Protein AF-U1QFC3-F1 (afdb_monomer_lite)

Structure (mmCIF, N/CA/C/O backbone):
data_AF-U1QFC3-F1
#
_entry.id   AF-U1QFC3-F1
#
loop_
_atom_site.group_PDB
_atom_site.id
_atom_site.type_symbol
_atom_site.label_atom_id
_atom_site.label_alt_id
_atom_site.label_comp_id
_atom_site.label_asym_id
_atom_site.label_entity_id
_atom_site.label_seq_id
_atom_site.pdbx_PDB_ins_code
_atom_site.Cartn_x
_atom_site.Cartn_y
_atom_site.Cartn_z
_atom_site.occupancy
_atom_site.B_iso_or_equiv
_atom_site.auth_seq_id
_atom_site.auth_comp_id
_atom_site.auth_asym_id
_atom_site.auth_atom_id
_atom_site.pdbx_PDB_model_num
ATOM 1 N N . GLY A 1 1 ? 0.795 31.494 -28.539 1.00 47.66 1 GLY A N 1
ATOM 2 C CA . GLY A 1 1 ? 0.407 30.069 -28.517 1.00 47.66 1 GLY A CA 1
ATOM 3 C C . GLY A 1 1 ? -0.902 29.909 -27.770 1.00 47.66 1 GLY A C 1
ATOM 4 O O . GLY A 1 1 ? -1.169 30.708 -26.882 1.00 47.66 1 GLY A O 1
ATOM 5 N N . ALA A 1 2 ? -1.734 28.936 -28.142 1.00 42.06 2 ALA A N 1
ATOM 6 C CA . ALA A 1 2 ? -2.953 28.628 -27.394 1.00 42.06 2 ALA A CA 1
ATOM 7 C C . ALA A 1 2 ? -2.585 27.930 -26.073 1.00 42.06 2 ALA A C 1
ATOM 9 O O . ALA A 1 2 ? -1.863 26.935 -26.093 1.00 42.06 2 ALA A O 1
ATOM 10 N N . LEU A 1 3 ? -3.059 28.459 -24.942 1.00 50.75 3 LEU A N 1
ATOM 11 C CA . LEU A 1 3 ? -2.898 27.828 -23.631 1.00 50.75 3 LEU A CA 1
ATOM 12 C C . LEU A 1 3 ? -3.703 26.524 -23.611 1.00 50.75 3 LEU A C 1
ATOM 14 O O . LEU A 1 3 ? -4.922 26.551 -23.782 1.00 50.75 3 LEU A O 1
ATOM 18 N N . ARG A 1 4 ? -3.022 25.391 -23.423 1.00 63.47 4 ARG A N 1
ATOM 19 C CA . ARG A 1 4 ? -3.649 24.074 -23.263 1.00 63.47 4 ARG A CA 1
ATOM 20 C C . ARG A 1 4 ? -3.658 23.702 -21.784 1.00 63.47 4 ARG A C 1
ATOM 22 O O . ARG A 1 4 ? -2.693 23.968 -21.071 1.00 63.47 4 ARG A O 1
ATOM 29 N N . ALA A 1 5 ? -4.759 23.119 -21.321 1.00 64.62 5 ALA A N 1
ATOM 30 C CA . ALA A 1 5 ? -4.850 22.593 -19.963 1.00 64.62 5 ALA A CA 1
ATOM 31 C C . ALA A 1 5 ? -3.842 21.449 -19.789 1.00 64.62 5 ALA A C 1
ATOM 33 O O . ALA A 1 5 ? -3.761 20.611 -20.676 1.00 64.62 5 ALA A O 1
ATOM 34 N N . VAL A 1 6 ? -3.130 21.400 -18.655 1.00 54.72 6 VAL A N 1
ATOM 35 C CA . VAL A 1 6 ? -2.002 20.481 -18.356 1.00 54.72 6 VAL A CA 1
ATOM 36 C C . VAL A 1 6 ? -2.345 18.984 -18.477 1.00 54.72 6 VAL A C 1
ATOM 38 O O . VAL A 1 6 ? -1.450 18.168 -18.653 1.00 54.72 6 VAL A O 1
ATOM 41 N N . LEU A 1 7 ? -3.629 18.621 -18.450 1.00 61.16 7 LEU A N 1
ATOM 42 C CA . LEU A 1 7 ? -4.129 17.253 -18.657 1.00 61.16 7 LEU A CA 1
ATOM 43 C C . LEU A 1 7 ? -5.258 17.206 -19.704 1.00 61.16 7 LEU A C 1
ATOM 45 O O . LEU A 1 7 ? -6.122 16.336 -19.667 1.00 61.16 7 LEU A O 1
ATOM 49 N N . GLY A 1 8 ? -5.323 18.201 -20.594 1.00 54.38 8 GLY A N 1
ATOM 50 C CA . GLY A 1 8 ? -6.317 18.223 -21.664 1.00 54.38 8 GLY A CA 1
ATOM 51 C C . GLY A 1 8 ? -5.981 17.192 -22.748 1.00 54.38 8 GLY A C 1
ATOM 52 O O . GLY A 1 8 ? -4.802 17.017 -23.047 1.00 54.38 8 GLY A O 1
ATOM 53 N N . PRO A 1 9 ? -6.978 16.572 -23.405 1.00 53.16 9 PRO A N 1
ATOM 54 C CA . PRO A 1 9 ? -6.742 15.632 -24.510 1.00 53.16 9 PRO A CA 1
ATOM 55 C C . PRO A 1 9 ? -5.971 16.281 -25.673 1.00 53.16 9 PRO A C 1
ATOM 57 O O . PRO A 1 9 ? -5.269 15.613 -26.421 1.00 53.16 9 PRO A O 1
ATOM 60 N N . ASP A 1 10 ? -6.010 17.613 -25.778 1.00 53.50 10 ASP A N 1
ATOM 61 C CA . ASP A 1 10 ? -5.221 18.387 -26.739 1.00 53.50 10 ASP A CA 1
ATOM 62 C C . ASP A 1 10 ? -3.702 18.371 -26.454 1.00 53.50 10 ASP A C 1
ATOM 64 O O . ASP A 1 10 ? -2.927 18.865 -27.274 1.00 53.50 10 ASP A O 1
ATOM 68 N N . LEU A 1 11 ? -3.244 17.871 -25.299 1.00 57.59 11 LEU A N 1
ATOM 69 C CA . LEU A 1 11 ? -1.823 17.622 -25.009 1.00 57.59 11 LEU A CA 1
ATOM 70 C C . LEU A 1 11 ? -1.357 16.232 -25.444 1.00 57.59 11 LEU A C 1
ATOM 72 O O . LEU A 1 11 ? -0.147 16.004 -25.504 1.00 57.59 11 LEU A O 1
ATOM 76 N N . GLU A 1 12 ? -2.268 15.319 -25.784 1.00 57.88 12 GLU A N 1
ATOM 77 C CA . GLU A 1 12 ? -1.879 14.024 -26.323 1.00 57.88 12 GLU A CA 1
ATOM 78 C C . GLU A 1 12 ? -1.329 14.215 -27.736 1.00 57.88 12 GLU A C 1
ATOM 80 O O . GLU A 1 12 ? -2.031 14.486 -28.713 1.00 57.88 12 GLU A O 1
ATOM 85 N N . ALA A 1 13 ? -0.012 14.091 -27.852 1.00 67.00 13 ALA A N 1
ATOM 86 C CA . ALA A 1 13 ? 0.655 14.020 -29.132 1.00 67.00 13 ALA A CA 1
ATOM 87 C C . ALA A 1 13 ? 0.264 12.702 -29.819 1.00 67.00 13 ALA A C 1
ATOM 89 O O . ALA A 1 13 ? 0.963 11.703 -29.684 1.00 67.00 13 ALA A O 1
ATOM 90 N N . GLY A 1 14 ? -0.826 12.689 -30.594 1.00 70.88 14 GLY A N 1
ATOM 91 C CA . GLY A 1 14 ? -1.242 11.499 -31.354 1.00 70.88 14 GLY A CA 1
ATOM 92 C C . GLY A 1 14 ? -0.141 10.950 -32.279 1.00 70.88 14 GLY A C 1
ATOM 93 O O . GLY A 1 14 ? -0.067 9.751 -32.537 1.00 70.88 14 GLY A O 1
ATOM 94 N N . TRP A 1 15 ? 0.794 11.808 -32.710 1.00 81.50 15 TRP A N 1
ATOM 95 C CA . TRP A 1 15 ? 1.994 11.399 -33.447 1.00 81.50 15 TRP A CA 1
ATOM 96 C C . TRP A 1 15 ? 2.995 10.599 -32.598 1.00 81.50 15 TRP A C 1
ATOM 98 O O . TRP A 1 15 ? 3.742 9.797 -33.153 1.00 81.50 15 TRP A O 1
ATOM 108 N N . ALA A 1 16 ? 3.024 10.793 -31.276 1.00 85.38 16 ALA A N 1
ATOM 109 C CA . ALA A 1 16 ? 3.970 10.145 -30.373 1.00 85.38 16 ALA A CA 1
ATOM 110 C C . ALA A 1 16 ? 3.651 8.659 -30.191 1.00 85.38 16 ALA A C 1
ATOM 112 O O . ALA A 1 16 ? 4.563 7.842 -30.257 1.00 85.38 16 ALA A O 1
ATOM 113 N N . ALA A 1 17 ? 2.373 8.287 -30.047 1.00 85.31 17 ALA A N 1
ATOM 114 C CA . ALA A 1 17 ? 1.962 6.880 -29.995 1.00 85.31 17 ALA A CA 1
ATOM 115 C C . ALA A 1 17 ? 2.392 6.129 -31.266 1.00 85.31 17 ALA A C 1
ATOM 117 O O . ALA A 1 17 ? 3.051 5.092 -31.195 1.00 85.31 17 ALA A O 1
ATOM 118 N N . ARG A 1 18 ? 2.128 6.721 -32.438 1.00 87.06 18 ARG A N 1
ATOM 119 C CA . ARG A 1 18 ? 2.561 6.150 -33.718 1.00 87.06 18 ARG A CA 1
ATOM 120 C C . ARG A 1 18 ? 4.085 6.118 -33.864 1.00 87.06 18 ARG A C 1
ATOM 122 O O . ARG A 1 18 ? 4.617 5.167 -34.428 1.00 87.06 18 ARG A O 1
ATOM 129 N N . LEU A 1 19 ? 4.800 7.131 -33.368 1.00 90.81 19 LEU A N 1
ATOM 130 C CA . LEU A 1 19 ? 6.265 7.139 -33.371 1.00 90.81 19 LEU A CA 1
ATOM 131 C C . LEU A 1 19 ? 6.833 6.012 -32.500 1.00 90.81 19 LEU A C 1
ATOM 133 O O . LEU A 1 19 ? 7.739 5.329 -32.960 1.00 90.81 19 LEU A O 1
ATOM 137 N N . ARG A 1 20 ? 6.292 5.784 -31.295 1.00 92.44 20 ARG A N 1
ATOM 138 C CA . ARG A 1 20 ? 6.692 4.661 -30.427 1.00 92.44 20 ARG A CA 1
ATOM 139 C C . ARG A 1 20 ? 6.517 3.327 -31.136 1.00 92.44 20 ARG A C 1
ATOM 141 O O . ARG A 1 20 ? 7.466 2.556 -31.190 1.00 92.44 20 ARG A O 1
ATOM 148 N N . ALA A 1 21 ? 5.351 3.102 -31.746 1.00 91.44 21 ALA A N 1
ATOM 149 C CA . ALA A 1 21 ? 5.089 1.873 -32.486 1.00 91.44 21 ALA A CA 1
ATOM 150 C C . ALA A 1 21 ? 6.097 1.667 -33.629 1.00 91.44 21 ALA A C 1
ATOM 152 O O . ALA A 1 21 ? 6.666 0.589 -33.755 1.00 91.44 21 ALA A O 1
ATOM 153 N N . ARG A 1 22 ? 6.391 2.718 -34.410 1.00 92.81 22 ARG A N 1
ATOM 154 C CA . ARG A 1 22 ? 7.391 2.658 -35.492 1.00 92.81 22 ARG A CA 1
ATOM 155 C C . ARG A 1 22 ? 8.809 2.403 -34.991 1.00 92.81 22 ARG A C 1
ATOM 157 O O . ARG A 1 22 ? 9.539 1.648 -35.617 1.00 92.81 22 ARG A O 1
ATOM 164 N N . VAL A 1 23 ? 9.209 3.037 -33.887 1.00 94.06 23 VAL A N 1
ATOM 165 C CA . VAL A 1 23 ? 10.523 2.798 -33.277 1.00 94.06 23 VAL A CA 1
ATOM 166 C C . VAL A 1 23 ? 10.621 1.348 -32.806 1.00 94.06 23 VAL A C 1
ATOM 168 O O . VAL A 1 23 ? 11.607 0.694 -33.116 1.00 94.06 23 VAL A O 1
ATOM 171 N N . LEU A 1 24 ? 9.608 0.826 -32.108 1.00 94.19 24 LEU A N 1
ATOM 172 C CA . LEU A 1 24 ? 9.612 -0.559 -31.631 1.00 94.19 24 LEU A CA 1
ATOM 173 C C . LEU A 1 24 ? 9.607 -1.573 -32.778 1.00 94.19 24 LEU A C 1
ATOM 175 O O . LEU A 1 24 ? 10.371 -2.527 -32.712 1.00 94.19 24 LEU A O 1
ATOM 179 N N . ALA A 1 25 ? 8.815 -1.345 -33.830 1.00 93.19 25 ALA A N 1
ATOM 180 C CA . ALA A 1 25 ? 8.808 -2.194 -35.021 1.00 93.19 25 ALA A CA 1
ATOM 181 C C . ALA A 1 25 ? 10.193 -2.232 -35.692 1.00 93.19 25 ALA A C 1
ATOM 183 O O . ALA A 1 25 ? 10.750 -3.310 -35.866 1.00 93.19 25 ALA A O 1
ATOM 184 N N . LEU A 1 26 ? 10.809 -1.064 -35.929 1.00 94.06 26 LEU A N 1
ATOM 185 C CA . LEU A 1 26 ? 12.164 -0.976 -36.485 1.00 94.06 26 LEU A CA 1
ATOM 186 C C . LEU A 1 26 ? 13.195 -1.719 -35.623 1.00 94.06 26 LEU A C 1
ATOM 188 O O . LEU A 1 26 ? 14.085 -2.377 -36.150 1.00 94.06 26 LEU A O 1
ATOM 192 N N . LEU A 1 27 ? 13.114 -1.586 -34.296 1.00 93.81 27 LEU A N 1
ATOM 193 C CA . LEU A 1 27 ? 14.012 -2.305 -33.393 1.00 93.81 27 LEU A CA 1
ATOM 194 C C . LEU A 1 27 ? 13.757 -3.820 -33.417 1.00 93.81 27 LEU A C 1
ATOM 196 O O . LEU A 1 27 ? 14.699 -4.583 -33.224 1.00 93.81 27 LEU A O 1
ATOM 200 N N . GLY A 1 28 ? 12.510 -4.243 -33.642 1.00 93.19 28 GLY A N 1
ATOM 201 C CA . GLY A 1 28 ? 12.108 -5.645 -33.756 1.00 93.19 28 GLY A CA 1
ATOM 202 C C . GLY A 1 28 ? 12.660 -6.341 -34.999 1.00 93.19 28 GLY A C 1
ATOM 203 O O . GLY A 1 28 ? 12.935 -7.536 -34.936 1.00 93.19 28 GLY A O 1
ATOM 204 N N . ASP A 1 29 ? 12.887 -5.591 -36.080 1.00 92.50 29 ASP A N 1
ATOM 205 C CA . ASP A 1 29 ? 13.497 -6.093 -37.321 1.00 92.50 29 ASP A CA 1
ATOM 206 C C . ASP A 1 29 ? 15.020 -6.283 -37.212 1.00 92.50 29 ASP A C 1
ATOM 208 O O . ASP A 1 29 ? 15.645 -6.917 -38.067 1.00 92.50 29 ASP A O 1
ATOM 212 N N . LEU A 1 30 ? 15.651 -5.732 -36.169 1.00 92.81 30 LEU A N 1
ATOM 213 C CA . LEU A 1 30 ? 17.080 -5.910 -35.938 1.00 92.81 30 LEU A CA 1
ATOM 214 C C . LEU A 1 30 ? 17.376 -7.290 -35.316 1.00 92.81 30 LEU A C 1
ATOM 216 O O . LEU A 1 30 ? 16.576 -7.812 -34.537 1.00 92.81 30 LEU A O 1
ATOM 220 N N . PRO A 1 31 ? 18.560 -7.879 -35.584 1.00 91.94 31 PRO A N 1
ATOM 221 C CA . PRO A 1 31 ? 18.980 -9.120 -34.940 1.00 91.94 31 PRO A CA 1
ATOM 222 C C . PRO A 1 31 ? 18.977 -9.030 -33.407 1.00 91.94 31 PRO A C 1
ATOM 224 O O . PRO A 1 31 ? 19.238 -7.973 -32.827 1.00 91.94 31 PRO A O 1
ATOM 227 N N . GLN A 1 32 ? 18.760 -10.164 -32.735 1.00 87.62 32 GLN A N 1
ATOM 228 C CA . GLN A 1 32 ? 18.802 -10.242 -31.273 1.00 87.62 32 GLN A CA 1
ATOM 229 C C . GLN A 1 32 ? 20.122 -9.682 -30.715 1.00 87.62 32 GLN A C 1
ATOM 231 O O . GLN A 1 32 ? 21.208 -10.086 -31.126 1.00 87.62 32 GLN A O 1
ATOM 236 N N . GLY A 1 33 ? 20.017 -8.754 -29.759 1.00 87.81 33 GLY A N 1
ATOM 237 C CA . GLY A 1 33 ? 21.167 -8.098 -29.127 1.00 87.81 33 GLY A CA 1
ATOM 238 C C . GLY A 1 33 ? 21.757 -6.923 -29.917 1.00 87.81 33 GLY A C 1
ATOM 239 O O . GLY A 1 33 ? 22.704 -6.295 -29.444 1.00 87.81 33 GLY A O 1
ATOM 240 N N . ALA A 1 34 ? 21.211 -6.581 -31.089 1.00 92.06 34 ALA A N 1
ATOM 241 C CA . ALA A 1 34 ? 21.632 -5.398 -31.829 1.00 92.06 34 ALA A CA 1
ATOM 242 C C . ALA A 1 34 ? 21.262 -4.114 -31.071 1.00 92.06 34 ALA A C 1
ATOM 244 O O . ALA A 1 34 ? 20.129 -3.942 -30.619 1.00 92.06 34 ALA A O 1
ATOM 245 N N . SER A 1 35 ? 22.222 -3.193 -30.963 1.00 91.06 35 SER A N 1
ATOM 246 C CA . SER A 1 35 ? 21.995 -1.872 -30.377 1.00 91.06 35 SER A CA 1
ATOM 247 C C . SER A 1 35 ? 21.753 -0.827 -31.463 1.00 91.06 35 SER A C 1
ATOM 249 O O . SER A 1 35 ? 22.450 -0.795 -32.479 1.00 91.06 35 SER A O 1
ATOM 251 N N . ALA A 1 36 ? 20.777 0.054 -31.245 1.00 91.00 36 ALA A N 1
ATOM 252 C CA . ALA A 1 36 ? 20.444 1.118 -32.186 1.00 91.00 36 ALA A CA 1
ATOM 253 C C . ALA A 1 36 ? 20.737 2.498 -31.587 1.00 91.00 36 ALA A C 1
ATOM 255 O O . ALA A 1 36 ? 20.341 2.820 -30.466 1.00 91.00 36 ALA A O 1
ATOM 256 N N . THR A 1 37 ? 21.425 3.352 -32.348 1.00 93.56 37 THR A N 1
ATOM 257 C CA . THR A 1 37 ? 21.648 4.745 -31.938 1.00 93.56 37 THR A CA 1
ATOM 258 C C . THR A 1 37 ? 20.468 5.629 -32.355 1.00 93.56 37 THR A C 1
ATOM 260 O O . THR A 1 37 ? 19.833 5.361 -33.379 1.00 93.56 37 THR A O 1
ATOM 263 N N . PRO A 1 38 ? 20.197 6.747 -31.650 1.00 93.75 38 PRO A N 1
ATOM 264 C CA . PRO A 1 38 ? 19.165 7.696 -32.074 1.00 93.75 38 PRO A CA 1
ATOM 265 C C . PRO A 1 38 ? 19.370 8.223 -33.505 1.00 93.75 38 PRO A C 1
ATOM 267 O O . PRO A 1 38 ? 18.399 8.515 -34.203 1.00 93.75 38 PRO A O 1
ATOM 270 N N . ALA A 1 39 ? 20.627 8.334 -33.952 1.00 93.38 39 ALA A N 1
ATOM 271 C CA . ALA A 1 39 ? 20.974 8.740 -35.312 1.00 93.38 39 ALA A CA 1
ATOM 272 C C . ALA A 1 39 ? 20.588 7.673 -36.347 1.00 93.38 39 ALA A C 1
ATOM 274 O O . ALA A 1 39 ? 19.977 8.009 -37.360 1.00 93.38 39 ALA A O 1
ATOM 275 N N . PHE A 1 40 ? 20.875 6.398 -36.062 1.00 94.50 40 PHE A N 1
ATOM 276 C CA . PHE A 1 40 ? 20.471 5.273 -36.905 1.00 94.50 40 PHE A CA 1
ATOM 277 C C . PHE A 1 40 ? 18.946 5.183 -37.031 1.00 94.50 40 PHE A C 1
ATOM 279 O O . PHE A 1 40 ? 18.420 5.186 -38.141 1.00 94.50 40 PHE A O 1
ATOM 286 N N . VAL A 1 41 ? 18.230 5.211 -35.900 1.00 94.12 41 VAL A N 1
ATOM 287 C CA . VAL A 1 41 ? 16.757 5.158 -35.876 1.00 94.12 41 VAL A CA 1
ATOM 288 C C . VAL A 1 41 ? 16.158 6.323 -36.664 1.00 94.12 41 VAL A C 1
ATOM 290 O O . VAL A 1 41 ? 15.228 6.141 -37.446 1.00 94.12 41 VAL A O 1
ATOM 293 N N . ARG A 1 42 ? 16.718 7.533 -36.522 1.00 94.00 42 ARG A N 1
ATOM 294 C CA . ARG A 1 42 ? 16.281 8.696 -37.305 1.00 94.00 42 ARG A CA 1
ATOM 295 C C . ARG A 1 42 ? 16.479 8.485 -38.799 1.00 94.00 42 ARG A C 1
ATOM 297 O O . ARG A 1 42 ? 15.563 8.792 -39.559 1.00 94.00 42 ARG A O 1
ATOM 304 N N . ALA A 1 43 ? 17.649 8.004 -39.211 1.00 93.81 43 ALA A N 1
ATOM 305 C CA . ALA A 1 43 ? 17.954 7.767 -40.616 1.00 93.81 43 ALA A CA 1
ATOM 306 C C . ALA A 1 43 ? 16.992 6.736 -41.227 1.00 93.81 43 ALA A C 1
ATOM 308 O O . ALA A 1 43 ? 16.377 7.023 -42.253 1.00 93.81 43 ALA A O 1
ATOM 309 N N . ALA A 1 44 ? 16.780 5.605 -40.549 1.00 94.06 44 ALA A N 1
ATOM 310 C CA . ALA A 1 44 ? 15.874 4.546 -40.991 1.00 94.06 44 ALA A CA 1
ATOM 311 C C . ALA A 1 44 ? 14.412 5.024 -41.091 1.00 94.06 44 ALA A C 1
ATOM 313 O O . ALA A 1 44 ? 13.798 4.935 -42.153 1.00 94.06 44 ALA A O 1
ATOM 314 N N . LEU A 1 45 ? 13.872 5.650 -40.037 1.00 92.81 45 LEU A N 1
ATOM 315 C CA . LEU A 1 45 ? 12.480 6.119 -40.044 1.00 92.81 45 LEU A CA 1
ATOM 316 C C . LEU A 1 45 ? 12.222 7.251 -41.053 1.00 92.81 45 LEU A C 1
ATOM 318 O O . LEU A 1 45 ? 11.085 7.408 -41.514 1.00 92.81 45 LEU A O 1
ATOM 322 N N . THR A 1 46 ? 13.247 8.053 -41.366 1.00 92.62 46 THR A N 1
ATOM 323 C CA . THR A 1 46 ? 13.177 9.097 -42.402 1.00 92.62 46 THR A CA 1
ATOM 324 C C . THR A 1 46 ? 13.210 8.476 -43.795 1.00 92.62 46 THR A C 1
ATOM 326 O O . THR A 1 46 ? 12.463 8.917 -44.664 1.00 92.62 46 THR A O 1
ATOM 329 N N . TRP A 1 47 ? 14.020 7.433 -44.000 1.00 92.69 47 TRP A N 1
ATOM 330 C CA . TRP A 1 47 ? 14.077 6.681 -45.253 1.00 92.69 47 TRP A CA 1
ATOM 331 C C . TRP A 1 47 ? 12.736 6.011 -45.589 1.00 92.69 47 TRP A C 1
ATOM 333 O O . TRP A 1 47 ? 12.231 6.171 -46.695 1.00 92.69 47 TRP A O 1
ATOM 343 N N . GLU A 1 48 ? 12.104 5.352 -44.615 1.00 87.50 48 GLU A N 1
ATOM 344 C CA . GLU A 1 48 ? 10.786 4.714 -44.780 1.00 87.50 48 GLU A CA 1
ATOM 345 C C . GLU A 1 48 ? 9.640 5.700 -45.043 1.00 87.50 48 GLU A C 1
ATOM 347 O O . GLU A 1 48 ? 8.588 5.341 -45.569 1.00 87.50 48 GLU A O 1
ATOM 352 N N . SER A 1 49 ? 9.765 6.947 -44.586 1.00 86.12 49 SER A N 1
ATOM 353 C CA . SER A 1 49 ? 8.697 7.942 -44.705 1.00 86.12 49 SER A CA 1
ATOM 354 C C . SER A 1 49 ? 9.260 9.356 -44.868 1.00 86.12 49 SER A C 1
ATOM 356 O O . SER A 1 49 ? 9.084 10.184 -43.970 1.00 86.12 49 SER A O 1
ATOM 358 N N . PRO A 1 50 ? 9.846 9.697 -46.034 1.00 86.19 50 PRO A N 1
ATOM 359 C CA . PRO A 1 50 ? 10.533 10.979 -46.236 1.00 86.19 50 PRO A CA 1
ATOM 360 C C . PRO A 1 50 ? 9.626 12.202 -46.060 1.00 86.19 50 PRO A C 1
ATOM 362 O O . PRO A 1 50 ? 10.079 13.288 -45.713 1.00 86.19 50 PRO A O 1
ATOM 365 N N . ARG A 1 51 ? 8.316 12.029 -46.282 1.00 84.06 51 ARG A N 1
ATOM 366 C CA . ARG A 1 51 ? 7.305 13.089 -46.148 1.00 84.06 51 ARG A CA 1
ATOM 367 C C . ARG A 1 51 ? 6.865 13.341 -44.702 1.00 84.06 51 ARG A C 1
ATOM 369 O O . ARG A 1 51 ? 6.145 14.305 -44.456 1.00 84.06 51 ARG A O 1
ATOM 376 N N . ARG A 1 52 ? 7.240 12.479 -43.749 1.00 79.75 52 ARG A N 1
ATOM 377 C CA . ARG A 1 52 ? 6.869 12.605 -42.333 1.00 79.75 52 ARG A CA 1
ATOM 378 C C . ARG A 1 52 ? 8.042 13.171 -41.546 1.00 79.75 52 ARG A C 1
ATOM 380 O O . ARG A 1 52 ? 9.013 12.475 -41.270 1.00 79.75 52 ARG A O 1
ATOM 387 N N . THR A 1 53 ? 7.929 14.432 -41.149 1.00 82.69 53 THR A N 1
ATOM 388 C CA . THR A 1 53 ? 8.934 15.077 -40.307 1.00 82.69 53 THR A CA 1
ATOM 389 C C . THR A 1 53 ? 8.829 14.564 -38.872 1.00 82.69 53 THR A C 1
ATOM 391 O O . THR A 1 53 ? 7.755 14.533 -38.273 1.00 82.69 53 THR A O 1
ATOM 394 N N . ILE A 1 54 ? 9.960 14.137 -38.311 1.00 85.31 54 ILE A N 1
ATOM 395 C CA . ILE A 1 54 ? 10.047 13.686 -36.920 1.00 85.31 54 ILE A CA 1
ATOM 396 C C . ILE A 1 54 ? 10.576 14.854 -36.083 1.00 85.31 54 ILE A C 1
ATOM 398 O O . ILE A 1 54 ? 11.688 15.318 -36.366 1.00 85.31 54 ILE A O 1
ATOM 402 N N . PRO A 1 55 ? 9.842 15.318 -35.053 1.00 86.50 55 PRO A N 1
ATOM 403 C CA . PRO A 1 55 ? 10.297 16.417 -34.210 1.00 86.50 55 PRO A CA 1
ATOM 404 C C . PRO A 1 55 ? 11.708 16.194 -33.642 1.00 86.50 55 PRO A C 1
ATOM 406 O O . PRO A 1 55 ? 12.144 15.064 -33.377 1.00 86.50 55 PRO A O 1
ATOM 409 N N . GLY A 1 56 ? 12.445 17.291 -33.456 1.00 85.19 56 GLY A N 1
ATOM 410 C CA . GLY A 1 56 ? 13.756 17.269 -32.805 1.00 85.19 56 GLY A CA 1
ATOM 411 C C . GLY A 1 56 ? 13.661 16.648 -31.408 1.00 85.19 56 GLY A C 1
ATOM 412 O O . GLY A 1 56 ? 12.696 16.880 -30.690 1.00 85.19 56 GLY A O 1
ATOM 413 N N . GLY A 1 57 ? 14.623 15.797 -31.043 1.00 87.81 57 GLY A N 1
ATOM 414 C CA . GLY A 1 57 ? 14.662 15.133 -29.731 1.00 87.81 57 GLY A CA 1
ATOM 415 C C . GLY A 1 57 ? 13.643 14.006 -29.497 1.00 87.81 57 GLY A C 1
ATOM 416 O O . GLY A 1 57 ? 13.867 13.196 -28.604 1.00 87.81 57 GLY A O 1
ATOM 417 N N . ALA A 1 58 ? 12.590 13.873 -30.314 1.00 90.31 58 ALA A N 1
ATOM 418 C CA . ALA A 1 58 ? 11.520 12.894 -30.080 1.00 90.31 58 ALA A CA 1
ATOM 419 C C . ALA A 1 58 ? 12.006 11.435 -30.053 1.00 90.31 58 ALA A C 1
ATOM 421 O O . ALA A 1 58 ? 11.619 10.677 -29.174 1.00 90.31 58 ALA A O 1
ATOM 422 N N . ILE A 1 59 ? 12.893 11.049 -30.976 1.00 92.50 59 ILE A N 1
ATOM 423 C CA . ILE A 1 59 ? 13.469 9.692 -31.006 1.00 92.50 59 ILE A CA 1
ATOM 424 C C . ILE A 1 59 ? 14.295 9.423 -29.748 1.00 92.50 59 ILE A C 1
ATOM 426 O O . ILE A 1 59 ? 14.161 8.367 -29.146 1.00 92.50 59 ILE A O 1
ATOM 430 N N . SER A 1 60 ? 15.123 10.384 -29.331 1.00 93.38 60 SER A N 1
ATOM 431 C CA . SER A 1 60 ? 15.920 10.246 -28.111 1.00 93.38 60 SER A CA 1
ATOM 432 C C . SER A 1 60 ? 15.030 10.108 -26.878 1.00 93.38 60 SER A C 1
ATOM 434 O O . SER A 1 60 ? 15.332 9.298 -26.012 1.00 93.38 60 SER A O 1
ATOM 436 N N . ALA A 1 61 ? 13.921 10.852 -26.821 1.00 91.75 61 ALA A N 1
ATOM 437 C CA . ALA A 1 61 ? 12.946 10.747 -25.742 1.00 91.75 61 ALA A CA 1
ATOM 438 C C . ALA A 1 61 ? 12.247 9.378 -25.725 1.00 91.75 61 ALA A C 1
ATOM 440 O O . ALA A 1 61 ? 12.161 8.770 -24.668 1.00 91.75 61 ALA A O 1
ATOM 441 N N . VAL A 1 62 ? 11.815 8.866 -26.884 1.00 93.25 62 VAL A N 1
ATOM 442 C CA . VAL A 1 62 ? 11.190 7.534 -26.995 1.00 93.25 62 VAL A CA 1
ATOM 443 C C . VAL A 1 62 ? 12.165 6.420 -26.612 1.00 93.25 62 VAL A C 1
ATOM 445 O O . VAL A 1 62 ? 11.786 5.494 -25.906 1.00 93.25 62 VAL A O 1
ATOM 448 N N . LEU A 1 63 ? 13.427 6.502 -27.041 1.00 93.69 63 LEU A N 1
ATOM 449 C CA . LEU A 1 63 ? 14.441 5.513 -26.665 1.00 93.69 63 LEU A CA 1
ATOM 450 C C . LEU A 1 63 ? 14.770 5.577 -25.166 1.00 93.69 63 LEU A C 1
ATOM 452 O O . LEU A 1 63 ? 14.889 4.537 -24.533 1.00 93.69 63 LEU A O 1
ATOM 456 N N . ALA A 1 64 ? 14.861 6.777 -24.585 1.00 93.00 64 ALA A N 1
ATOM 457 C CA . ALA A 1 64 ? 15.062 6.942 -23.144 1.00 93.00 64 ALA A CA 1
ATOM 458 C C . ALA A 1 64 ? 13.858 6.438 -22.326 1.00 93.00 64 ALA A C 1
ATOM 460 O O . ALA A 1 64 ? 14.031 5.844 -21.264 1.00 93.00 64 ALA A O 1
ATOM 461 N N . GLU A 1 65 ? 12.637 6.644 -22.824 1.00 93.69 65 GLU A N 1
ATOM 462 C CA . GLU A 1 65 ? 11.409 6.090 -22.245 1.00 93.69 65 GLU A CA 1
ATOM 463 C C . GLU A 1 65 ? 11.429 4.555 -22.296 1.00 93.69 65 GLU A C 1
ATOM 465 O O . GLU A 1 65 ? 11.211 3.912 -21.273 1.00 93.69 65 GLU A O 1
ATOM 470 N N . ALA A 1 66 ? 11.772 3.965 -23.446 1.00 93.56 66 ALA A N 1
ATOM 471 C CA . ALA A 1 66 ? 11.902 2.516 -23.599 1.00 93.56 66 ALA A CA 1
ATOM 472 C C . ALA A 1 66 ? 12.968 1.919 -22.663 1.00 93.56 66 ALA A C 1
ATOM 474 O O . ALA A 1 66 ? 12.758 0.848 -22.095 1.00 93.56 66 ALA A O 1
ATOM 475 N N . GLU A 1 67 ? 14.084 2.619 -22.460 1.00 93.31 67 GLU A N 1
ATOM 476 C CA . GLU A 1 67 ? 15.134 2.220 -21.519 1.00 93.31 67 GLU A CA 1
ATOM 477 C C . GLU A 1 67 ? 14.665 2.315 -20.062 1.00 93.31 67 GLU A C 1
ATOM 479 O O . GLU A 1 67 ? 14.869 1.386 -19.286 1.00 93.31 67 GLU A O 1
ATOM 484 N N . THR A 1 68 ? 13.945 3.381 -19.704 1.00 92.50 68 THR A N 1
ATOM 485 C CA . THR A 1 68 ? 13.377 3.558 -18.354 1.00 92.50 68 THR A CA 1
ATOM 486 C C . THR A 1 68 ? 12.356 2.470 -18.014 1.00 92.50 68 THR A C 1
ATOM 488 O O . THR A 1 68 ? 12.283 2.023 -16.873 1.00 92.50 68 THR A O 1
ATOM 491 N N . LEU A 1 69 ? 11.574 2.034 -19.004 1.00 91.19 69 LEU A N 1
ATOM 492 C CA . LEU A 1 69 ? 10.573 0.978 -18.853 1.00 91.19 69 LEU A CA 1
ATOM 493 C C . LEU A 1 69 ? 11.158 -0.443 -18.946 1.00 91.19 69 LEU A C 1
ATOM 495 O O . LEU A 1 69 ? 10.409 -1.404 -18.802 1.00 91.19 69 LEU A O 1
ATOM 499 N N . GLY A 1 70 ? 12.457 -0.603 -19.223 1.00 91.38 70 GLY A N 1
ATOM 500 C CA . GLY A 1 70 ? 13.079 -1.920 -19.412 1.00 91.38 70 GLY A CA 1
ATOM 501 C C . GLY A 1 70 ? 12.681 -2.632 -20.715 1.00 91.38 70 GLY A C 1
ATOM 502 O O . GLY A 1 70 ? 12.962 -3.815 -20.892 1.00 91.38 70 GLY A O 1
ATOM 503 N N . ILE A 1 71 ? 12.054 -1.924 -21.660 1.00 93.81 71 ILE A N 1
ATOM 504 C CA . ILE A 1 71 ? 11.761 -2.422 -23.018 1.00 93.81 71 ILE A CA 1
ATOM 505 C C . ILE A 1 71 ? 13.071 -2.595 -23.800 1.00 93.81 71 ILE A C 1
ATOM 507 O O . ILE A 1 71 ? 13.221 -3.506 -24.616 1.00 93.81 71 ILE A O 1
ATOM 511 N N . THR A 1 72 ? 14.045 -1.726 -23.534 1.00 93.50 72 THR A N 1
ATOM 512 C CA . THR A 1 72 ? 15.413 -1.857 -24.039 1.00 93.50 72 THR A CA 1
ATOM 513 C C . THR A 1 72 ? 16.419 -1.853 -22.895 1.00 93.50 72 THR A C 1
ATOM 515 O O . THR A 1 72 ? 16.294 -1.040 -21.986 1.00 93.50 72 THR A O 1
ATOM 518 N N . GLY A 1 73 ? 17.452 -2.693 -22.975 1.00 89.06 73 GLY A N 1
ATOM 519 C CA . GLY A 1 73 ? 18.607 -2.693 -22.073 1.00 89.06 73 GLY A CA 1
ATOM 520 C C . GLY A 1 73 ? 19.893 -2.502 -22.874 1.00 89.06 73 GLY A C 1
ATOM 521 O O . GLY A 1 73 ? 20.109 -3.188 -23.872 1.00 89.06 73 GLY A O 1
ATOM 522 N N . GLY A 1 74 ? 20.728 -1.521 -22.511 1.00 85.06 74 GLY A N 1
ATOM 523 C CA . GLY A 1 74 ? 21.949 -1.220 -23.274 1.00 85.06 74 GLY A CA 1
ATOM 524 C C . GLY A 1 74 ? 21.685 -0.838 -24.741 1.00 85.06 74 GLY A C 1
ATOM 525 O O . GLY A 1 74 ? 22.531 -1.073 -25.601 1.00 85.06 74 GLY A O 1
ATOM 526 N N . ARG A 1 75 ? 20.511 -0.247 -25.026 1.00 86.69 75 ARG A N 1
ATOM 527 C CA . ARG A 1 75 ? 19.990 0.110 -26.367 1.00 86.69 75 ARG A CA 1
ATOM 528 C C . ARG A 1 75 ? 19.623 -1.060 -27.292 1.00 86.69 75 ARG A C 1
ATOM 530 O O . ARG A 1 75 ? 19.404 -0.822 -28.480 1.00 86.69 75 ARG A O 1
ATOM 537 N N . ALA A 1 76 ? 19.540 -2.282 -26.774 1.00 91.50 76 ALA A N 1
ATOM 538 C CA . ALA A 1 76 ? 18.990 -3.442 -27.477 1.00 91.50 76 ALA A CA 1
ATOM 539 C C . ALA A 1 76 ? 17.626 -3.827 -26.882 1.00 91.50 76 ALA A C 1
ATOM 541 O O . ALA A 1 76 ? 17.378 -3.557 -25.707 1.00 91.50 76 ALA A O 1
ATOM 542 N N . LEU A 1 77 ? 16.738 -4.447 -27.668 1.00 93.94 77 LEU A N 1
ATOM 543 C CA . LEU A 1 77 ? 15.449 -4.929 -27.153 1.00 93.94 77 LEU A CA 1
ATOM 544 C C . LEU A 1 77 ? 15.641 -6.060 -26.135 1.00 93.94 77 LEU A C 1
ATOM 546 O O . LEU A 1 77 ? 16.360 -7.027 -26.402 1.00 93.94 77 LEU A O 1
ATOM 550 N N . THR A 1 78 ? 14.936 -5.957 -25.007 1.00 93.19 78 THR A N 1
ATOM 551 C CA . THR A 1 78 ? 14.741 -7.073 -24.070 1.00 93.19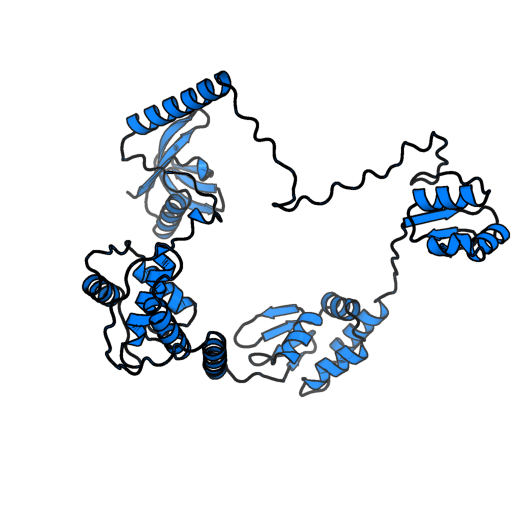 78 THR A CA 1
ATOM 552 C C . THR A 1 78 ? 13.754 -8.089 -24.653 1.00 93.19 78 THR A C 1
ATOM 554 O O . THR A 1 78 ? 13.153 -7.853 -25.707 1.00 93.19 78 THR A O 1
ATOM 557 N N . GLU A 1 79 ? 13.573 -9.237 -23.998 1.00 91.88 79 GLU A N 1
ATOM 558 C CA . GLU A 1 79 ? 12.577 -10.221 -24.444 1.00 91.88 79 GLU A CA 1
ATOM 559 C C . GLU A 1 79 ? 11.154 -9.640 -24.372 1.00 91.88 79 GLU A C 1
ATOM 561 O O . GLU A 1 79 ? 10.405 -9.691 -25.351 1.00 91.88 79 GLU A O 1
ATOM 566 N N . ALA A 1 80 ? 10.837 -8.943 -23.274 1.00 92.50 80 ALA A N 1
ATOM 567 C CA . ALA A 1 80 ? 9.623 -8.139 -23.138 1.00 92.50 80 ALA A CA 1
ATOM 568 C C . ALA A 1 80 ? 9.488 -7.098 -24.267 1.00 92.50 80 ALA A C 1
ATOM 570 O O . ALA A 1 80 ? 8.426 -6.957 -24.879 1.00 92.50 80 ALA A O 1
ATOM 571 N N . GLY A 1 81 ? 10.583 -6.410 -24.608 1.00 93.06 81 GLY A N 1
ATOM 572 C CA . GLY A 1 81 ? 10.601 -5.444 -25.702 1.00 93.06 81 GLY A CA 1
ATOM 573 C C . GLY A 1 81 ? 10.315 -6.047 -27.075 1.00 93.06 81 GLY A C 1
ATOM 574 O O . GLY A 1 81 ? 9.634 -5.413 -27.878 1.00 93.06 81 GLY A O 1
ATOM 575 N N . ARG A 1 82 ? 10.757 -7.280 -27.351 1.00 92.50 82 ARG A N 1
ATOM 576 C CA . ARG A 1 82 ? 10.439 -7.977 -28.611 1.00 92.50 82 ARG A CA 1
ATOM 577 C C . ARG A 1 82 ? 8.985 -8.417 -28.704 1.00 92.50 82 ARG A C 1
ATOM 579 O O . ARG A 1 82 ? 8.409 -8.379 -29.791 1.00 92.50 82 ARG A O 1
ATOM 586 N N . ILE A 1 83 ? 8.375 -8.816 -27.591 1.00 93.00 83 ILE A N 1
ATOM 587 C CA . ILE A 1 83 ? 6.936 -9.110 -27.544 1.00 93.00 83 ILE A CA 1
ATOM 588 C C . ILE A 1 83 ? 6.143 -7.846 -27.900 1.00 93.00 83 ILE A C 1
ATOM 590 O O . ILE A 1 83 ? 5.306 -7.874 -28.804 1.00 93.00 83 ILE A O 1
ATOM 594 N N . LEU A 1 84 ? 6.493 -6.710 -27.286 1.00 92.69 84 LEU A N 1
ATOM 595 C CA . LEU A 1 84 ? 5.881 -5.417 -27.597 1.00 92.69 84 LEU A CA 1
ATOM 596 C C . LEU A 1 84 ? 6.171 -4.949 -29.029 1.00 92.69 84 LEU A C 1
ATOM 598 O O . LEU A 1 84 ? 5.284 -4.388 -29.666 1.00 92.69 84 LEU A O 1
ATOM 602 N N . ALA A 1 85 ? 7.369 -5.200 -29.564 1.00 92.75 85 ALA A N 1
ATOM 603 C CA . ALA A 1 85 ? 7.721 -4.865 -30.944 1.00 92.75 85 ALA A CA 1
ATOM 604 C C . ALA A 1 85 ? 6.848 -5.610 -31.965 1.00 92.75 85 ALA A C 1
ATOM 606 O O . ALA A 1 85 ? 6.351 -4.986 -32.901 1.00 92.75 85 ALA A O 1
ATOM 607 N N . ARG A 1 86 ? 6.580 -6.907 -31.751 1.00 90.56 86 ARG A N 1
ATOM 608 C CA . ARG A 1 86 ? 5.668 -7.694 -32.602 1.00 90.56 86 ARG A CA 1
ATOM 609 C C . ARG A 1 86 ? 4.241 -7.145 -32.570 1.00 90.56 86 ARG A C 1
ATOM 611 O O . ARG A 1 86 ? 3.630 -6.954 -33.619 1.00 90.56 86 ARG A O 1
ATOM 618 N N . ARG A 1 87 ? 3.729 -6.818 -31.378 1.00 89.75 87 ARG A N 1
ATOM 619 C CA . ARG A 1 87 ? 2.401 -6.198 -31.225 1.00 89.75 87 ARG A CA 1
ATOM 620 C C . ARG A 1 87 ? 2.337 -4.802 -31.851 1.00 89.75 87 ARG A C 1
ATOM 622 O O . ARG A 1 87 ? 1.318 -4.444 -32.446 1.00 89.75 87 ARG A O 1
ATOM 629 N N . ALA A 1 88 ? 3.417 -4.028 -31.735 1.00 88.88 88 ALA A N 1
ATOM 630 C CA . ALA A 1 88 ? 3.545 -2.704 -32.328 1.00 88.88 88 ALA A CA 1
ATOM 631 C C . ALA A 1 88 ? 3.542 -2.774 -33.862 1.00 88.88 88 ALA A C 1
ATOM 633 O O . ALA A 1 88 ? 2.787 -2.031 -34.487 1.00 88.88 88 ALA A O 1
ATOM 634 N N . ALA A 1 89 ? 4.303 -3.695 -34.461 1.00 87.94 89 ALA A N 1
ATOM 635 C CA . ALA A 1 89 ? 4.292 -3.944 -35.904 1.00 87.94 89 ALA A CA 1
ATOM 636 C C . ALA A 1 89 ? 2.873 -4.277 -36.398 1.00 87.94 89 ALA A C 1
ATOM 638 O O . ALA A 1 89 ? 2.341 -3.578 -37.256 1.00 87.94 89 ALA A O 1
ATOM 639 N N . ALA A 1 90 ? 2.189 -5.212 -35.731 1.00 85.62 90 ALA A N 1
ATOM 640 C CA . ALA A 1 90 ? 0.810 -5.563 -36.063 1.00 85.62 90 ALA A CA 1
ATOM 641 C C . ALA A 1 90 ? -0.179 -4.381 -35.968 1.00 85.62 90 ALA A C 1
ATOM 643 O O . ALA A 1 90 ? -1.117 -4.285 -36.757 1.00 85.62 90 ALA A O 1
ATOM 644 N N . SER A 1 91 ? 0.020 -3.449 -35.026 1.00 82.44 91 SER A N 1
ATOM 645 C CA . SER A 1 91 ? -0.823 -2.243 -34.922 1.00 82.44 91 SER A CA 1
ATOM 646 C C . SER A 1 91 ? -0.540 -1.189 -35.999 1.00 82.44 91 SER A C 1
ATOM 648 O O . SER A 1 91 ? -1.380 -0.325 -36.237 1.00 82.44 91 SER A O 1
ATOM 650 N N . LEU A 1 92 ? 0.635 -1.230 -36.637 1.00 82.75 92 LEU A N 1
ATOM 651 C CA . LEU A 1 92 ? 0.955 -0.374 -37.781 1.00 82.75 92 LEU A CA 1
ATOM 652 C C . LEU A 1 92 ? 0.347 -0.907 -39.082 1.00 82.75 92 LEU A C 1
ATOM 654 O O . LEU A 1 92 ? 0.019 -0.089 -39.946 1.00 82.75 92 LEU A O 1
ATOM 658 N N . ASP A 1 93 ? 0.197 -2.231 -39.187 1.00 76.50 93 ASP A N 1
ATOM 659 C CA . ASP A 1 93 ? -0.369 -2.929 -40.347 1.00 76.50 93 ASP A CA 1
ATOM 660 C C . ASP A 1 93 ? -1.901 -2.913 -40.367 1.00 76.50 93 ASP A C 1
ATOM 662 O O . ASP A 1 93 ? -2.506 -2.975 -41.438 1.00 76.50 93 ASP A O 1
ATOM 666 N N . GLN A 1 94 ? -2.549 -2.774 -39.204 1.00 67.56 94 GLN A N 1
ATOM 667 C CA . GLN A 1 94 ? -3.990 -2.545 -39.138 1.00 67.56 94 GLN A CA 1
ATOM 668 C C . GLN A 1 94 ? -4.315 -1.167 -39.746 1.00 67.56 94 GLN A C 1
ATOM 670 O O . GLN A 1 94 ? -3.894 -0.140 -39.203 1.00 67.56 94 GLN A O 1
ATOM 675 N N . PRO A 1 95 ? -5.055 -1.095 -40.871 1.00 53.69 95 PRO A N 1
ATOM 676 C CA . PRO A 1 95 ? -5.504 0.187 -41.396 1.00 53.69 95 PRO A CA 1
ATOM 677 C C . PRO A 1 95 ? -6.385 0.870 -40.345 1.00 53.69 95 PRO A C 1
ATOM 679 O O . PRO A 1 95 ? -7.159 0.201 -39.663 1.00 53.69 95 PRO A O 1
ATOM 682 N N . ASP A 1 96 ? -6.275 2.199 -40.218 1.00 47.44 96 ASP A N 1
ATOM 683 C CA . ASP A 1 96 ? -7.128 3.036 -39.363 1.00 47.44 96 ASP A CA 1
ATOM 684 C C . ASP A 1 96 ? -8.615 2.834 -39.747 1.00 47.44 96 ASP A C 1
ATOM 686 O O . ASP A 1 96 ? -9.200 3.627 -40.486 1.00 47.44 96 ASP A O 1
ATOM 690 N N . ALA A 1 97 ? -9.260 1.777 -39.247 1.00 43.84 97 ALA A N 1
ATOM 691 C CA . ALA A 1 97 ? -10.632 1.379 -39.578 1.00 43.84 97 ALA A CA 1
ATOM 692 C C . ALA A 1 97 ? -11.700 2.297 -38.944 1.00 43.84 97 ALA A C 1
ATOM 694 O O . ALA A 1 97 ? -12.833 1.890 -38.705 1.00 43.84 97 ALA A O 1
ATOM 695 N N . GLY A 1 98 ? -11.349 3.552 -38.652 1.00 44.03 98 GLY A N 1
ATOM 696 C CA . GLY A 1 98 ? -12.165 4.458 -37.849 1.00 44.03 98 GLY A CA 1
ATOM 697 C C . GLY A 1 98 ? -12.370 5.865 -38.400 1.00 44.03 98 GLY A C 1
ATOM 698 O O . GLY A 1 98 ? -13.100 6.626 -37.766 1.00 44.03 98 GLY A O 1
ATOM 699 N N . ARG A 1 99 ? -11.772 6.272 -39.532 1.00 44.62 99 ARG A N 1
ATOM 700 C CA . ARG A 1 99 ? -11.980 7.636 -40.068 1.00 44.62 99 ARG A CA 1
ATOM 701 C C . ARG A 1 99 ? -11.973 7.705 -41.597 1.00 44.62 99 ARG A C 1
ATOM 703 O O . ARG A 1 99 ? -11.015 8.177 -42.195 1.00 44.62 99 ARG A O 1
ATOM 710 N N . GLY A 1 100 ? -13.113 7.359 -42.199 1.00 32.47 100 GLY A N 1
ATOM 711 C CA . GLY A 1 100 ? -13.549 7.959 -43.464 1.00 32.47 100 GLY A CA 1
ATOM 712 C C . GLY A 1 100 ? -13.916 6.989 -44.585 1.00 32.47 100 GLY A C 1
ATOM 713 O O . GLY A 1 100 ? -13.041 6.497 -45.276 1.00 32.47 100 GLY A O 1
ATOM 714 N N . GLY A 1 101 ? -15.226 6.849 -44.819 1.00 33.06 101 GLY A N 1
ATOM 715 C CA . GLY A 1 101 ? -15.817 6.780 -46.160 1.00 33.06 101 GLY A CA 1
ATOM 716 C C . GLY A 1 101 ? -15.684 5.472 -46.940 1.00 33.06 101 GLY A C 1
ATOM 717 O O . GLY A 1 101 ? -14.632 5.141 -47.469 1.00 33.06 101 GLY A O 1
ATOM 718 N N . SER A 1 102 ? -16.822 4.808 -47.130 1.00 38.75 102 SER A N 1
ATOM 719 C CA . SER A 1 102 ? -17.046 3.814 -48.178 1.00 38.75 102 SER A CA 1
ATOM 720 C C . SER A 1 102 ? -16.575 4.299 -49.558 1.00 38.75 102 SER A C 1
ATOM 722 O O . SER A 1 102 ? -17.104 5.297 -50.051 1.00 38.75 102 SER A O 1
ATOM 724 N N . ALA A 1 103 ? -15.683 3.553 -50.210 1.00 34.84 103 ALA A N 1
ATOM 725 C CA . ALA A 1 103 ? -15.700 3.336 -51.659 1.00 34.84 103 ALA A CA 1
ATOM 726 C C . ALA A 1 103 ? -14.658 2.285 -52.075 1.00 34.84 103 ALA A C 1
ATOM 728 O O . ALA A 1 103 ? -13.466 2.475 -51.860 1.00 34.84 103 ALA A O 1
ATOM 729 N N . GLY A 1 104 ? -15.128 1.250 -52.774 1.00 31.64 104 GLY A N 1
ATOM 730 C CA . GLY A 1 104 ? -14.363 0.590 -53.832 1.00 31.64 104 GLY A CA 1
ATOM 731 C C . GLY A 1 104 ? -13.530 -0.615 -53.421 1.00 31.64 104 GLY A C 1
ATOM 732 O O . GLY A 1 104 ? -12.343 -0.495 -53.144 1.00 31.64 104 GLY A O 1
ATOM 733 N N . SER A 1 105 ? -14.149 -1.791 -53.499 1.00 38.22 105 SER A N 1
ATOM 734 C CA . SER A 1 105 ? -13.465 -3.071 -53.648 1.00 38.22 105 SER A CA 1
ATOM 735 C C . SER A 1 105 ? -12.498 -3.041 -54.837 1.00 38.22 105 SER A C 1
ATOM 737 O O . SER A 1 105 ? -12.886 -2.660 -55.942 1.00 38.22 105 SER A O 1
ATOM 739 N N . ALA A 1 106 ? -11.277 -3.519 -54.628 1.00 34.31 106 ALA A N 1
ATOM 740 C CA . ALA A 1 106 ? -10.454 -4.096 -55.679 1.00 34.31 106 ALA A CA 1
ATOM 741 C C . ALA A 1 106 ? -9.737 -5.305 -55.076 1.00 34.31 106 ALA A C 1
ATOM 743 O O . ALA A 1 106 ? -8.900 -5.169 -54.185 1.00 34.31 106 ALA A O 1
ATOM 744 N N . GLU A 1 107 ? -10.153 -6.488 -55.521 1.00 35.34 107 GLU A N 1
ATOM 745 C CA . GLU A 1 107 ? -9.528 -7.764 -55.206 1.00 35.34 107 GLU A CA 1
ATOM 746 C C . GLU A 1 107 ? -8.089 -7.768 -55.733 1.00 35.34 107 GLU A C 1
ATOM 748 O O . GLU A 1 107 ? -7.840 -7.569 -56.921 1.00 35.34 107 GLU A O 1
ATOM 753 N N . GLY A 1 108 ? -7.148 -7.999 -54.825 1.00 32.59 108 GLY A N 1
ATOM 754 C CA . GLY A 1 108 ? -5.757 -8.305 -55.118 1.00 32.59 108 GLY A CA 1
ATOM 755 C C . GLY A 1 108 ? -5.337 -9.429 -54.188 1.00 32.59 108 GLY A C 1
ATOM 756 O O . GLY A 1 108 ? -5.038 -9.201 -53.020 1.00 32.59 108 GLY A O 1
ATOM 757 N N . THR A 1 109 ? -5.417 -10.651 -54.696 1.00 38.09 109 THR A N 1
ATOM 758 C CA . THR A 1 109 ? -4.967 -11.873 -54.039 1.00 38.09 109 THR A CA 1
ATOM 759 C C . THR A 1 109 ? -3.442 -11.886 -54.049 1.00 38.09 109 THR A C 1
ATOM 761 O O . THR A 1 109 ? -2.854 -11.954 -55.123 1.00 38.09 109 THR A O 1
ATOM 764 N N . ASP A 1 110 ? -2.804 -11.854 -52.879 1.00 33.78 110 ASP A N 1
ATOM 765 C CA . ASP A 1 110 ? -1.471 -12.435 -52.733 1.00 33.78 110 ASP A CA 1
ATOM 766 C C . ASP A 1 110 ? -1.306 -13.010 -51.323 1.00 33.78 110 ASP A C 1
ATOM 768 O O . ASP A 1 110 ? -1.398 -12.316 -50.308 1.00 33.78 110 ASP A O 1
ATOM 772 N N . GLY A 1 111 ? -1.165 -14.334 -51.278 1.00 37.34 111 GLY A N 1
ATOM 773 C CA . GLY A 1 111 ? -1.131 -15.153 -50.073 1.00 37.34 111 GLY A CA 1
ATOM 774 C C . GLY A 1 111 ? 0.227 -15.110 -49.386 1.00 37.34 111 GLY A C 1
ATOM 775 O O . GLY A 1 111 ? 0.971 -16.088 -49.418 1.00 37.34 111 GLY A O 1
ATOM 776 N N . GLY A 1 112 ? 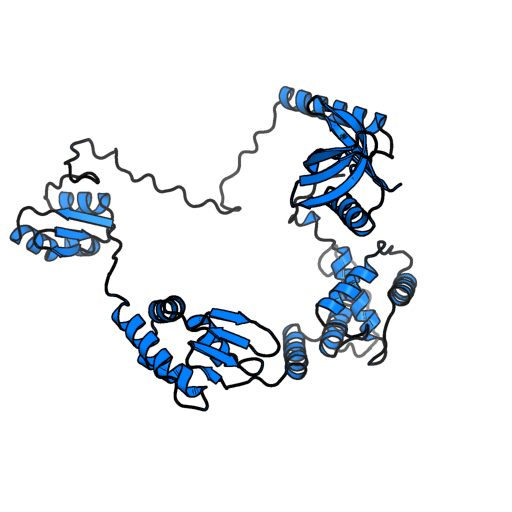0.535 -13.994 -48.731 1.00 33.81 112 GLY A N 1
ATOM 777 C CA . GLY A 1 112 ? 1.503 -13.989 -47.640 1.00 33.81 112 GLY A CA 1
ATOM 778 C C . GLY A 1 112 ? 0.845 -14.584 -46.400 1.00 33.81 112 GLY A C 1
ATOM 779 O O . GLY A 1 112 ? -0.269 -14.195 -46.058 1.00 33.81 112 GLY A O 1
ATOM 780 N N . VAL A 1 113 ? 1.505 -15.531 -45.732 1.00 36.97 113 VAL A N 1
ATOM 781 C CA . VAL A 1 113 ? 1.103 -16.016 -44.404 1.00 36.97 113 VAL A CA 1
ATOM 782 C C . VAL A 1 113 ? 1.176 -14.820 -43.454 1.00 36.97 113 VAL A C 1
ATOM 784 O O . VAL A 1 113 ? 2.226 -14.537 -42.883 1.00 36.97 113 VAL A O 1
ATOM 787 N N . VAL A 1 114 ? 0.087 -14.058 -43.352 1.00 43.09 114 VAL A N 1
ATOM 788 C CA . VAL A 1 114 ? -0.052 -13.011 -42.347 1.00 43.09 114 VAL A CA 1
ATOM 789 C C . VAL A 1 114 ? -0.144 -13.776 -41.041 1.00 43.09 114 VAL A C 1
ATOM 791 O O . VAL A 1 114 ? -1.171 -14.387 -40.756 1.00 43.09 114 VAL A O 1
ATOM 794 N N . ALA A 1 115 ? 0.970 -13.846 -40.312 1.00 51.22 115 ALA A N 1
ATOM 795 C CA . ALA A 1 115 ? 0.957 -14.303 -38.936 1.00 51.22 115 ALA A CA 1
ATOM 796 C C . ALA A 1 115 ? -0.121 -13.478 -38.234 1.00 51.22 115 ALA A C 1
ATOM 798 O O . ALA A 1 115 ? 0.002 -12.255 -38.139 1.00 51.22 115 ALA A O 1
ATOM 799 N N . GLU A 1 116 ? -1.223 -14.136 -37.884 1.00 58.03 116 GLU A N 1
ATOM 800 C CA . GLU A 1 116 ? -2.373 -13.497 -37.268 1.00 58.03 116 GLU A CA 1
ATOM 801 C C . GLU A 1 116 ? -1.852 -12.714 -36.061 1.00 58.03 116 GLU A C 1
ATOM 803 O O . GLU A 1 116 ? -1.067 -13.240 -35.264 1.00 58.03 116 GLU A O 1
ATOM 808 N N . ALA A 1 117 ? -2.154 -11.414 -36.017 1.00 63.66 117 ALA A N 1
ATOM 809 C CA . ALA A 1 117 ? -1.629 -10.543 -34.978 1.00 63.66 117 ALA A CA 1
ATOM 810 C C . ALA A 1 117 ? -1.981 -11.159 -33.618 1.00 63.66 117 ALA A C 1
ATOM 812 O O . ALA A 1 117 ? -3.164 -11.439 -33.407 1.00 63.66 117 ALA A O 1
ATOM 813 N N . PRO A 1 118 ? -1.002 -11.379 -32.717 1.00 69.19 118 PRO A N 1
ATOM 814 C CA . PRO A 1 118 ? -1.294 -11.985 -31.429 1.00 69.19 118 PRO A CA 1
ATOM 815 C C . PRO A 1 118 ? -2.360 -11.143 -30.739 1.00 69.19 118 PRO A C 1
ATOM 817 O O . PRO A 1 118 ? -2.273 -9.907 -30.724 1.00 69.19 118 PRO A O 1
ATOM 820 N N . SER A 1 119 ? -3.378 -11.813 -30.209 1.00 83.69 119 SER A N 1
ATOM 821 C CA . SER A 1 119 ? -4.422 -11.147 -29.441 1.00 83.69 119 SER A CA 1
ATOM 822 C C . SER A 1 119 ? -3.806 -10.386 -28.261 1.00 83.69 119 SER A C 1
ATOM 824 O O . SER A 1 119 ? -2.677 -10.658 -27.829 1.00 83.69 119 SER A O 1
ATOM 826 N N . ASP A 1 120 ? -4.530 -9.397 -27.737 1.00 84.25 120 ASP A N 1
ATOM 827 C CA . ASP A 1 120 ? -4.048 -8.636 -26.580 1.00 84.25 120 ASP A CA 1
ATOM 828 C C . ASP A 1 120 ? -3.815 -9.560 -25.371 1.00 84.25 120 ASP A C 1
ATOM 830 O O . ASP A 1 120 ? -2.813 -9.399 -24.676 1.00 84.25 120 ASP A O 1
ATOM 834 N N . ASP A 1 121 ? -4.652 -10.589 -25.200 1.00 87.44 121 ASP A N 1
ATOM 835 C CA . ASP A 1 121 ? -4.523 -11.595 -24.139 1.00 87.44 121 ASP A CA 1
ATOM 836 C C . ASP A 1 121 ? -3.274 -12.478 -24.315 1.00 87.44 121 ASP A C 1
ATOM 838 O O . ASP A 1 121 ? -2.526 -12.694 -23.361 1.00 87.44 121 ASP A O 1
ATOM 842 N N . GLU A 1 122 ? -2.984 -12.948 -25.533 1.00 89.19 122 GLU A N 1
ATOM 843 C CA . GLU A 1 122 ? -1.763 -13.724 -25.816 1.00 89.19 122 GLU A CA 1
ATOM 844 C C . GLU A 1 122 ? -0.496 -12.882 -25.640 1.00 89.19 122 GLU A C 1
ATOM 846 O O . GLU A 1 122 ? 0.516 -13.360 -25.121 1.00 89.19 122 GLU A O 1
ATOM 851 N N . THR A 1 123 ? -0.551 -11.615 -26.059 1.00 89.75 123 THR A N 1
ATOM 852 C CA . THR A 1 123 ? 0.552 -10.666 -25.884 1.00 89.75 123 THR A CA 1
ATOM 853 C C . THR A 1 123 ? 0.809 -10.416 -24.401 1.00 89.75 123 THR A C 1
ATOM 855 O O . THR A 1 123 ? 1.966 -10.413 -23.976 1.00 89.75 123 THR A O 1
ATOM 858 N N . LEU A 1 124 ? -0.255 -10.234 -23.612 1.00 91.81 124 LEU A N 1
ATOM 859 C CA . LEU A 1 124 ? -0.167 -10.035 -22.171 1.00 91.81 124 LEU A CA 1
ATOM 860 C C . LEU A 1 124 ? 0.431 -11.266 -21.480 1.00 91.81 124 LEU A C 1
ATOM 862 O O . LEU A 1 124 ? 1.402 -11.121 -20.744 1.00 91.81 124 LEU A O 1
ATOM 866 N N . ALA A 1 125 ? -0.057 -12.469 -21.787 1.00 92.00 125 ALA A N 1
ATOM 867 C CA . ALA A 1 125 ? 0.466 -13.711 -21.216 1.00 92.00 125 ALA A CA 1
ATOM 868 C C . ALA A 1 125 ? 1.953 -13.937 -21.556 1.00 92.00 125 ALA A C 1
ATOM 870 O O . ALA A 1 125 ? 2.747 -14.327 -20.696 1.00 92.00 125 ALA A O 1
ATOM 871 N N . ALA A 1 126 ? 2.364 -13.657 -22.798 1.00 91.81 126 ALA A N 1
ATOM 872 C CA . ALA A 1 126 ? 3.768 -13.745 -23.194 1.00 91.81 126 ALA A CA 1
ATOM 873 C C . ALA A 1 126 ? 4.637 -12.715 -22.455 1.00 91.81 126 ALA A C 1
ATOM 875 O O . ALA A 1 126 ? 5.751 -13.033 -22.030 1.00 91.81 126 ALA A O 1
ATOM 876 N N . LEU A 1 127 ? 4.137 -11.485 -22.297 1.00 92.50 127 LEU A N 1
ATOM 877 C CA . LEU A 1 127 ? 4.830 -10.419 -21.578 1.00 92.50 127 LEU A CA 1
ATOM 878 C C . LEU A 1 127 ? 4.992 -10.767 -20.095 1.00 92.50 127 LEU A C 1
ATOM 880 O O . LEU A 1 127 ? 6.081 -10.594 -19.552 1.00 92.50 127 LEU A O 1
ATOM 884 N N . GLU A 1 128 ? 3.945 -11.293 -19.458 1.00 91.31 128 GLU A N 1
ATOM 885 C CA . GLU A 1 128 ? 3.987 -11.781 -18.078 1.00 91.31 128 GLU A CA 1
ATOM 886 C C . GLU A 1 128 ? 5.051 -12.865 -17.901 1.00 91.31 128 GLU A C 1
ATOM 888 O O . GLU A 1 128 ? 5.870 -12.771 -16.988 1.00 91.31 128 GLU A O 1
ATOM 893 N N . ALA A 1 129 ? 5.099 -13.851 -18.802 1.00 90.38 129 ALA A N 1
ATOM 894 C CA . ALA A 1 129 ? 6.097 -14.916 -18.754 1.00 90.38 129 ALA A CA 1
ATOM 895 C C . ALA A 1 129 ? 7.534 -14.389 -18.927 1.00 90.38 129 ALA A C 1
ATOM 897 O O . ALA A 1 129 ? 8.429 -14.792 -18.183 1.00 90.38 129 ALA A O 1
ATOM 898 N N . ALA A 1 130 ? 7.757 -13.470 -19.874 1.00 90.50 130 ALA A N 1
ATOM 899 C CA . ALA A 1 130 ? 9.072 -12.872 -20.107 1.00 90.50 130 ALA A CA 1
ATOM 900 C C . ALA A 1 130 ? 9.541 -12.032 -18.910 1.00 90.50 130 ALA A C 1
ATOM 902 O O . ALA A 1 130 ? 10.664 -12.197 -18.442 1.00 90.50 130 ALA A O 1
ATOM 903 N N . LEU A 1 131 ? 8.666 -11.178 -18.370 1.00 89.25 131 LEU A N 1
ATOM 904 C CA . LEU A 1 131 ? 8.981 -10.369 -17.192 1.00 89.25 131 LEU A CA 1
ATOM 905 C C . LEU A 1 131 ? 9.204 -11.240 -15.952 1.00 89.25 131 LEU A C 1
ATOM 907 O O . LEU A 1 131 ? 10.101 -10.955 -15.166 1.00 89.25 131 LEU A O 1
ATOM 911 N N . ALA A 1 132 ? 8.429 -12.313 -15.774 1.00 85.44 132 ALA A N 1
ATOM 912 C CA . ALA A 1 132 ? 8.619 -13.246 -14.668 1.00 85.44 132 ALA A CA 1
ATOM 913 C C . ALA A 1 132 ? 9.978 -13.960 -14.729 1.00 85.44 132 ALA A C 1
ATOM 915 O O . ALA A 1 132 ? 10.578 -14.185 -13.680 1.00 85.44 132 ALA A O 1
ATOM 916 N N . ALA A 1 133 ? 10.477 -14.277 -15.928 1.00 86.56 133 ALA A N 1
ATOM 917 C CA . ALA A 1 133 ? 11.784 -14.909 -16.118 1.00 86.56 133 ALA A CA 1
ATOM 918 C C . ALA A 1 133 ? 12.967 -13.987 -15.763 1.00 86.56 133 ALA A C 1
ATOM 920 O O . ALA A 1 133 ? 14.012 -14.479 -15.339 1.00 86.56 133 ALA A O 1
ATOM 921 N N . ASP A 1 134 ? 12.796 -12.668 -15.902 1.00 83.38 134 ASP A N 1
ATOM 922 C CA . ASP A 1 134 ? 13.816 -11.667 -15.554 1.00 83.38 134 ASP A CA 1
ATOM 923 C C . ASP A 1 134 ? 13.840 -11.332 -14.049 1.00 83.38 134 ASP A C 1
ATOM 925 O O . ASP A 1 134 ? 14.807 -10.752 -13.543 1.00 83.38 134 ASP A O 1
ATOM 929 N N . LEU A 1 135 ? 12.783 -11.678 -13.310 1.00 79.75 135 LEU A N 1
ATOM 930 C CA . LEU A 1 135 ? 12.701 -11.435 -11.873 1.00 79.75 135 LEU A CA 1
ATOM 931 C C . LEU A 1 135 ? 13.473 -12.501 -11.090 1.00 79.75 135 LEU A C 1
ATOM 933 O O . LEU A 1 135 ? 13.430 -13.693 -11.389 1.00 79.75 135 LEU A O 1
ATOM 937 N N . THR A 1 136 ? 14.146 -12.076 -10.019 1.00 79.56 136 THR A N 1
ATOM 938 C CA . THR A 1 136 ? 14.722 -13.022 -9.060 1.00 79.56 136 THR A CA 1
ATOM 939 C C . THR A 1 136 ? 13.618 -13.835 -8.388 1.00 79.56 136 THR A C 1
ATOM 941 O O . THR A 1 136 ? 12.499 -13.347 -8.187 1.00 79.56 136 THR A O 1
ATOM 944 N N . ALA A 1 137 ? 13.942 -15.083 -8.034 1.00 82.50 137 ALA A N 1
ATOM 945 C CA . ALA A 1 137 ? 13.020 -15.958 -7.323 1.00 82.50 137 ALA A CA 1
ATOM 946 C C . ALA A 1 137 ? 12.472 -15.252 -6.075 1.00 82.50 137 ALA A C 1
ATOM 948 O O . ALA A 1 137 ? 13.222 -14.627 -5.316 1.00 82.50 137 ALA A O 1
ATOM 949 N N . ALA A 1 138 ? 11.155 -15.337 -5.897 1.00 87.62 138 ALA A N 1
ATOM 950 C CA . ALA A 1 138 ? 10.507 -14.803 -4.715 1.00 87.62 138 ALA A CA 1
ATOM 951 C C . ALA A 1 138 ? 11.002 -15.540 -3.466 1.00 87.62 138 ALA A C 1
ATOM 953 O O . ALA A 1 138 ? 11.310 -16.731 -3.504 1.00 87.62 138 ALA A O 1
ATOM 954 N N . VAL A 1 139 ? 11.090 -14.805 -2.365 1.00 91.44 139 VAL A N 1
ATOM 955 C CA . VAL A 1 139 ? 11.560 -15.309 -1.082 1.00 91.44 139 VAL A CA 1
ATOM 956 C C . VAL A 1 139 ? 10.375 -15.425 -0.132 1.00 91.44 139 VAL A C 1
ATOM 958 O O . VAL A 1 139 ? 9.716 -14.431 0.175 1.00 91.44 139 VAL A O 1
ATOM 961 N N . ASP A 1 140 ? 10.155 -16.639 0.364 1.00 92.88 140 ASP A N 1
ATOM 962 C CA . ASP A 1 140 ? 9.147 -16.993 1.371 1.00 92.88 140 ASP A CA 1
ATOM 963 C C . ASP A 1 140 ? 9.760 -17.052 2.775 1.00 92.88 140 ASP A C 1
ATOM 965 O O . ASP A 1 140 ? 9.524 -17.980 3.546 1.00 92.88 140 ASP A O 1
ATOM 969 N N . MET A 1 141 ? 10.625 -16.095 3.104 1.00 95.12 141 MET A N 1
ATOM 970 C CA . MET A 1 141 ? 11.332 -16.085 4.380 1.00 95.12 141 MET A CA 1
ATOM 971 C C . MET A 1 141 ? 11.531 -14.667 4.897 1.00 95.12 141 MET A C 1
ATOM 973 O O . MET A 1 141 ? 11.917 -13.767 4.149 1.00 95.12 141 MET A O 1
ATOM 977 N N . ILE A 1 142 ? 11.334 -14.494 6.200 1.00 96.38 142 ILE A N 1
ATOM 978 C CA . ILE A 1 142 ? 11.580 -13.248 6.918 1.00 96.38 142 ILE A CA 1
ATOM 979 C C . ILE A 1 142 ? 12.483 -13.493 8.128 1.00 96.38 142 ILE A C 1
ATOM 981 O O . ILE A 1 142 ? 12.298 -14.443 8.882 1.00 96.38 142 ILE A O 1
ATOM 985 N N . LEU A 1 143 ? 13.474 -12.626 8.322 1.00 95.88 143 LEU A N 1
ATOM 986 C CA . LEU A 1 143 ? 14.362 -12.642 9.482 1.00 95.88 143 LEU A CA 1
ATOM 987 C C . LEU A 1 143 ? 13.911 -11.559 10.457 1.00 95.88 143 LEU A C 1
ATOM 989 O O . LEU A 1 143 ? 14.149 -10.379 10.209 1.00 95.88 143 LEU A O 1
ATOM 993 N N . VAL A 1 144 ? 13.241 -11.953 11.540 1.00 96.50 144 VAL A N 1
ATOM 994 C CA . VAL A 1 144 ? 12.715 -11.029 12.555 1.00 96.50 144 VAL A CA 1
ATOM 995 C C . VAL A 1 144 ? 13.739 -10.830 13.671 1.00 96.50 144 VAL A C 1
ATOM 997 O O . VAL A 1 144 ? 14.242 -11.793 14.248 1.00 96.50 144 VAL A O 1
ATOM 1000 N N . GLN A 1 145 ? 14.036 -9.574 13.987 1.00 94.94 145 GLN A N 1
ATOM 1001 C CA . GLN A 1 145 ? 15.010 -9.173 14.997 1.00 94.94 145 GLN A CA 1
ATOM 1002 C C . GLN A 1 145 ? 14.319 -8.707 16.288 1.00 94.94 145 GLN A C 1
ATOM 1004 O O . GLN A 1 145 ? 13.132 -8.376 16.315 1.00 94.94 145 GLN A O 1
ATOM 1009 N N . SER A 1 146 ? 15.064 -8.683 17.397 1.00 93.62 146 SER A N 1
ATOM 1010 C CA . SER A 1 146 ? 14.531 -8.312 18.716 1.00 93.62 146 SER A CA 1
ATOM 1011 C C . SER A 1 146 ? 14.174 -6.827 18.848 1.00 93.62 146 SER A C 1
ATOM 1013 O O . SER A 1 146 ? 13.374 -6.474 19.714 1.00 93.62 146 SER A O 1
ATOM 1015 N N . ASP A 1 147 ? 14.710 -5.970 17.981 1.00 95.94 147 ASP A N 1
ATOM 1016 C CA . ASP A 1 147 ? 14.408 -4.538 17.888 1.00 95.94 147 ASP A CA 1
ATOM 1017 C C . ASP A 1 147 ? 13.145 -4.231 17.057 1.00 95.94 147 ASP A C 1
ATOM 1019 O O . ASP A 1 147 ? 12.886 -3.070 16.733 1.00 95.94 147 ASP A O 1
ATOM 1023 N N . LEU A 1 148 ? 12.343 -5.265 16.757 1.00 96.88 148 LEU A N 1
ATOM 1024 C CA . LEU A 1 148 ? 11.103 -5.207 15.973 1.00 96.88 148 LEU A CA 1
ATOM 1025 C C . LEU A 1 148 ? 11.323 -4.891 14.489 1.00 96.88 148 LEU A C 1
ATOM 1027 O O . LEU A 1 148 ? 10.359 -4.621 13.769 1.00 96.88 148 LEU A O 1
ATOM 1031 N N . THR A 1 149 ? 12.568 -4.924 14.017 1.00 96.25 149 THR A N 1
ATOM 1032 C CA . THR A 1 149 ? 12.865 -4.889 12.587 1.00 96.25 149 THR A CA 1
ATOM 1033 C C . THR A 1 149 ? 12.792 -6.292 12.001 1.00 96.25 149 THR A C 1
ATOM 1035 O O . THR A 1 149 ? 12.985 -7.298 12.689 1.00 96.25 149 THR A O 1
ATOM 1038 N N . ALA A 1 150 ? 12.473 -6.373 10.717 1.00 96.38 150 ALA A N 1
ATOM 1039 C CA . ALA A 1 150 ? 12.515 -7.620 9.992 1.00 96.38 150 ALA A CA 1
ATOM 1040 C C . ALA A 1 150 ? 13.021 -7.429 8.568 1.00 96.38 150 ALA A C 1
ATOM 1042 O O . ALA A 1 150 ? 12.740 -6.429 7.904 1.00 96.38 150 ALA A O 1
ATOM 1043 N N . ILE A 1 151 ? 13.797 -8.406 8.113 1.00 96.31 151 ILE A N 1
ATOM 1044 C CA . ILE A 1 151 ? 14.519 -8.351 6.846 1.00 96.31 151 ILE A CA 1
ATOM 1045 C C . ILE A 1 151 ? 14.057 -9.509 5.970 1.00 96.31 151 ILE A C 1
ATOM 1047 O O . ILE A 1 151 ? 14.156 -10.673 6.359 1.00 96.31 151 ILE A O 1
ATOM 1051 N N . VAL A 1 152 ? 13.601 -9.193 4.762 1.00 95.81 152 VAL A N 1
ATOM 1052 C CA . VAL A 1 152 ? 13.365 -10.175 3.702 1.00 95.81 152 VAL A CA 1
ATOM 1053 C C . VAL A 1 152 ? 14.566 -10.137 2.752 1.00 95.81 152 VAL A C 1
ATOM 1055 O O . VAL A 1 152 ? 14.811 -9.093 2.135 1.00 95.81 152 VAL A O 1
ATOM 1058 N N . PRO A 1 153 ? 15.336 -11.233 2.612 1.00 92.00 153 PRO A N 1
ATOM 1059 C CA . PRO A 1 153 ? 16.571 -11.267 1.826 1.00 92.00 153 PRO A CA 1
ATOM 1060 C C . PRO A 1 153 ? 16.295 -11.415 0.318 1.00 92.00 153 PRO A C 1
ATOM 1062 O O . PRO A 1 153 ? 16.798 -12.322 -0.338 1.00 92.00 153 PRO A O 1
ATOM 1065 N N . GLY A 1 154 ? 15.461 -10.535 -0.232 1.00 89.88 154 GLY A N 1
ATOM 1066 C CA . GLY A 1 154 ? 15.083 -10.519 -1.639 1.00 89.88 154 GLY A CA 1
ATOM 1067 C C . GLY A 1 154 ? 13.687 -9.944 -1.850 1.00 89.88 154 GLY A C 1
ATOM 1068 O O . GLY A 1 154 ? 13.151 -9.233 -0.998 1.00 89.88 154 GLY A O 1
ATOM 1069 N N . ARG A 1 155 ? 13.090 -10.267 -3.002 1.00 88.75 155 ARG A N 1
ATOM 1070 C CA . ARG A 1 155 ? 11.700 -9.917 -3.300 1.00 88.75 155 ARG A CA 1
ATOM 1071 C C . ARG A 1 155 ? 10.774 -10.849 -2.507 1.00 88.75 155 ARG A C 1
ATOM 1073 O O . ARG A 1 155 ? 10.801 -12.046 -2.787 1.00 88.75 155 ARG A O 1
ATOM 1080 N N . PRO A 1 156 ? 9.956 -10.354 -1.562 1.00 92.12 156 PRO A N 1
ATOM 1081 C CA . PRO A 1 156 ? 8.980 -11.200 -0.881 1.00 92.12 156 PRO A CA 1
ATOM 1082 C C . PRO A 1 156 ? 7.992 -11.800 -1.880 1.00 92.12 156 PRO A C 1
ATOM 1084 O O . PRO A 1 156 ? 7.617 -11.156 -2.866 1.00 92.12 156 PRO A O 1
ATOM 1087 N N . ALA A 1 157 ? 7.531 -13.017 -1.609 1.00 92.25 157 ALA A N 1
ATOM 1088 C CA . ALA A 1 157 ? 6.393 -13.564 -2.332 1.00 92.25 157 ALA A CA 1
ATOM 1089 C C . ALA A 1 157 ? 5.126 -12.715 -2.125 1.00 92.25 157 ALA A C 1
ATOM 1091 O O . ALA A 1 157 ? 5.044 -11.942 -1.162 1.00 92.25 157 ALA A O 1
ATOM 1092 N N . PRO A 1 158 ? 4.123 -12.827 -3.015 1.00 91.44 158 PRO A N 1
ATOM 1093 C CA . PRO A 1 158 ? 2.917 -12.001 -2.948 1.00 91.44 158 PRO A CA 1
ATOM 1094 C C . PRO A 1 158 ? 2.191 -12.088 -1.601 1.00 91.44 158 PRO A C 1
ATOM 1096 O O . PRO A 1 158 ? 1.773 -11.067 -1.059 1.00 91.44 158 PRO A O 1
ATOM 1099 N N . GLU A 1 159 ? 2.099 -13.287 -1.024 1.00 93.81 159 GLU A N 1
ATOM 1100 C CA . GLU A 1 159 ? 1.440 -13.503 0.267 1.00 93.81 159 GLU A CA 1
ATOM 1101 C C . GLU A 1 159 ? 2.204 -12.848 1.424 1.00 93.81 159 GLU A C 1
ATOM 1103 O O . GLU A 1 159 ? 1.609 -12.126 2.228 1.00 93.81 159 GLU A O 1
ATOM 1108 N N . LEU A 1 160 ? 3.531 -13.026 1.472 1.00 94.81 160 LEU A N 1
ATOM 1109 C CA . LEU A 1 160 ? 4.391 -12.364 2.454 1.00 94.81 160 LEU A CA 1
ATOM 1110 C C . LEU A 1 160 ? 4.343 -10.836 2.297 1.00 94.81 160 LEU A C 1
ATOM 1112 O O . LEU A 1 160 ? 4.280 -10.114 3.287 1.00 94.81 160 LEU A O 1
ATOM 1116 N N . THR A 1 161 ? 4.307 -10.333 1.062 1.00 94.62 161 THR A N 1
ATOM 1117 C CA . THR A 1 161 ? 4.177 -8.895 0.774 1.00 94.62 161 THR A CA 1
ATOM 1118 C C . THR A 1 161 ? 2.896 -8.335 1.380 1.00 94.62 161 THR A C 1
ATOM 1120 O O . THR A 1 161 ? 2.948 -7.371 2.140 1.00 94.62 161 THR A O 1
ATOM 1123 N N . ALA A 1 162 ? 1.755 -8.972 1.102 1.00 94.31 162 ALA A N 1
ATOM 1124 C CA . ALA A 1 162 ? 0.460 -8.535 1.612 1.00 94.31 162 ALA A CA 1
ATOM 1125 C C . ALA A 1 162 ? 0.394 -8.585 3.146 1.00 94.31 162 ALA A C 1
ATOM 1127 O O . ALA A 1 162 ? -0.202 -7.705 3.769 1.00 94.31 162 ALA A O 1
ATOM 1128 N N . LEU A 1 163 ? 1.019 -9.593 3.765 1.00 95.25 163 LEU A N 1
ATOM 1129 C CA . LEU A 1 163 ? 1.136 -9.679 5.218 1.00 95.25 163 LEU A CA 1
ATOM 1130 C C . LEU A 1 163 ? 1.947 -8.504 5.783 1.00 95.25 163 LEU A C 1
ATOM 1132 O O . LEU A 1 163 ? 1.491 -7.841 6.718 1.00 95.25 163 LEU A O 1
ATOM 1136 N N . LEU A 1 164 ? 3.120 -8.214 5.214 1.00 95.56 164 LEU A N 1
ATOM 1137 C CA . LEU A 1 164 ? 3.996 -7.141 5.693 1.00 95.56 164 LEU A CA 1
ATOM 1138 C C . LEU A 1 164 ? 3.390 -5.753 5.475 1.00 95.56 164 LEU A C 1
ATOM 1140 O O . LEU A 1 164 ? 3.504 -4.911 6.360 1.00 95.56 164 LEU A O 1
ATOM 1144 N N . GLU A 1 165 ? 2.695 -5.517 4.362 1.00 94.88 165 GLU A N 1
ATOM 1145 C CA . GLU A 1 165 ? 1.993 -4.249 4.107 1.00 94.88 165 GLU A CA 1
ATOM 1146 C C . GLU A 1 165 ? 0.905 -3.951 5.144 1.00 94.88 165 GLU A C 1
ATOM 1148 O O . GLU A 1 165 ? 0.637 -2.788 5.443 1.00 94.88 165 GLU A O 1
ATOM 1153 N N . ARG A 1 166 ? 0.281 -4.994 5.700 1.00 95.31 166 ARG A N 1
ATOM 1154 C CA . ARG A 1 166 ? -0.778 -4.860 6.710 1.00 95.31 166 ARG A CA 1
ATOM 1155 C C . ARG A 1 166 ? -0.232 -4.742 8.124 1.00 95.31 166 ARG A C 1
ATOM 1157 O O . ARG A 1 166 ? -0.852 -4.083 8.947 1.00 95.31 166 ARG A O 1
ATOM 1164 N N . THR A 1 167 ? 0.885 -5.404 8.415 1.00 96.12 167 THR A N 1
ATOM 1165 C CA . THR A 1 167 ? 1.373 -5.600 9.792 1.00 96.12 167 THR A CA 1
ATOM 1166 C C . THR A 1 167 ? 2.607 -4.774 10.142 1.00 96.12 167 THR A C 1
ATOM 1168 O O . THR A 1 167 ? 2.966 -4.711 11.313 1.00 96.12 167 THR A O 1
ATOM 1171 N N . SER A 1 168 ? 3.258 -4.136 9.166 1.00 96.81 168 SER A N 1
ATOM 1172 C CA . SER A 1 168 ? 4.548 -3.464 9.352 1.00 96.81 168 SER A CA 1
ATOM 1173 C C . SER A 1 168 ? 4.677 -2.193 8.505 1.00 96.81 168 SER A C 1
ATOM 1175 O O . SER A 1 168 ? 3.863 -1.918 7.624 1.00 96.81 168 SER A O 1
ATOM 1177 N N . VAL A 1 169 ? 5.719 -1.403 8.764 1.00 96.94 169 VAL A N 1
ATOM 1178 C CA . VAL A 1 169 ? 6.079 -0.217 7.975 1.00 96.94 169 VAL A CA 1
ATOM 1179 C C . VAL A 1 169 ? 7.376 -0.482 7.222 1.00 96.94 169 VAL A C 1
ATOM 1181 O O . VAL A 1 169 ? 8.344 -0.969 7.799 1.00 96.94 169 VAL A O 1
ATOM 1184 N N . VAL A 1 170 ? 7.421 -0.132 5.935 1.00 96.25 170 VAL A N 1
ATOM 1185 C CA . VAL A 1 170 ? 8.632 -0.289 5.118 1.00 96.25 170 VAL A CA 1
ATOM 1186 C C . VAL A 1 170 ? 9.641 0.811 5.442 1.00 96.25 170 VAL A C 1
ATOM 1188 O O . VAL A 1 170 ? 9.364 1.986 5.207 1.00 96.25 170 VAL A O 1
ATOM 1191 N N . GLU A 1 171 ? 10.828 0.426 5.913 1.00 93.38 171 GLU A N 1
ATOM 1192 C CA . GLU A 1 171 ? 11.945 1.349 6.148 1.00 93.38 171 GLU A CA 1
ATOM 1193 C C . GLU A 1 171 ? 12.841 1.478 4.909 1.00 93.38 171 GLU A C 1
ATOM 1195 O O . GLU A 1 171 ? 13.264 2.578 4.555 1.00 93.38 171 GLU A O 1
ATOM 1200 N N . SER A 1 172 ? 13.105 0.369 4.208 1.00 92.38 172 SER A N 1
ATOM 1201 C CA . SER A 1 172 ? 13.969 0.351 3.023 1.00 92.38 172 SER A CA 1
ATOM 1202 C C . SER A 1 172 ? 13.523 -0.692 2.003 1.00 92.38 172 SER A C 1
ATOM 1204 O O . SER A 1 172 ? 13.171 -1.811 2.364 1.00 92.38 172 SER A O 1
ATOM 1206 N N . ARG A 1 173 ? 13.576 -0.329 0.715 1.00 85.25 173 ARG A N 1
ATOM 1207 C CA . ARG A 1 173 ? 13.293 -1.200 -0.445 1.00 85.25 173 ARG A CA 1
ATOM 1208 C C . ARG A 1 173 ? 14.559 -1.492 -1.263 1.00 85.25 173 ARG A C 1
ATOM 1210 O O . ARG A 1 173 ? 14.513 -1.512 -2.489 1.00 85.25 173 ARG A O 1
ATOM 1217 N N . GLY A 1 174 ? 15.704 -1.601 -0.589 1.00 81.50 174 GLY A N 1
ATOM 1218 C CA . GLY A 1 174 ? 16.991 -1.894 -1.225 1.00 81.50 174 GLY A CA 1
ATOM 1219 C C . GLY A 1 174 ? 17.095 -3.341 -1.724 1.00 81.50 174 GLY A C 1
ATOM 1220 O O . GLY A 1 174 ? 16.097 -3.994 -2.005 1.00 81.50 174 GLY A O 1
ATOM 1221 N N . GLY A 1 175 ? 18.322 -3.871 -1.794 1.00 77.50 175 GLY A N 1
ATOM 1222 C CA . GLY A 1 175 ? 18.562 -5.276 -2.172 1.00 77.50 175 GLY A CA 1
ATOM 1223 C C . GLY A 1 175 ? 17.931 -6.305 -1.220 1.00 77.50 175 GLY A C 1
ATOM 1224 O O . GLY A 1 175 ? 17.746 -7.457 -1.597 1.00 77.50 175 GLY A O 1
ATOM 1225 N N . ALA A 1 176 ? 17.567 -5.872 -0.013 1.00 89.69 176 ALA A N 1
ATOM 1226 C CA . ALA A 1 176 ? 16.688 -6.576 0.907 1.00 89.69 176 ALA A CA 1
ATOM 1227 C C . ALA A 1 176 ? 15.581 -5.610 1.348 1.00 89.69 176 ALA A C 1
ATOM 1229 O O . ALA A 1 176 ? 15.837 -4.416 1.548 1.00 89.69 176 ALA A O 1
ATOM 1230 N N . LEU A 1 177 ? 14.360 -6.123 1.493 1.00 93.94 177 LEU A N 1
ATOM 1231 C CA . LEU A 1 177 ? 13.255 -5.352 2.049 1.00 93.94 177 LEU A CA 1
ATOM 1232 C C . LEU A 1 177 ? 13.404 -5.344 3.571 1.00 93.94 177 LEU A C 1
ATOM 1234 O O . LEU A 1 177 ? 13.369 -6.397 4.206 1.00 93.94 177 LEU A O 1
ATOM 1238 N N . THR A 1 178 ? 13.549 -4.154 4.145 1.00 96.00 178 THR A N 1
ATOM 1239 C CA . THR A 1 178 ? 13.563 -3.957 5.596 1.00 96.00 178 THR A CA 1
ATOM 1240 C C . THR A 1 178 ? 12.250 -3.326 6.014 1.00 96.00 178 THR A C 1
ATOM 1242 O O . THR A 1 178 ? 11.872 -2.258 5.518 1.00 96.00 178 THR A O 1
ATOM 1245 N N . VAL A 1 179 ? 11.564 -3.988 6.936 1.00 97.12 179 VAL A N 1
ATOM 1246 C CA . VAL A 1 179 ? 10.334 -3.500 7.546 1.00 97.12 179 VAL A CA 1
ATOM 1247 C C . VAL A 1 179 ? 10.492 -3.404 9.053 1.00 97.12 179 VAL A C 1
ATOM 1249 O O . VAL A 1 179 ? 11.361 -4.041 9.645 1.00 97.12 179 VAL A O 1
ATOM 1252 N N . ARG A 1 180 ? 9.621 -2.625 9.683 1.00 97.44 180 ARG A N 1
ATOM 1253 C CA . ARG A 1 180 ? 9.551 -2.494 11.130 1.00 97.44 180 ARG A CA 1
ATOM 1254 C C . ARG A 1 180 ? 8.129 -2.679 11.620 1.00 97.44 180 ARG A C 1
ATOM 1256 O O . ARG A 1 180 ? 7.200 -2.064 11.100 1.00 97.44 180 ARG A O 1
ATOM 1263 N N . PHE A 1 181 ? 7.978 -3.486 12.659 1.00 97.81 181 PHE A N 1
ATOM 1264 C CA . PHE A 1 181 ? 6.724 -3.638 13.377 1.00 97.81 181 PHE A CA 1
ATOM 1265 C C . PHE A 1 181 ? 6.590 -2.517 14.409 1.00 97.81 181 PHE A C 1
ATOM 1267 O O . PHE A 1 181 ? 7.457 -2.317 15.262 1.00 97.81 181 PHE A O 1
ATOM 1274 N N . THR A 1 182 ? 5.495 -1.769 14.326 1.00 96.75 182 THR A N 1
ATOM 1275 C CA . THR A 1 182 ? 5.131 -0.726 15.294 1.00 96.75 182 THR A CA 1
ATOM 1276 C C . THR A 1 182 ? 3.738 -0.984 15.869 1.00 96.75 182 THR A C 1
ATOM 1278 O O . THR A 1 182 ? 2.920 -1.636 15.207 1.00 96.75 182 THR A O 1
ATOM 1281 N N . PRO A 1 183 ? 3.412 -0.443 17.059 1.00 95.88 183 PRO A N 1
ATOM 1282 C CA . PRO A 1 183 ? 2.069 -0.560 17.624 1.00 95.88 183 PRO A CA 1
ATOM 1283 C C . PRO A 1 183 ? 0.970 -0.063 16.675 1.00 95.88 183 PRO A C 1
ATOM 1285 O O . PRO A 1 183 ? -0.110 -0.642 16.628 1.00 95.88 183 PRO A O 1
ATOM 1288 N N . GLU A 1 184 ? 1.236 0.985 15.893 1.00 95.50 184 GLU A N 1
ATOM 1289 C CA . GLU A 1 184 ? 0.299 1.546 14.913 1.00 95.50 184 GLU A CA 1
ATOM 1290 C C . GLU A 1 184 ? 0.076 0.603 13.732 1.00 95.50 184 GLU A C 1
ATOM 1292 O O . GLU A 1 184 ? -1.069 0.398 13.340 1.00 95.50 184 GLU A O 1
ATOM 1297 N N . SER A 1 185 ? 1.145 0.009 13.187 1.00 96.69 185 SER A N 1
ATOM 1298 C CA . SER A 1 185 ? 1.026 -0.949 12.080 1.00 96.69 185 SER A CA 1
ATOM 1299 C C . SER A 1 185 ? 0.253 -2.203 12.490 1.00 96.69 185 SER A C 1
ATOM 1301 O O . SER A 1 185 ? -0.653 -2.628 11.779 1.00 96.69 185 SER A O 1
ATOM 1303 N N . VAL A 1 186 ? 0.510 -2.730 13.692 1.00 96.81 186 VAL A N 1
ATOM 1304 C CA . VAL A 1 186 ? -0.241 -3.872 14.224 1.00 96.81 186 VAL A CA 1
ATOM 1305 C C . VAL A 1 186 ? -1.691 -3.489 14.505 1.00 96.81 186 VAL A C 1
ATOM 1307 O O . VAL A 1 186 ? -2.593 -4.241 14.152 1.00 96.81 186 VAL A O 1
ATOM 1310 N N . ARG A 1 187 ? -1.951 -2.302 15.069 1.00 94.50 187 ARG A N 1
ATOM 1311 C CA . ARG A 1 187 ? -3.322 -1.806 15.259 1.00 94.50 187 ARG A CA 1
ATOM 1312 C C . ARG A 1 187 ? -4.082 -1.720 13.934 1.00 94.50 187 ARG A C 1
ATOM 1314 O O . ARG A 1 187 ? -5.225 -2.152 13.884 1.00 94.50 187 ARG A O 1
ATOM 1321 N N . GLY A 1 188 ? -3.436 -1.239 12.871 1.00 93.75 188 GLY A N 1
ATOM 1322 C CA . GLY A 1 188 ? -4.021 -1.212 11.529 1.00 93.75 188 GLY A CA 1
ATOM 1323 C C . GLY A 1 188 ? -4.396 -2.605 11.012 1.00 93.75 188 GLY A C 1
ATOM 1324 O O . GLY A 1 188 ? -5.457 -2.762 10.411 1.00 93.75 188 GLY A O 1
ATOM 1325 N N . ALA A 1 189 ? -3.585 -3.629 11.299 1.00 94.94 189 ALA A N 1
ATOM 1326 C CA . ALA A 1 189 ? -3.934 -5.019 10.995 1.00 94.94 189 ALA A CA 1
ATOM 1327 C C . ALA A 1 189 ? -5.158 -5.506 11.797 1.00 94.94 189 ALA A C 1
ATOM 1329 O O . ALA A 1 189 ? -6.045 -6.153 11.242 1.00 94.94 189 ALA A O 1
ATOM 1330 N N . LEU A 1 190 ? -5.242 -5.165 13.084 1.00 95.12 190 LEU A N 1
ATOM 1331 C CA . LEU A 1 190 ? -6.397 -5.504 13.925 1.00 95.12 190 LEU A CA 1
ATOM 1332 C C . LEU A 1 190 ? -7.680 -4.789 13.454 1.00 95.12 190 LEU A C 1
ATOM 1334 O O . LEU A 1 190 ? -8.758 -5.378 13.467 1.00 95.12 190 LEU A O 1
ATOM 1338 N N . ASP A 1 191 ? -7.574 -3.544 12.976 1.00 93.75 191 ASP A N 1
ATOM 1339 C CA . ASP A 1 191 ? -8.707 -2.760 12.457 1.00 93.75 191 ASP A CA 1
ATOM 1340 C C . ASP A 1 191 ? -9.364 -3.396 11.220 1.00 93.75 191 ASP A C 1
ATOM 1342 O O . ASP A 1 191 ? -10.569 -3.243 11.014 1.00 93.75 191 ASP A O 1
ATOM 1346 N N . ILE A 1 192 ? -8.598 -4.136 10.410 1.00 92.69 192 ILE A N 1
ATOM 1347 C CA . ILE A 1 192 ? -9.110 -4.873 9.241 1.00 92.69 192 ILE A CA 1
ATOM 1348 C C . ILE A 1 192 ? -9.532 -6.317 9.570 1.00 92.69 192 ILE A C 1
ATOM 1350 O O . ILE A 1 192 ? -9.885 -7.065 8.658 1.00 92.69 192 ILE A O 1
ATOM 1354 N N . GLY A 1 193 ? -9.533 -6.696 10.854 1.00 91.94 193 GLY A N 1
ATOM 1355 C CA . GLY A 1 193 ? -10.132 -7.935 11.352 1.00 91.94 193 GLY A CA 1
ATOM 1356 C C . GLY A 1 193 ? -9.170 -9.076 11.687 1.00 91.94 193 GLY A C 1
ATOM 1357 O O . GLY A 1 193 ? -9.655 -10.168 11.961 1.00 91.94 193 GLY A O 1
ATOM 1358 N N . TYR A 1 194 ? -7.851 -8.859 11.686 1.00 94.56 194 TYR A N 1
ATOM 1359 C CA . TYR A 1 194 ? -6.911 -9.881 12.165 1.00 94.56 194 TYR A CA 1
ATOM 1360 C C . TYR A 1 194 ? -6.982 -10.045 13.688 1.00 94.56 194 TYR A C 1
ATOM 1362 O O . TYR A 1 194 ? -7.153 -9.065 14.415 1.00 94.56 194 TYR A O 1
ATOM 1370 N N . SER A 1 195 ? -6.769 -11.266 14.179 1.00 95.50 195 SER A N 1
ATOM 1371 C CA . SER A 1 195 ? -6.477 -11.527 15.595 1.00 95.50 195 SER A CA 1
ATOM 1372 C C . SER A 1 195 ? -4.973 -11.483 15.896 1.00 95.50 195 SER A C 1
ATOM 1374 O O . SER A 1 195 ? -4.130 -11.584 15.001 1.00 95.50 195 SER A O 1
ATOM 1376 N N . ALA A 1 196 ? -4.614 -11.337 17.175 1.00 96.12 196 ALA A N 1
ATOM 1377 C CA . ALA A 1 196 ? -3.216 -11.372 17.608 1.00 96.12 196 ALA A CA 1
ATOM 1378 C C . ALA A 1 196 ? -2.560 -12.717 17.265 1.00 96.12 196 ALA A C 1
ATOM 1380 O O . ALA A 1 196 ? -1.432 -12.756 16.774 1.00 96.12 196 ALA A O 1
ATOM 1381 N N . GLU A 1 197 ? -3.288 -13.806 17.499 1.00 96.56 197 GLU A N 1
ATOM 1382 C CA . GLU A 1 197 ? -2.864 -15.175 17.235 1.00 96.56 197 GLU A CA 1
ATOM 1383 C C . GLU A 1 197 ? -2.635 -15.403 15.739 1.00 96.56 197 GLU A C 1
ATOM 1385 O O . GLU A 1 197 ? -1.600 -15.946 15.362 1.00 96.56 197 GLU A O 1
ATOM 1390 N N . GLU A 1 198 ? -3.539 -14.915 14.883 1.00 96.50 198 GLU A N 1
ATOM 1391 C CA . GLU A 1 198 ? -3.391 -14.998 13.425 1.00 96.50 198 GLU A CA 1
ATOM 1392 C C . GLU A 1 198 ? -2.165 -14.233 12.924 1.00 96.50 198 GLU A C 1
ATOM 1394 O O . GLU A 1 198 ? -1.460 -14.725 12.046 1.00 96.50 198 GLU A O 1
ATOM 1399 N N . ILE A 1 199 ? -1.886 -13.044 13.472 1.00 96.31 199 ILE A N 1
ATOM 1400 C CA . ILE A 1 199 ? -0.698 -12.262 13.095 1.00 96.31 199 ILE A CA 1
ATOM 1401 C C . ILE A 1 199 ? 0.574 -13.018 13.493 1.00 96.31 199 ILE A C 1
ATOM 1403 O O . ILE A 1 199 ? 1.488 -13.156 12.678 1.00 96.31 199 ILE A O 1
ATOM 1407 N N . ILE A 1 200 ? 0.630 -13.535 14.724 1.00 96.88 200 ILE A N 1
ATOM 1408 C CA . ILE A 1 200 ? 1.772 -14.308 15.231 1.00 96.88 200 ILE A CA 1
ATOM 1409 C C . ILE A 1 200 ? 1.984 -15.569 14.385 1.00 96.88 200 ILE A C 1
ATOM 1411 O O . ILE A 1 200 ? 3.107 -15.837 13.958 1.00 96.88 200 ILE A O 1
ATOM 1415 N N . GLU A 1 201 ? 0.924 -16.324 14.095 1.00 96.62 201 GLU A N 1
ATOM 1416 C CA . GLU A 1 201 ? 1.002 -17.536 13.278 1.00 96.62 201 GLU A CA 1
ATOM 1417 C C . GLU A 1 201 ? 1.429 -17.219 11.837 1.00 96.62 201 GLU A C 1
ATOM 1419 O O . GLU A 1 201 ? 2.314 -17.877 11.285 1.00 96.62 201 GLU A O 1
ATOM 1424 N N . ALA A 1 202 ? 0.840 -16.186 11.229 1.00 95.50 202 ALA A N 1
ATOM 1425 C CA . ALA A 1 202 ? 1.131 -15.802 9.856 1.00 95.50 202 ALA A CA 1
ATOM 1426 C C . ALA A 1 202 ? 2.584 -15.349 9.682 1.00 95.50 202 ALA A C 1
ATOM 1428 O O . ALA A 1 202 ? 3.231 -15.780 8.731 1.00 95.50 202 ALA A O 1
ATOM 1429 N N . ILE A 1 203 ? 3.119 -14.528 10.594 1.00 96.00 203 ILE A N 1
ATOM 1430 C CA . ILE A 1 203 ? 4.532 -14.116 10.554 1.00 96.00 203 ILE A CA 1
ATOM 1431 C C . ILE A 1 203 ? 5.434 -15.316 10.873 1.00 96.00 203 ILE A C 1
ATOM 1433 O O . ILE A 1 203 ? 6.445 -15.527 10.201 1.00 96.00 203 ILE A O 1
ATOM 1437 N N . GLY A 1 204 ? 5.048 -16.138 11.854 1.00 96.31 204 GLY A N 1
ATOM 1438 C CA . GLY A 1 204 ? 5.782 -17.334 12.262 1.00 96.31 204 GLY A CA 1
ATOM 1439 C C . GLY A 1 204 ? 5.972 -18.344 11.130 1.00 96.31 204 GLY A C 1
ATOM 1440 O O . GLY A 1 204 ? 7.040 -18.937 11.029 1.00 96.31 204 GLY A O 1
ATOM 1441 N N . ARG A 1 205 ? 4.994 -18.477 10.225 1.00 96.25 205 ARG A N 1
ATOM 1442 C CA . ARG A 1 205 ? 5.069 -19.356 9.044 1.00 96.25 205 ARG A CA 1
ATOM 1443 C C . ARG A 1 205 ? 6.249 -19.044 8.119 1.00 96.25 205 ARG A C 1
ATOM 1445 O O . ARG A 1 205 ? 6.805 -19.961 7.525 1.00 96.25 205 ARG A O 1
ATOM 1452 N N . TYR A 1 206 ? 6.614 -17.769 7.999 1.00 95.75 206 TYR A N 1
ATOM 1453 C CA . TYR A 1 206 ? 7.708 -17.307 7.140 1.00 95.75 206 TYR A CA 1
ATOM 1454 C C . TYR A 1 206 ? 9.027 -17.127 7.904 1.00 95.75 206 TYR A C 1
ATOM 1456 O O . TYR A 1 206 ? 10.061 -16.845 7.298 1.00 95.75 206 TYR A O 1
ATOM 1464 N N . SER A 1 207 ? 9.018 -17.246 9.233 1.00 95.62 207 SER A N 1
ATOM 1465 C CA . SER A 1 207 ? 10.218 -17.076 10.047 1.00 95.62 207 SER A CA 1
ATOM 1466 C C . SER A 1 207 ? 10.947 -18.414 10.206 1.00 95.62 207 SER A C 1
ATOM 1468 O O . SER A 1 207 ? 10.348 -19.385 10.666 1.00 95.62 207 SER A O 1
ATOM 1470 N N . PRO A 1 208 ? 12.254 -18.502 9.895 1.00 94.00 208 PRO A N 1
ATOM 1471 C CA . PRO A 1 208 ? 13.020 -19.736 10.074 1.00 94.00 208 PRO A CA 1
ATOM 1472 C C . PRO A 1 208 ? 13.309 -20.042 11.554 1.00 94.00 208 PRO A C 1
ATOM 1474 O O . PRO A 1 208 ? 13.684 -21.163 11.893 1.00 94.00 208 PRO A O 1
ATOM 1477 N N . ALA A 1 209 ? 13.161 -19.049 12.434 1.00 93.19 209 ALA A N 1
ATOM 1478 C CA . ALA A 1 209 ? 13.331 -19.163 13.878 1.00 93.19 209 ALA A CA 1
ATOM 1479 C C . ALA A 1 209 ? 12.035 -18.761 14.608 1.00 93.19 209 ALA A C 1
ATOM 1481 O O . ALA A 1 209 ? 11.224 -18.023 14.038 1.00 93.19 209 ALA A O 1
ATOM 1482 N N . PRO A 1 210 ? 11.834 -19.188 15.869 1.00 93.38 210 PRO A N 1
ATOM 1483 C CA . PRO A 1 210 ? 10.743 -18.676 16.693 1.00 93.38 210 PRO A CA 1
ATOM 1484 C C . PRO A 1 210 ? 10.756 -17.144 16.740 1.00 93.38 210 PRO A C 1
ATOM 1486 O O . PRO A 1 210 ? 11.826 -16.531 16.774 1.00 93.38 210 PRO A O 1
ATOM 1489 N N . LEU A 1 211 ? 9.572 -16.528 16.733 1.00 96.00 211 LEU A N 1
ATOM 1490 C CA . LEU A 1 211 ? 9.462 -15.071 16.774 1.00 96.00 211 LEU A CA 1
ATOM 1491 C C . LEU A 1 211 ? 10.032 -14.525 18.093 1.00 96.00 211 LEU A C 1
ATOM 1493 O O . LEU A 1 211 ? 9.772 -15.114 19.145 1.00 96.00 211 LEU A O 1
ATOM 1497 N N . PRO A 1 212 ? 10.772 -13.399 18.069 1.00 96.88 212 PRO A N 1
ATOM 1498 C CA . PRO A 1 212 ? 11.261 -12.767 19.286 1.00 96.88 212 PRO A CA 1
ATOM 1499 C C . PRO A 1 212 ? 10.119 -12.410 20.242 1.00 96.88 212 PRO A C 1
ATOM 1501 O O . PRO A 1 212 ? 9.096 -11.866 19.819 1.00 96.88 212 PRO A O 1
ATOM 1504 N N . ASP A 1 213 ? 10.334 -12.620 21.543 1.00 96.75 213 ASP A N 1
ATOM 1505 C CA . ASP A 1 213 ? 9.350 -12.285 22.581 1.00 96.75 213 ASP A CA 1
ATOM 1506 C C . ASP A 1 213 ? 8.913 -10.815 22.517 1.00 96.75 213 ASP A C 1
ATOM 1508 O O . ASP A 1 213 ? 7.752 -10.504 22.766 1.00 96.75 213 ASP A O 1
ATOM 1512 N N . SER A 1 214 ? 9.814 -9.907 22.121 1.00 97.31 214 SER A N 1
ATOM 1513 C CA . SER A 1 214 ? 9.502 -8.483 21.957 1.00 97.31 214 SER A CA 1
ATOM 1514 C C . SER A 1 214 ? 8.390 -8.232 20.936 1.00 97.31 214 SER A C 1
ATOM 1516 O O . SER A 1 214 ? 7.521 -7.396 21.183 1.00 97.31 214 SER A O 1
ATOM 1518 N N . LEU A 1 215 ? 8.376 -8.969 19.820 1.00 97.12 215 LEU A N 1
ATOM 1519 C CA . LEU A 1 215 ? 7.328 -8.852 18.808 1.00 97.12 215 LEU A CA 1
ATOM 1520 C C . LEU A 1 215 ? 6.013 -9.449 19.313 1.00 97.12 215 LEU A C 1
ATOM 1522 O O . LEU A 1 215 ? 4.965 -8.816 19.191 1.00 97.12 215 LEU A O 1
ATOM 1526 N N . THR A 1 216 ? 6.071 -10.632 19.925 1.00 96.94 216 THR A N 1
ATOM 1527 C CA . THR A 1 216 ? 4.895 -11.300 20.501 1.00 96.94 216 THR A CA 1
ATOM 1528 C C . THR A 1 216 ? 4.215 -10.420 21.551 1.00 96.94 216 THR A C 1
ATOM 1530 O O . THR A 1 216 ? 3.000 -10.228 21.505 1.00 96.94 216 THR A O 1
ATOM 1533 N N . VAL A 1 217 ? 4.995 -9.819 22.455 1.00 97.31 217 VAL A N 1
ATOM 1534 C CA . VAL A 1 217 ? 4.490 -8.897 23.480 1.00 97.31 217 VAL A CA 1
ATOM 1535 C C . VAL A 1 217 ? 3.885 -7.648 22.846 1.00 97.31 217 VAL A C 1
ATOM 1537 O O . VAL A 1 217 ? 2.778 -7.276 23.226 1.00 97.31 217 VAL A O 1
ATOM 1540 N N . LEU A 1 218 ? 4.537 -7.040 21.846 1.00 97.38 218 LEU A N 1
ATOM 1541 C CA . LEU A 1 218 ? 3.987 -5.874 21.144 1.00 97.38 218 LEU A CA 1
ATOM 1542 C C . LEU A 1 218 ? 2.627 -6.181 20.513 1.00 97.38 218 LEU A C 1
ATOM 1544 O O . LEU A 1 218 ? 1.703 -5.375 20.632 1.00 97.38 218 LEU A O 1
ATOM 1548 N N . ILE A 1 219 ? 2.488 -7.337 19.857 1.00 97.19 219 ILE A N 1
ATOM 1549 C CA . ILE A 1 219 ? 1.233 -7.735 19.210 1.00 97.19 219 ILE A CA 1
ATOM 1550 C C . ILE A 1 219 ? 0.137 -7.953 20.258 1.00 97.19 219 ILE A C 1
ATOM 1552 O O . ILE A 1 219 ? -0.970 -7.430 20.118 1.00 97.19 219 ILE A O 1
ATOM 1556 N N . GLN A 1 220 ? 0.450 -8.662 21.343 1.00 96.69 220 GLN A N 1
ATOM 1557 C CA . GLN A 1 220 ? -0.492 -8.905 22.436 1.00 96.69 220 GLN A CA 1
ATOM 1558 C C . GLN A 1 220 ? -0.884 -7.619 23.175 1.00 96.69 220 GLN A C 1
ATOM 1560 O O . GLN A 1 220 ? -2.034 -7.467 23.588 1.00 96.69 220 GLN A O 1
ATOM 1565 N N . ASP A 1 221 ? 0.049 -6.686 23.366 1.00 95.94 221 ASP A N 1
ATOM 1566 C CA . ASP A 1 221 ? -0.229 -5.375 23.950 1.00 95.94 221 ASP A CA 1
ATOM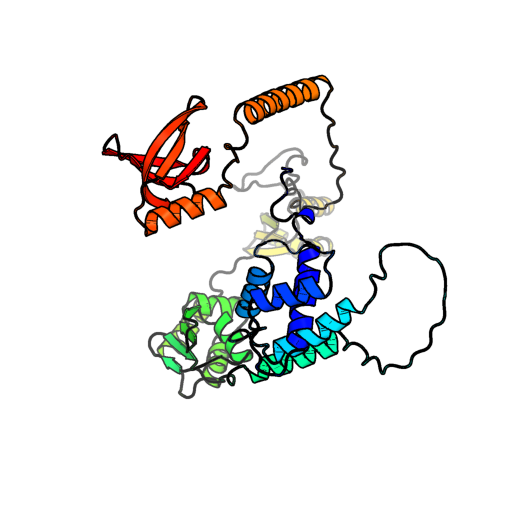 1567 C C . ASP A 1 221 ? -1.132 -4.552 23.028 1.00 95.94 221 ASP A C 1
ATOM 1569 O O . ASP A 1 221 ? -2.124 -3.988 23.493 1.00 95.94 221 ASP A O 1
ATOM 1573 N N . ALA A 1 222 ? -0.846 -4.514 21.724 1.00 95.31 222 ALA A N 1
ATOM 1574 C CA . ALA A 1 222 ? -1.685 -3.818 20.754 1.00 95.31 222 ALA A CA 1
ATOM 1575 C C . ALA A 1 222 ? -3.115 -4.379 20.745 1.00 95.31 222 ALA A C 1
ATOM 1577 O O . ALA A 1 222 ? -4.069 -3.602 20.799 1.00 95.31 222 ALA A O 1
ATOM 1578 N N . ALA A 1 223 ? -3.265 -5.706 20.773 1.00 94.62 223 ALA A N 1
ATOM 1579 C CA . ALA A 1 223 ? -4.563 -6.373 20.826 1.00 94.62 223 ALA A CA 1
ATOM 1580 C C . ALA A 1 223 ? -5.330 -6.100 22.126 1.00 94.62 223 ALA A C 1
ATOM 1582 O O . ALA A 1 223 ? -6.527 -5.833 22.080 1.00 94.62 223 ALA A O 1
ATOM 1583 N N . ARG A 1 224 ? -4.653 -6.072 23.282 1.00 92.81 224 ARG A N 1
ATOM 1584 C CA . ARG A 1 224 ? -5.285 -5.726 24.569 1.00 92.81 224 ARG A CA 1
ATOM 1585 C C . ARG A 1 224 ? -5.852 -4.307 24.601 1.00 92.81 224 ARG A C 1
ATOM 1587 O O . ARG A 1 224 ? -6.870 -4.073 25.247 1.00 92.81 224 ARG A O 1
ATOM 1594 N N . HIS A 1 225 ? -5.194 -3.361 23.932 1.00 89.31 225 HIS A N 1
ATOM 1595 C CA . HIS A 1 225 ? -5.650 -1.970 23.866 1.00 89.31 225 HIS A CA 1
ATOM 1596 C C . HIS A 1 225 ? -6.638 -1.717 22.715 1.00 89.31 225 HIS A C 1
ATOM 1598 O O . HIS A 1 225 ? -7.349 -0.705 22.728 1.00 89.31 225 HIS A O 1
ATOM 1604 N N . HIS A 1 226 ? -6.699 -2.617 21.730 1.00 91.38 226 HIS A N 1
ATOM 1605 C CA . HIS A 1 226 ? -7.614 -2.536 20.595 1.00 91.38 226 HIS A CA 1
ATOM 1606 C C . HIS A 1 226 ? -9.068 -2.726 21.043 1.00 91.38 226 HIS A C 1
ATOM 1608 O O . HIS A 1 226 ? -9.383 -3.568 21.878 1.00 91.38 226 HIS A O 1
ATOM 1614 N N . GLY A 1 227 ? -9.970 -1.881 20.538 1.00 84.62 227 GLY A N 1
ATOM 1615 C CA . GLY A 1 227 ? -11.399 -1.971 20.856 1.00 84.62 227 GLY A CA 1
ATOM 1616 C C . GLY A 1 227 ? -11.797 -1.609 22.296 1.00 84.62 227 GLY A C 1
ATOM 1617 O O . GLY A 1 227 ? -12.959 -1.813 22.658 1.00 84.62 227 GLY A O 1
ATOM 1618 N N . THR A 1 228 ? -10.879 -1.056 23.103 1.00 88.00 228 THR A N 1
ATOM 1619 C CA . THR A 1 228 ? -11.161 -0.546 24.463 1.00 88.00 228 THR A CA 1
ATOM 1620 C C . THR A 1 228 ? -12.158 0.612 24.454 1.00 88.00 228 THR A C 1
ATOM 1622 O O . THR A 1 228 ? -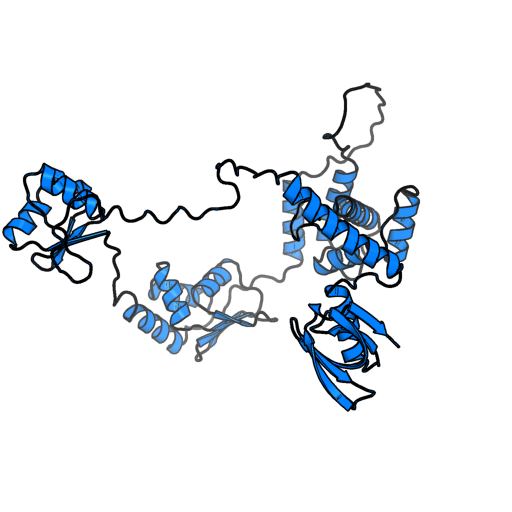13.060 0.668 25.286 1.00 88.00 228 THR A O 1
ATOM 1625 N N . VAL A 1 229 ? -12.036 1.513 23.477 1.00 85.31 229 VAL A N 1
ATOM 1626 C CA . VAL A 1 229 ? -13.000 2.585 23.212 1.00 85.31 229 VAL A CA 1
ATOM 1627 C C . VAL A 1 229 ? -13.783 2.228 21.957 1.00 85.31 229 VAL A C 1
ATOM 1629 O O . VAL A 1 229 ? -13.210 2.083 20.879 1.00 85.31 229 VAL A O 1
ATOM 1632 N N . ARG A 1 230 ? -15.106 2.099 22.089 1.00 84.62 230 ARG A N 1
ATOM 1633 C CA . ARG A 1 230 ? -16.006 1.794 20.972 1.00 84.62 230 ARG A CA 1
ATOM 1634 C C . ARG A 1 230 ? -16.805 3.033 20.617 1.00 84.62 230 ARG A C 1
ATOM 1636 O O . ARG A 1 230 ? -17.511 3.584 21.456 1.00 84.62 230 ARG A O 1
ATOM 1643 N N . VAL A 1 231 ? -16.695 3.459 19.367 1.00 86.69 231 VAL A N 1
ATOM 1644 C CA . VAL A 1 231 ? -17.447 4.599 18.844 1.00 86.69 231 VAL A CA 1
ATOM 1645 C C . VAL A 1 231 ? -18.545 4.069 17.940 1.00 86.69 231 VAL A C 1
ATOM 1647 O O . VAL A 1 231 ? -18.285 3.305 17.014 1.00 86.69 231 VAL A O 1
ATOM 1650 N N . ARG A 1 232 ? -19.781 4.491 18.200 1.00 84.69 232 ARG A N 1
ATOM 1651 C CA . ARG A 1 232 ? -20.935 4.203 17.352 1.00 84.69 232 ARG A CA 1
ATOM 1652 C C . ARG A 1 232 ? -21.495 5.517 16.829 1.00 84.69 232 ARG A C 1
ATOM 1654 O O . ARG A 1 232 ? -21.820 6.400 17.617 1.00 84.69 232 ARG A O 1
ATOM 1661 N N . ALA A 1 233 ? -21.614 5.641 15.509 1.00 85.25 233 ALA A N 1
ATOM 1662 C CA . ALA A 1 233 ? -22.323 6.762 14.909 1.00 85.25 233 ALA A CA 1
ATOM 1663 C C . ALA A 1 233 ? -23.824 6.616 15.195 1.00 85.25 233 ALA A C 1
ATOM 1665 O O . ALA A 1 233 ? -24.417 5.580 14.894 1.00 85.25 233 ALA A O 1
ATOM 1666 N N . VAL A 1 234 ? -24.426 7.646 15.785 1.00 89.19 234 VAL A N 1
ATOM 1667 C CA . VAL A 1 234 ? -25.859 7.702 16.097 1.00 89.19 234 VAL A CA 1
ATOM 1668 C C . VAL A 1 234 ? -26.478 8.894 15.378 1.00 89.19 234 VAL A C 1
ATOM 1670 O O . VAL A 1 234 ? -25.863 9.957 15.297 1.00 89.19 234 VAL A O 1
ATOM 1673 N N . ALA A 1 235 ? -27.672 8.713 14.814 1.00 90.44 235 ALA A N 1
ATOM 1674 C CA . ALA A 1 235 ? -28.343 9.751 14.031 1.00 90.44 235 ALA A CA 1
ATOM 1675 C C . ALA A 1 235 ? -29.312 10.591 14.876 1.00 90.44 235 ALA A C 1
ATOM 1677 O O . ALA A 1 235 ? -29.577 11.750 14.542 1.00 90.44 235 ALA A O 1
ATOM 1678 N N . ALA A 1 236 ? -29.823 10.025 15.971 1.00 90.06 236 ALA A N 1
ATOM 1679 C CA . ALA A 1 236 ? -30.599 10.736 16.977 1.00 90.06 236 ALA A CA 1
ATOM 1680 C C . ALA A 1 236 ? -30.395 10.123 18.370 1.00 90.06 236 ALA A C 1
ATOM 1682 O O . ALA A 1 236 ? -30.196 8.915 18.505 1.00 90.06 236 ALA A O 1
ATOM 1683 N N . LEU A 1 237 ? -30.475 10.976 19.391 1.00 91.56 237 LEU A N 1
ATOM 1684 C CA . LEU A 1 237 ? -30.481 10.625 20.809 1.00 91.56 237 LEU A CA 1
ATOM 1685 C C . LEU A 1 237 ? -31.858 10.989 21.370 1.00 91.56 237 LEU A C 1
ATOM 1687 O O . LEU A 1 237 ? -32.338 12.097 21.136 1.00 91.56 237 LEU A O 1
ATOM 1691 N N . LEU A 1 238 ? -32.495 10.068 22.085 1.00 91.19 238 LEU A N 1
ATOM 1692 C CA . LEU A 1 238 ? -33.776 10.284 22.740 1.00 91.19 238 LEU A CA 1
ATOM 1693 C C . LEU A 1 238 ? -33.568 10.188 24.246 1.00 91.19 238 LEU A C 1
ATOM 1695 O O . LEU A 1 238 ? -33.127 9.157 24.757 1.00 91.19 238 LEU A O 1
ATOM 1699 N N . ARG A 1 239 ? -33.935 11.252 24.954 1.00 91.31 239 ARG A N 1
ATOM 1700 C CA . ARG A 1 239 ? -34.006 11.258 26.409 1.00 91.31 239 ARG A CA 1
ATOM 1701 C C . ARG A 1 239 ? -35.451 11.044 26.833 1.00 91.31 239 ARG A C 1
ATOM 1703 O O . ARG A 1 239 ? -36.316 11.875 26.563 1.00 91.31 239 ARG A O 1
ATOM 1710 N N . VAL A 1 240 ? -35.711 9.916 27.475 1.00 90.62 240 VAL A N 1
ATOM 1711 C CA . VAL A 1 240 ? -37.032 9.529 27.962 1.00 90.62 240 VAL A CA 1
ATOM 1712 C C . VAL A 1 240 ? -37.066 9.754 29.469 1.00 90.62 240 VAL A C 1
ATOM 1714 O O . VAL A 1 240 ? -36.128 9.405 30.178 1.00 90.62 240 VAL A O 1
ATOM 1717 N N . GLY A 1 241 ? -38.130 10.388 29.962 1.00 83.75 241 GLY A N 1
ATOM 1718 C CA . GLY A 1 241 ? -38.234 10.755 31.377 1.00 83.75 241 GLY A CA 1
ATOM 1719 C C . GLY A 1 241 ? -38.436 9.574 32.331 1.00 83.75 241 GLY A C 1
ATOM 1720 O O . GLY A 1 241 ? -38.204 9.735 33.524 1.00 83.75 241 GLY A O 1
ATOM 1721 N N . ASP A 1 242 ? -38.867 8.420 31.819 1.00 87.44 242 ASP A N 1
ATOM 1722 C CA . ASP A 1 242 ? -39.187 7.229 32.605 1.00 87.44 242 ASP A CA 1
ATOM 1723 C C . ASP A 1 242 ? -38.804 5.939 31.858 1.00 87.44 242 ASP A C 1
ATOM 1725 O O . ASP A 1 242 ? -38.958 5.838 30.636 1.00 87.44 242 ASP A O 1
ATOM 1729 N N . GLU A 1 243 ? -38.338 4.942 32.607 1.00 85.88 243 GLU A N 1
ATOM 1730 C CA . GLU A 1 243 ? -37.846 3.658 32.095 1.00 85.88 243 GLU A CA 1
ATOM 1731 C C . GLU A 1 243 ? -38.983 2.818 31.496 1.00 85.88 243 GLU A C 1
ATOM 1733 O O . GLU A 1 243 ? -38.811 2.200 30.445 1.00 85.88 243 GLU A O 1
ATOM 1738 N N . ALA A 1 244 ? -40.191 2.880 32.070 1.00 86.94 244 ALA A N 1
ATOM 1739 C CA . ALA A 1 244 ? -41.350 2.176 31.515 1.00 86.94 244 ALA A CA 1
ATOM 1740 C C . ALA A 1 244 ? -41.737 2.708 30.125 1.00 86.94 244 ALA A C 1
ATOM 1742 O O . ALA A 1 244 ? -42.134 1.947 29.240 1.00 86.94 244 ALA A O 1
ATOM 1743 N N . THR A 1 245 ? -41.572 4.015 29.906 1.00 87.31 245 THR A N 1
ATOM 1744 C CA . THR A 1 245 ? -41.810 4.630 28.595 1.00 87.31 245 THR A CA 1
ATOM 1745 C C . THR A 1 245 ? -40.711 4.244 27.603 1.00 87.31 245 THR A C 1
ATOM 1747 O O . THR A 1 245 ? -41.015 3.958 26.447 1.00 87.31 245 THR A O 1
ATOM 1750 N N . ALA A 1 246 ? -39.447 4.179 28.040 1.00 89.00 246 ALA A N 1
ATOM 1751 C CA . ALA A 1 246 ? -38.335 3.738 27.197 1.00 89.00 246 ALA A CA 1
ATOM 1752 C C . ALA A 1 246 ? -38.515 2.279 26.739 1.00 89.00 246 ALA A C 1
ATOM 1754 O O . ALA A 1 246 ? -38.430 1.994 25.543 1.00 89.00 246 ALA A O 1
ATOM 1755 N N . ALA A 1 247 ? -38.884 1.384 27.660 1.00 88.00 247 ALA A N 1
ATOM 1756 C CA . ALA A 1 247 ? -39.199 -0.010 27.354 1.00 88.00 247 ALA A CA 1
ATOM 1757 C C . ALA A 1 247 ? -40.398 -0.139 26.396 1.00 88.00 247 ALA A C 1
ATOM 1759 O O . ALA A 1 247 ? -40.361 -0.936 25.458 1.00 88.00 247 ALA A O 1
ATOM 1760 N N . GLY A 1 248 ? -41.441 0.680 26.581 1.00 88.75 248 GLY A N 1
ATOM 1761 C CA . GLY A 1 248 ? -42.593 0.729 25.677 1.00 88.75 248 GLY A CA 1
ATOM 1762 C C . GLY A 1 248 ? -42.221 1.145 24.250 1.00 88.75 248 GLY A C 1
ATOM 1763 O O . GLY A 1 248 ? -42.700 0.546 23.291 1.00 88.75 248 GLY A O 1
ATOM 1764 N N . LEU A 1 249 ? -41.317 2.118 24.098 1.00 89.25 249 LEU A N 1
ATOM 1765 C CA . LEU A 1 249 ? -40.819 2.564 22.792 1.00 89.25 249 LEU A CA 1
ATOM 1766 C C . LEU A 1 249 ? -39.987 1.497 22.072 1.00 89.25 249 LEU A C 1
ATOM 1768 O O . LEU A 1 249 ? -40.089 1.376 20.854 1.00 89.25 249 LEU A O 1
ATOM 1772 N N . LEU A 1 250 ? -39.185 0.724 22.810 1.00 89.94 250 LEU A N 1
ATOM 1773 C CA . LEU A 1 250 ? -38.404 -0.390 22.257 1.00 89.94 250 LEU A CA 1
ATOM 1774 C C . LEU A 1 250 ? -39.286 -1.578 21.848 1.00 89.94 250 LEU A C 1
ATOM 1776 O O . LEU A 1 250 ? -38.973 -2.276 20.885 1.00 89.94 250 LEU A O 1
ATOM 1780 N N . ALA A 1 251 ? -40.384 -1.811 22.572 1.00 90.69 251 ALA A N 1
ATOM 1781 C CA . ALA A 1 251 ? -41.310 -2.910 22.309 1.00 90.69 251 ALA A CA 1
ATOM 1782 C C . ALA A 1 251 ? -42.317 -2.617 21.180 1.00 90.69 251 ALA A C 1
ATOM 1784 O O . ALA A 1 251 ? -42.919 -3.552 20.651 1.00 90.69 251 ALA A O 1
ATOM 1785 N N . GLU A 1 252 ? -42.513 -1.348 20.806 1.00 91.00 252 GLU A N 1
ATOM 1786 C CA . GLU A 1 252 ? -43.507 -0.925 19.815 1.00 91.00 252 GLU A CA 1
ATOM 1787 C C . GLU A 1 252 ? -43.120 -1.363 18.384 1.00 91.00 252 GLU A C 1
ATOM 1789 O O . GLU A 1 252 ? -42.171 -0.825 17.799 1.00 91.00 252 GLU A O 1
ATOM 1794 N N . PRO A 1 253 ? -43.875 -2.283 17.744 1.00 86.94 253 PRO A N 1
ATOM 1795 C CA . PRO A 1 253 ? -43.526 -2.806 16.422 1.00 86.94 253 PRO A CA 1
ATOM 1796 C C . PRO A 1 253 ? -43.477 -1.734 15.331 1.00 86.94 253 PRO A C 1
ATOM 1798 O O . PRO A 1 253 ? -42.709 -1.862 14.378 1.00 86.94 253 PRO A O 1
ATOM 1801 N N . ARG A 1 254 ? -44.277 -0.667 15.466 1.00 85.62 254 ARG A N 1
ATOM 1802 C CA . ARG A 1 254 ? -44.326 0.448 14.506 1.00 85.62 254 ARG A CA 1
ATOM 1803 C C . ARG A 1 254 ? -43.069 1.318 14.517 1.00 85.62 254 ARG A C 1
ATOM 1805 O O . ARG A 1 254 ? -42.832 2.037 13.553 1.00 85.62 254 ARG A O 1
ATOM 1812 N N . LEU A 1 255 ? -42.274 1.266 15.587 1.00 85.88 255 LEU A N 1
ATOM 1813 C CA . LEU A 1 255 ? -41.040 2.043 15.739 1.00 85.88 255 LEU A CA 1
ATOM 1814 C C . LEU A 1 255 ? -39.780 1.234 15.397 1.00 85.88 255 LEU A C 1
ATOM 1816 O O . LEU A 1 255 ? -38.676 1.777 15.433 1.00 85.88 255 LEU A O 1
ATOM 1820 N N . LYS A 1 256 ? -39.929 -0.038 15.005 1.00 86.69 256 LYS A N 1
ATOM 1821 C CA . LYS A 1 256 ? -38.815 -0.941 14.683 1.00 86.69 256 LYS A CA 1
ATOM 1822 C C . LYS A 1 256 ? -37.904 -0.399 13.575 1.00 86.69 256 LYS A C 1
ATOM 1824 O O . LYS A 1 256 ? -36.686 -0.547 13.655 1.00 86.69 256 LYS A O 1
ATOM 1829 N N . ASP A 1 257 ? -38.479 0.297 12.595 1.00 89.06 257 ASP A N 1
ATOM 1830 C CA . ASP A 1 257 ? -37.748 0.887 11.465 1.00 89.06 257 ASP A CA 1
ATOM 1831 C C . ASP A 1 257 ? -36.849 2.072 11.867 1.00 89.06 257 ASP A C 1
ATOM 1833 O O . ASP A 1 257 ? -36.008 2.510 11.081 1.00 89.06 257 ASP A O 1
ATOM 1837 N N . LEU A 1 258 ? -36.993 2.603 13.089 1.00 88.06 258 LEU A N 1
ATOM 1838 C CA . LEU A 1 258 ? -36.129 3.669 13.606 1.00 88.06 258 LEU A CA 1
ATOM 1839 C C . LEU A 1 258 ? -34.769 3.155 14.104 1.00 88.06 258 LEU A C 1
ATOM 1841 O O . LEU A 1 258 ? -33.849 3.963 14.272 1.00 88.06 258 LEU A O 1
ATOM 1845 N N . GLY A 1 259 ? -34.644 1.841 14.332 1.00 90.56 259 GLY A N 1
ATOM 1846 C CA . GLY A 1 259 ? -33.437 1.219 14.877 1.00 90.56 259 GLY A CA 1
ATOM 1847 C C . GLY A 1 259 ? -33.100 1.736 16.275 1.00 90.56 259 GLY A C 1
ATOM 1848 O O . GLY A 1 259 ? -31.988 2.215 16.492 1.00 90.56 259 GLY A O 1
ATOM 1849 N N . LEU A 1 260 ? -34.085 1.713 17.181 1.00 91.69 260 LEU A N 1
ATOM 1850 C CA . LEU A 1 260 ? -33.920 2.135 18.572 1.00 91.69 260 LEU A CA 1
ATOM 1851 C C . LEU A 1 260 ? -33.091 1.112 19.360 1.00 91.69 260 LEU A C 1
ATOM 1853 O O . LEU A 1 260 ? -33.347 -0.087 19.280 1.00 91.69 260 LEU A O 1
ATOM 1857 N N . ASP A 1 261 ? -32.131 1.605 20.135 1.00 91.88 261 ASP A N 1
ATOM 1858 C CA . ASP A 1 261 ? -31.297 0.822 21.049 1.00 91.88 261 ASP A CA 1
ATOM 1859 C C . ASP A 1 261 ? -31.067 1.604 22.349 1.00 91.88 261 ASP A C 1
ATOM 1861 O O . ASP A 1 261 ? -30.919 2.829 22.316 1.00 91.88 261 ASP A O 1
ATOM 1865 N N . GLU A 1 262 ? -31.032 0.924 23.492 1.00 92.12 262 GLU A N 1
ATOM 1866 C CA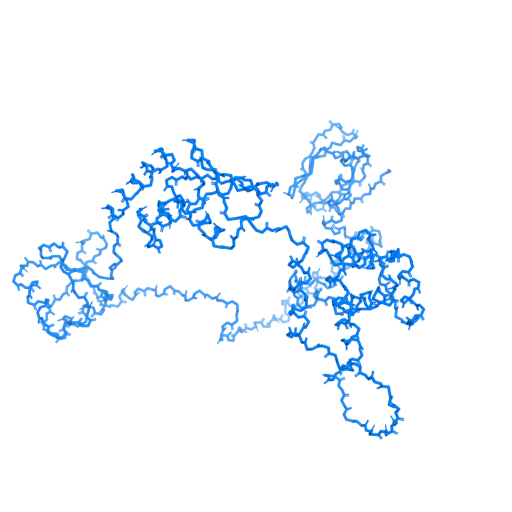 . GLU A 1 262 ? -30.832 1.563 24.798 1.00 92.12 262 GLU A CA 1
ATOM 1867 C C . GLU A 1 262 ? -29.352 1.591 25.175 1.00 92.12 262 GLU A C 1
ATOM 1869 O O . GLU A 1 262 ? -28.675 0.566 25.201 1.00 92.12 262 GLU A O 1
ATOM 1874 N N . VAL A 1 263 ? -28.833 2.787 25.467 1.00 90.31 263 VAL A N 1
ATOM 1875 C CA . VAL A 1 263 ? -27.414 2.985 25.826 1.00 90.31 263 VAL A CA 1
ATOM 1876 C C . VAL A 1 263 ? -27.230 3.133 27.331 1.00 90.31 263 VAL A C 1
ATOM 1878 O O . VAL A 1 263 ? -26.190 2.763 27.872 1.00 90.31 263 VAL A O 1
ATOM 1881 N N . ALA A 1 264 ? -28.233 3.686 28.004 1.00 88.38 264 ALA A N 1
ATOM 1882 C CA . ALA A 1 264 ? -28.310 3.834 29.449 1.00 88.38 264 ALA A CA 1
ATOM 1883 C C . ALA A 1 264 ? -29.792 3.970 29.845 1.00 88.38 264 ALA A C 1
ATOM 1885 O O . ALA A 1 264 ? -30.591 4.319 28.975 1.00 88.38 264 ALA A O 1
ATOM 1886 N N . PRO A 1 265 ? -30.159 3.774 31.125 1.00 88.12 265 PRO A N 1
ATOM 1887 C CA . PRO A 1 265 ? -31.544 3.899 31.576 1.00 88.12 265 PRO A CA 1
ATOM 1888 C C . PRO A 1 265 ? -32.183 5.224 31.136 1.00 88.12 265 PRO A C 1
ATOM 1890 O O . PRO A 1 265 ? -31.719 6.305 31.512 1.00 88.12 265 PRO A O 1
ATOM 1893 N N . GLY A 1 266 ? -33.221 5.143 30.297 1.00 88.12 266 GLY A N 1
ATOM 1894 C CA . GLY A 1 266 ? -33.936 6.313 29.762 1.00 88.12 266 GLY A CA 1
ATOM 1895 C C . GLY A 1 266 ? -33.204 7.080 28.648 1.00 88.12 266 GLY A C 1
ATOM 1896 O O . GLY A 1 266 ? -33.663 8.147 28.235 1.00 88.12 266 GLY A O 1
ATOM 1897 N N . ILE A 1 267 ? -32.084 6.562 28.136 1.00 93.06 267 ILE A N 1
ATOM 1898 C CA . ILE A 1 267 ? -31.335 7.127 27.006 1.00 93.06 267 ILE A CA 1
ATOM 1899 C C . ILE A 1 267 ? -31.322 6.120 25.857 1.00 93.06 267 ILE A C 1
ATOM 1901 O O . ILE A 1 267 ? -30.582 5.132 25.871 1.00 93.06 267 ILE A O 1
ATOM 1905 N N . LEU A 1 268 ? -32.101 6.423 24.822 1.00 92.88 268 LEU A N 1
ATOM 1906 C CA . LEU A 1 268 ? -32.162 5.630 23.599 1.00 92.88 268 LEU A CA 1
ATOM 1907 C C . LEU A 1 268 ? -31.384 6.321 22.479 1.00 92.88 268 LEU A C 1
ATOM 1909 O O . LEU A 1 268 ? -31.350 7.548 22.382 1.00 92.88 268 LEU A O 1
ATOM 1913 N N . VAL A 1 269 ? -30.795 5.537 21.588 1.00 94.50 269 VAL A N 1
ATOM 1914 C CA . VAL A 1 269 ? -30.221 6.017 20.330 1.00 94.50 269 VAL A CA 1
ATOM 1915 C C . VAL A 1 269 ? -30.987 5.430 19.159 1.00 94.50 269 VAL A C 1
ATOM 1917 O O . VAL A 1 269 ? -31.502 4.321 19.246 1.00 94.50 269 VAL A O 1
ATOM 1920 N N . ALA A 1 270 ? -31.052 6.173 18.060 1.00 93.00 270 ALA A N 1
ATOM 1921 C CA . ALA A 1 270 ? -31.647 5.719 16.811 1.00 93.00 270 ALA A CA 1
ATOM 1922 C C . ALA A 1 270 ? -30.646 5.830 15.658 1.00 93.00 270 ALA A C 1
ATOM 1924 O O . ALA A 1 270 ? -29.862 6.785 15.565 1.00 93.00 270 ALA A O 1
ATOM 1925 N N . THR A 1 271 ? -30.715 4.869 14.736 1.00 91.88 271 THR A N 1
ATOM 1926 C CA . THR A 1 271 ? -30.042 4.953 13.431 1.00 91.88 271 THR A CA 1
ATOM 1927 C C . THR A 1 271 ? -30.783 5.881 12.469 1.00 91.88 271 THR A C 1
ATOM 1929 O O . THR A 1 271 ? -30.184 6.404 11.530 1.00 91.88 271 THR A O 1
ATOM 1932 N N . ALA A 1 272 ? -32.080 6.112 12.699 1.00 90.31 272 ALA A N 1
ATOM 1933 C CA . ALA A 1 272 ? -32.881 7.075 11.952 1.00 90.31 272 ALA A CA 1
ATOM 1934 C C . ALA A 1 272 ? -32.589 8.532 12.357 1.00 90.31 272 ALA A C 1
ATOM 1936 O O . ALA A 1 272 ? -32.288 8.840 13.509 1.00 90.31 272 ALA A O 1
ATOM 1937 N N . SER A 1 273 ? -32.725 9.455 11.398 1.00 91.12 273 SER A N 1
ATOM 1938 C CA . SER A 1 273 ? -32.519 10.891 11.643 1.00 91.12 273 SER A CA 1
ATOM 1939 C C . SER A 1 273 ? -33.512 11.462 12.663 1.00 91.12 273 SER A C 1
ATOM 1941 O O . SER A 1 273 ? -34.670 11.040 12.710 1.00 91.12 273 SER A O 1
ATOM 1943 N N . ALA A 1 274 ? -33.105 12.496 13.406 1.00 88.44 274 ALA A N 1
ATOM 1944 C CA . ALA A 1 274 ? -33.959 13.151 14.404 1.00 88.44 274 ALA A CA 1
ATOM 1945 C C . ALA A 1 274 ? -35.328 13.588 13.843 1.00 88.44 274 ALA A C 1
ATOM 1947 O O . ALA A 1 274 ? -36.355 13.404 14.489 1.00 88.44 274 ALA A O 1
ATOM 1948 N N . GLY A 1 275 ? -35.375 14.099 12.606 1.00 87.50 275 GLY A N 1
ATOM 1949 C CA . GLY A 1 275 ? -36.633 14.494 11.961 1.00 87.50 275 GLY A CA 1
ATOM 1950 C C . GLY A 1 275 ? -37.584 13.321 11.698 1.00 87.50 275 GLY A C 1
ATOM 1951 O O . GLY A 1 275 ? -38.796 13.464 11.861 1.00 87.50 275 GLY A O 1
ATOM 1952 N N . GLN A 1 276 ? -37.045 12.156 11.327 1.00 89.00 276 GLN A N 1
ATOM 1953 C CA . GLN A 1 276 ? -37.833 10.938 11.138 1.00 89.00 276 GLN A CA 1
ATOM 1954 C C . GLN A 1 276 ? -38.353 10.414 12.478 1.00 89.00 276 GLN A C 1
ATOM 1956 O O . GLN A 1 276 ? -39.547 10.163 12.597 1.00 89.00 276 GLN A O 1
ATOM 1961 N N . VAL A 1 277 ? -37.493 10.348 13.497 1.00 89.69 277 VAL A N 1
ATOM 1962 C CA . VAL A 1 277 ? -37.874 9.942 14.859 1.00 89.69 277 VAL A CA 1
ATOM 1963 C C . VAL A 1 277 ? -39.007 10.823 15.398 1.00 89.69 277 VAL A C 1
ATOM 1965 O O . VAL A 1 277 ? -40.040 10.312 15.819 1.00 89.69 277 VAL A O 1
ATOM 1968 N N . LEU A 1 278 ? -38.877 12.152 15.306 1.00 90.25 278 LEU A N 1
ATOM 1969 C CA . LEU A 1 278 ? -39.913 13.093 15.751 1.00 90.25 278 LEU A CA 1
ATOM 1970 C C . LEU A 1 278 ? -41.249 12.897 15.025 1.00 90.25 278 LEU A C 1
ATOM 1972 O O . LEU A 1 278 ? -42.308 13.062 15.630 1.00 90.25 278 LEU A O 1
ATOM 1976 N N . ARG A 1 279 ? -41.213 12.587 13.726 1.00 88.88 279 ARG A N 1
ATOM 1977 C CA . ARG A 1 279 ? -42.422 12.352 12.933 1.00 88.88 279 ARG A CA 1
ATOM 1978 C C . ARG A 1 279 ? -43.108 11.056 13.351 1.00 88.88 279 ARG A C 1
ATOM 1980 O O . ARG A 1 279 ? -44.297 11.093 13.644 1.00 88.88 279 ARG A O 1
ATOM 1987 N N . GLU A 1 280 ? -42.375 9.948 13.411 1.00 89.25 280 GLU A N 1
ATOM 1988 C CA . GLU A 1 280 ? -42.959 8.642 13.740 1.00 89.25 280 GLU A CA 1
ATOM 1989 C C . GLU A 1 280 ? -43.486 8.592 15.181 1.00 89.25 280 GLU A C 1
ATOM 1991 O O . GLU A 1 280 ? -44.566 8.057 15.424 1.00 89.25 280 GLU A O 1
ATOM 1996 N N . LEU A 1 281 ? -42.802 9.227 16.137 1.00 90.19 281 LEU A N 1
ATOM 1997 C CA . LEU A 1 281 ? -43.306 9.345 17.509 1.00 90.19 281 LEU A CA 1
ATOM 1998 C C . LEU A 1 281 ? -44.624 10.140 17.571 1.00 90.19 281 LEU A C 1
ATOM 2000 O O . LEU A 1 281 ? -45.554 9.722 18.258 1.00 90.19 281 LEU A O 1
ATOM 2004 N N . ARG A 1 282 ? -44.755 11.234 16.803 1.00 89.94 282 ARG A N 1
ATOM 2005 C CA . ARG A 1 282 ? -46.015 12.004 16.715 1.00 89.94 282 ARG A CA 1
ATOM 2006 C C . ARG A 1 282 ? -47.148 11.206 16.086 1.00 89.94 282 ARG A C 1
ATOM 2008 O O . ARG A 1 282 ? -48.273 11.266 16.573 1.00 89.94 282 ARG A O 1
ATOM 2015 N N . THR A 1 283 ? -46.860 10.440 15.035 1.00 87.62 283 THR A N 1
ATOM 2016 C CA . THR A 1 283 ? -47.842 9.550 14.396 1.00 87.62 283 THR A CA 1
ATOM 2017 C C . THR A 1 283 ? -48.371 8.495 15.373 1.00 87.62 283 THR A C 1
ATOM 2019 O O . THR A 1 283 ? -49.540 8.126 15.302 1.00 87.62 283 THR A O 1
ATOM 2022 N N . ASN A 1 284 ? -47.544 8.056 16.325 1.00 84.12 284 ASN A N 1
ATOM 2023 C CA . ASN A 1 284 ? -47.924 7.119 17.386 1.00 84.12 284 ASN A CA 1
ATOM 2024 C C . ASN A 1 284 ? -48.524 7.802 18.633 1.00 84.12 284 ASN A C 1
ATOM 2026 O O . ASN A 1 284 ? -48.666 7.171 19.675 1.00 84.12 284 ASN A O 1
ATOM 2030 N N . GLY A 1 285 ? -48.910 9.079 18.532 1.00 83.25 285 GLY A N 1
ATOM 2031 C CA . GLY A 1 285 ? -49.628 9.798 19.587 1.00 83.25 285 GLY A CA 1
ATOM 2032 C C . GLY A 1 285 ? -48.747 10.356 20.706 1.00 83.25 285 GLY A C 1
ATOM 2033 O O . GLY A 1 285 ? -49.276 10.850 21.700 1.00 83.25 285 GLY A O 1
ATOM 2034 N N . LEU A 1 286 ? -47.420 10.315 20.558 1.00 85.06 286 LEU A N 1
ATOM 2035 C CA . LEU A 1 286 ? -46.486 10.917 21.508 1.00 85.06 286 LEU A CA 1
ATOM 2036 C C . LEU A 1 286 ? -46.210 12.382 21.151 1.00 85.06 286 LEU A C 1
ATOM 2038 O O . LEU A 1 286 ? -46.304 12.796 19.995 1.00 85.06 286 LEU A O 1
ATOM 2042 N N . ALA A 1 287 ? -45.810 13.174 22.144 1.00 84.75 287 ALA A N 1
ATOM 2043 C CA . ALA A 1 287 ? -45.485 14.591 21.977 1.00 84.75 287 ALA A CA 1
ATOM 2044 C C . ALA A 1 287 ? -43.981 14.853 22.194 1.00 84.75 287 ALA A C 1
ATOM 2046 O O . ALA A 1 287 ? -43.603 15.429 23.214 1.00 84.75 287 ALA A O 1
ATOM 2047 N N . PRO A 1 288 ? -43.095 14.427 21.272 1.00 85.69 288 PRO A N 1
ATOM 2048 C CA . PRO A 1 288 ? -41.662 14.616 21.436 1.00 85.69 288 PRO A CA 1
ATOM 2049 C C . PRO A 1 288 ? -41.251 16.072 21.168 1.00 85.69 288 PRO A C 1
ATOM 2051 O O . PRO A 1 288 ? -41.754 16.732 20.244 1.00 85.69 288 PRO A O 1
ATOM 2054 N N . VAL A 1 289 ? -40.288 16.542 21.958 1.00 85.88 289 VAL A N 1
ATOM 2055 C CA . VAL A 1 289 ? -39.683 17.874 21.858 1.00 85.88 289 VAL A CA 1
ATOM 2056 C C . VAL A 1 289 ? -38.254 17.735 21.339 1.00 85.88 289 VAL A C 1
ATOM 2058 O O . VAL A 1 289 ? -37.588 16.736 21.596 1.00 85.88 289 VAL A O 1
ATOM 2061 N N . THR A 1 290 ? -37.795 18.720 20.569 1.00 86.81 290 THR A N 1
ATOM 2062 C CA . THR A 1 290 ? -36.429 18.745 20.043 1.00 86.81 290 THR A CA 1
ATOM 2063 C C . THR A 1 290 ? -35.489 19.391 21.058 1.00 86.81 290 THR A C 1
ATOM 2065 O O . THR A 1 290 ? -35.799 20.462 21.575 1.00 86.81 290 THR A O 1
ATOM 2068 N N . GLU A 1 291 ? -34.330 18.786 21.300 1.00 86.19 291 GLU A N 1
ATOM 2069 C CA . GLU A 1 291 ? -33.224 19.390 22.054 1.00 86.19 291 GLU A CA 1
ATOM 2070 C C . GLU A 1 291 ? -32.133 19.887 21.090 1.00 86.19 291 GLU A C 1
ATOM 2072 O O . GLU A 1 291 ? -31.953 19.339 19.998 1.00 86.19 291 GLU A O 1
ATOM 2077 N N . ASP A 1 292 ? -31.421 20.953 21.457 1.00 82.62 292 ASP A N 1
ATOM 2078 C CA . ASP A 1 292 ? -30.211 21.376 20.751 1.00 82.62 292 ASP A CA 1
ATOM 2079 C C . ASP A 1 292 ? -28.973 20.568 21.186 1.00 82.62 292 ASP A C 1
ATOM 2081 O O . ASP A 1 292 ? -29.027 19.722 22.076 1.00 82.62 292 ASP A O 1
ATOM 2085 N N . ALA A 1 293 ? -27.819 20.841 20.567 1.00 79.75 293 ALA A N 1
ATOM 2086 C CA . ALA A 1 293 ? -26.560 20.157 20.878 1.00 79.75 293 ALA A CA 1
ATOM 2087 C C . ALA A 1 293 ? -26.064 20.373 22.324 1.00 79.75 293 ALA A C 1
ATOM 2089 O O . ALA A 1 293 ? -25.154 19.675 22.764 1.00 79.75 293 ALA A O 1
ATOM 2090 N N . SER A 1 294 ? -26.637 21.337 23.050 1.00 82.12 294 SER A N 1
ATOM 2091 C CA . SER A 1 294 ? -26.344 21.613 24.458 1.00 82.12 294 SER A CA 1
ATOM 2092 C C . SER A 1 294 ? -27.383 21.030 25.425 1.00 82.12 294 SER A C 1
ATOM 2094 O O . SER A 1 294 ? -27.247 21.217 26.632 1.00 82.12 294 SER A O 1
ATOM 2096 N N . GLY A 1 295 ? -28.392 20.310 24.918 1.00 79.50 295 GLY A N 1
ATOM 2097 C CA . GLY A 1 295 ? -29.462 19.710 25.718 1.00 79.50 295 GLY A CA 1
ATOM 2098 C C . GLY A 1 295 ? -30.570 20.688 26.118 1.00 79.50 295 GLY A C 1
ATOM 2099 O O . GLY A 1 295 ? -31.363 20.378 27.005 1.00 79.50 295 GLY A O 1
ATOM 2100 N N . HIS A 1 296 ? -30.641 21.873 25.501 1.00 81.88 296 HIS A N 1
ATOM 2101 C CA . HIS A 1 296 ? -31.738 22.809 25.740 1.00 81.88 296 HIS A CA 1
ATOM 2102 C C . HIS A 1 296 ? -32.915 22.507 24.815 1.00 81.88 296 HIS A C 1
ATOM 2104 O O . HIS A 1 296 ? -32.745 22.255 23.621 1.00 81.88 296 HIS A O 1
ATOM 2110 N N . LEU A 1 297 ? -34.128 22.576 25.364 1.00 82.38 297 LEU A N 1
ATOM 2111 C CA . LEU A 1 297 ? -35.357 22.370 24.603 1.00 82.38 297 LEU A CA 1
ATOM 2112 C C . LEU A 1 297 ? -35.553 23.507 23.593 1.00 82.38 297 LEU A C 1
ATOM 2114 O O . LEU A 1 297 ? -35.709 24.673 23.959 1.00 82.38 297 LEU A O 1
ATOM 2118 N N . VAL A 1 298 ? -35.601 23.155 22.312 1.00 78.25 298 VAL A N 1
ATOM 2119 C CA . VAL A 1 298 ? -35.881 24.078 21.213 1.00 78.25 298 VAL A CA 1
ATOM 2120 C C . VAL A 1 298 ? -37.371 24.025 20.903 1.00 78.25 298 VAL A C 1
ATOM 2122 O O . VAL A 1 298 ? -37.862 23.116 20.234 1.00 78.25 298 VAL A O 1
ATOM 2125 N N . VAL A 1 299 ? -38.103 25.036 21.371 1.00 62.22 299 VAL A N 1
ATOM 2126 C CA . VAL A 1 299 ? -39.522 25.223 21.048 1.00 62.22 299 VAL A CA 1
ATOM 2127 C C . VAL A 1 299 ? -39.632 26.231 19.905 1.00 62.22 299 VAL A C 1
ATOM 2129 O O . VAL A 1 299 ? -39.480 27.434 20.098 1.00 62.22 299 VAL A O 1
ATOM 2132 N N . GLY A 1 300 ? -39.875 25.743 18.689 1.00 57.34 300 GLY A N 1
ATOM 2133 C CA . GLY A 1 300 ? -40.064 26.577 17.501 1.00 57.34 300 GLY A CA 1
ATOM 2134 C C . GLY A 1 300 ? -40.720 25.805 16.351 1.00 57.34 300 GLY A C 1
ATOM 2135 O O . GLY A 1 300 ? -40.682 24.572 16.350 1.00 57.34 300 GLY A O 1
ATOM 2136 N N . PRO A 1 301 ? -41.354 26.492 15.378 1.00 48.47 301 PRO A N 1
ATOM 2137 C CA . PRO A 1 301 ? -42.016 25.835 14.255 1.00 48.47 301 PRO A CA 1
ATOM 2138 C C . PRO A 1 301 ? -41.032 24.922 13.513 1.00 48.47 301 PRO A C 1
ATOM 2140 O O . PRO A 1 301 ? -39.896 25.304 13.228 1.00 48.47 301 PRO A O 1
ATOM 2143 N N . ALA A 1 302 ? -41.492 23.702 13.219 1.00 47.31 302 ALA A N 1
ATOM 2144 C CA . ALA A 1 302 ? -40.727 22.531 12.774 1.00 47.31 302 ALA A CA 1
ATOM 2145 C C . ALA A 1 302 ? -39.997 22.659 11.412 1.00 47.31 302 ALA A C 1
ATOM 2147 O O . ALA A 1 302 ? -39.628 21.658 10.804 1.00 47.31 302 ALA A O 1
ATOM 2148 N N . THR A 1 303 ? -39.772 23.873 10.914 1.00 44.81 303 THR A N 1
ATOM 2149 C CA . THR A 1 303 ? -39.167 24.166 9.609 1.00 44.81 303 THR A CA 1
ATOM 2150 C C . THR A 1 303 ? -37.708 24.623 9.683 1.00 44.81 303 THR A C 1
ATOM 2152 O O . THR A 1 303 ? -37.074 24.763 8.642 1.00 44.81 303 THR A O 1
ATOM 2155 N N . ALA A 1 304 ? -37.136 24.840 10.873 1.00 45.81 304 ALA A N 1
ATOM 2156 C CA . ALA A 1 304 ? -35.786 25.410 11.002 1.00 45.81 304 ALA A CA 1
ATOM 2157 C C . ALA A 1 304 ? -34.630 24.386 11.014 1.00 45.81 304 ALA A C 1
ATOM 2159 O O . ALA A 1 304 ? -33.469 24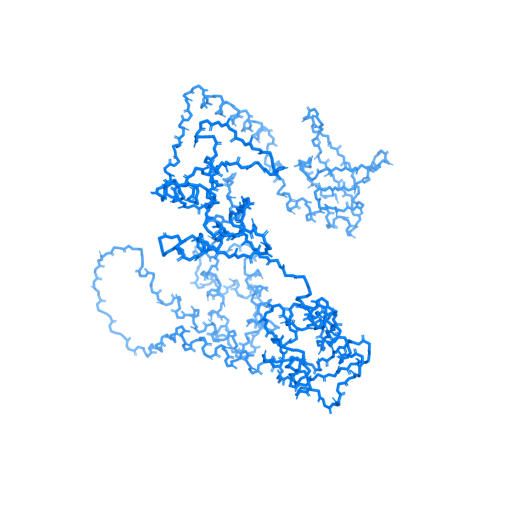.778 10.941 1.00 45.81 304 ALA A O 1
ATOM 2160 N N . GLN A 1 305 ? -34.922 23.084 11.071 1.00 46.56 305 GLN A N 1
ATOM 2161 C CA . GLN A 1 305 ? -33.909 22.021 11.110 1.00 46.56 305 GLN A CA 1
ATOM 2162 C C . GLN A 1 305 ? -34.145 20.966 10.023 1.00 46.56 305 GLN A C 1
ATOM 2164 O O . GLN A 1 305 ? -34.006 19.766 10.243 1.00 46.56 305 GLN A O 1
ATOM 2169 N N . GLN A 1 306 ? -34.444 21.395 8.795 1.00 45.75 306 GLN A N 1
ATOM 2170 C CA . GLN A 1 306 ? -33.870 20.648 7.681 1.00 45.75 306 GLN A CA 1
ATOM 2171 C C . GLN A 1 306 ? -32.365 20.824 7.832 1.00 45.75 306 GLN A C 1
ATOM 2173 O O . GLN A 1 306 ? -31.835 21.895 7.531 1.00 45.75 306 GLN A O 1
ATOM 2178 N N . ALA A 1 307 ? -31.695 19.799 8.373 1.00 44.69 307 ALA A N 1
ATOM 2179 C CA . ALA A 1 307 ? -30.265 19.633 8.205 1.00 44.69 307 ALA A CA 1
ATOM 2180 C C . ALA A 1 307 ? -29.984 20.021 6.759 1.00 44.69 307 ALA A C 1
ATOM 2182 O O . ALA A 1 307 ? -30.538 19.406 5.843 1.00 44.69 307 ALA A O 1
ATOM 2183 N N . ARG A 1 308 ? -29.257 21.127 6.558 1.00 45.72 308 ARG A N 1
ATOM 2184 C CA . ARG A 1 308 ? -28.808 21.525 5.232 1.00 45.72 308 ARG A CA 1
ATOM 2185 C C . ARG A 1 308 ? -28.039 20.317 4.743 1.00 45.72 308 ARG A C 1
ATOM 2187 O O . ARG A 1 308 ? -26.927 20.082 5.207 1.00 45.72 308 ARG A O 1
ATOM 2194 N N . ARG A 1 309 ? -28.691 19.497 3.916 1.00 40.38 309 ARG A N 1
ATOM 2195 C CA . ARG A 1 309 ? -28.088 18.356 3.249 1.00 40.38 309 ARG A CA 1
ATOM 2196 C C . ARG A 1 309 ? -26.823 18.944 2.654 1.00 40.38 309 ARG A C 1
ATOM 2198 O O . ARG A 1 309 ? -26.933 19.892 1.871 1.00 40.38 309 ARG A O 1
ATOM 2205 N N . ALA A 1 310 ? -25.657 18.519 3.143 1.00 41.91 310 ALA A N 1
ATOM 2206 C CA . ALA A 1 310 ? -24.406 18.992 2.581 1.00 41.91 310 ALA A CA 1
ATOM 2207 C C . ALA A 1 310 ? -24.552 18.805 1.065 1.00 41.91 310 ALA A C 1
ATOM 2209 O O . ALA A 1 310 ? -24.963 17.710 0.658 1.00 41.91 310 ALA A O 1
ATOM 2210 N N . PRO A 1 311 ? -24.390 19.867 0.252 1.00 47.72 311 PRO A N 1
ATOM 2211 C CA . PRO A 1 311 ? -24.527 19.726 -1.184 1.00 47.72 311 PRO A CA 1
ATOM 2212 C C . PRO A 1 311 ? -23.628 18.571 -1.606 1.00 47.72 311 PRO A C 1
ATOM 2214 O O . PRO A 1 311 ? -22.486 18.471 -1.150 1.00 47.72 311 PRO A O 1
ATOM 2217 N N . GLU A 1 312 ? -24.202 17.656 -2.380 1.00 45.97 312 GLU A N 1
ATOM 2218 C CA . GLU A 1 312 ? -23.520 16.452 -2.830 1.00 45.97 312 GLU A CA 1
ATOM 2219 C C . GLU A 1 312 ? -22.170 16.867 -3.434 1.00 45.97 312 GLU A C 1
ATOM 2221 O O . GLU A 1 312 ? -22.142 17.837 -4.203 1.00 45.97 312 GLU A O 1
ATOM 2226 N N . PRO A 1 313 ? -21.045 16.233 -3.052 1.00 41.97 313 PRO A N 1
ATOM 2227 C CA . PRO A 1 313 ? -19.736 16.636 -3.538 1.00 41.97 313 PRO A CA 1
ATOM 2228 C C . PRO A 1 313 ? -19.753 16.602 -5.064 1.00 41.97 313 PRO A C 1
ATOM 2230 O O . PRO A 1 313 ? -19.843 15.546 -5.690 1.00 41.97 313 PRO A O 1
ATOM 2233 N N . SER A 1 314 ? -19.708 17.789 -5.659 1.00 48.28 314 SER A N 1
ATOM 2234 C CA . SER A 1 314 ? -19.757 17.981 -7.098 1.00 48.28 314 SER A CA 1
ATOM 2235 C C . SER A 1 314 ? -18.511 17.361 -7.720 1.00 48.28 314 SER A C 1
ATOM 2237 O O . SER A 1 314 ? -17.432 17.954 -7.691 1.00 48.28 314 SER A O 1
ATOM 2239 N N . ARG A 1 315 ? -18.653 16.154 -8.273 1.00 46.28 315 ARG A N 1
ATOM 2240 C CA . ARG A 1 315 ? -17.664 15.572 -9.182 1.00 46.28 315 ARG A CA 1
ATOM 2241 C C . ARG A 1 315 ? -17.760 16.287 -10.536 1.00 46.28 315 ARG A C 1
ATOM 2243 O O . ARG A 1 315 ? -18.875 16.559 -10.989 1.00 46.28 315 ARG A O 1
ATOM 2250 N N . PRO A 1 316 ? -16.636 16.589 -11.208 1.00 41.16 316 PRO A N 1
ATOM 2251 C CA . PRO A 1 316 ? -16.671 17.096 -12.575 1.00 41.16 316 PRO A CA 1
ATOM 2252 C C . PRO A 1 316 ? -17.407 16.094 -13.478 1.00 41.16 316 PRO A C 1
ATOM 2254 O O . PRO A 1 316 ? -16.931 14.977 -13.659 1.00 41.16 316 PRO A O 1
ATOM 2257 N N . GLY A 1 317 ? -18.578 16.478 -14.001 1.00 55.25 317 GLY A N 1
ATOM 2258 C CA . GLY A 1 317 ? -19.364 15.661 -14.936 1.00 55.25 317 GLY A CA 1
ATOM 2259 C C . GLY A 1 317 ? -20.839 15.425 -14.587 1.00 55.25 317 GLY A C 1
ATOM 2260 O O . GLY A 1 317 ? -21.525 14.815 -15.399 1.00 55.25 317 GLY A O 1
ATOM 2261 N N . SER A 1 318 ? -21.363 15.893 -13.445 1.00 41.12 318 SER A N 1
ATOM 2262 C CA . SER A 1 318 ? -22.791 15.707 -13.131 1.00 41.12 318 SER A CA 1
ATOM 2263 C C . SER A 1 318 ? -23.719 16.701 -13.850 1.00 41.12 318 SER A C 1
ATOM 2265 O O . SER A 1 318 ? -23.379 17.859 -14.105 1.00 41.12 318 SER A O 1
ATOM 2267 N N . GLU A 1 319 ? -24.905 16.194 -14.186 1.00 47.72 319 GLU A N 1
ATOM 2268 C CA . GLU A 1 319 ? -25.908 16.654 -15.158 1.00 47.72 319 GLU A CA 1
ATOM 2269 C C . GLU A 1 319 ? -26.631 17.971 -14.815 1.00 47.72 319 GLU A C 1
ATOM 2271 O O . GLU A 1 319 ? -27.855 18.066 -14.859 1.00 47.72 319 GLU A O 1
ATOM 2276 N N . HIS A 1 320 ? -25.896 19.036 -14.511 1.00 41.66 320 HIS A N 1
ATOM 2277 C CA . HIS A 1 320 ? -26.469 20.379 -14.491 1.00 41.66 320 HIS A CA 1
ATOM 2278 C C . HIS A 1 320 ? -25.936 21.166 -15.678 1.00 41.66 320 HIS A C 1
ATOM 2280 O O . HIS A 1 320 ? -24.732 21.379 -15.825 1.00 41.66 320 HIS A O 1
ATOM 2286 N N . SER A 1 321 ? -26.850 21.635 -16.533 1.00 45.06 321 SER A N 1
ATOM 2287 C CA . SER A 1 321 ? -26.515 22.541 -17.624 1.00 45.06 321 SER A CA 1
ATOM 2288 C C . SER A 1 321 ? -25.885 23.805 -17.037 1.00 45.06 321 SER A C 1
ATOM 2290 O O . SER A 1 321 ? -26.582 24.683 -16.519 1.00 45.06 321 SER A O 1
ATOM 2292 N N . VAL A 1 322 ? -24.559 23.911 -17.110 1.00 43.19 322 VAL A N 1
ATOM 2293 C CA . VAL A 1 322 ? -23.852 25.153 -16.812 1.00 43.19 322 VAL A CA 1
ATOM 2294 C C . VAL A 1 322 ? -24.370 26.183 -17.809 1.00 43.19 322 VAL A C 1
ATOM 2296 O O . VAL A 1 322 ? -24.032 26.136 -18.995 1.00 43.19 322 VAL A O 1
ATOM 2299 N N . ARG A 1 323 ? -25.223 27.116 -17.364 1.00 45.34 323 ARG A N 1
ATOM 2300 C CA . ARG A 1 323 ? -25.581 28.274 -18.188 1.00 45.34 323 ARG A CA 1
ATOM 2301 C C . ARG A 1 323 ? -24.302 29.069 -18.412 1.00 45.34 323 ARG A C 1
ATOM 2303 O O . ARG A 1 323 ? -23.894 29.864 -17.569 1.00 45.34 323 ARG A O 1
ATOM 2310 N N . ARG A 1 324 ? -23.663 28.859 -19.565 1.00 45.84 324 ARG A N 1
ATOM 2311 C CA . ARG A 1 324 ? -22.593 29.728 -20.053 1.00 45.84 324 ARG A CA 1
ATOM 2312 C C . ARG A 1 324 ? -23.201 31.113 -20.252 1.00 45.84 324 ARG A C 1
ATOM 2314 O O . ARG A 1 324 ? -23.871 31.364 -21.253 1.00 45.84 324 ARG A O 1
ATOM 2321 N N . ARG A 1 325 ? -22.998 32.015 -19.290 1.00 53.31 325 ARG A N 1
ATOM 2322 C CA . ARG A 1 325 ? -23.304 33.436 -19.468 1.00 53.31 325 ARG A CA 1
ATOM 2323 C C . ARG A 1 325 ? -22.430 33.933 -20.620 1.00 53.31 325 ARG A C 1
ATOM 2325 O O . ARG A 1 325 ? -21.215 34.025 -20.473 1.00 53.31 325 ARG A O 1
ATOM 2332 N N . ARG A 1 326 ? -23.032 34.197 -21.785 1.00 59.06 326 ARG A N 1
ATOM 2333 C CA . ARG A 1 326 ? -22.330 34.847 -22.899 1.00 59.06 326 ARG A CA 1
ATOM 2334 C C . ARG A 1 326 ? -22.011 36.286 -22.477 1.00 59.06 326 ARG A C 1
ATOM 2336 O O . ARG A 1 326 ? -22.951 36.998 -22.120 1.00 59.06 326 ARG A O 1
ATOM 2343 N N . PRO A 1 327 ? -20.736 36.711 -22.499 1.00 67.12 327 PRO A N 1
ATOM 2344 C CA . PRO A 1 327 ? -20.380 38.086 -22.179 1.00 67.12 327 PRO A CA 1
ATOM 2345 C C . PRO A 1 327 ? -21.109 39.058 -23.107 1.00 67.12 327 PRO A C 1
ATOM 2347 O O . PRO A 1 327 ? -21.237 38.810 -24.311 1.00 67.12 327 PRO A O 1
ATOM 2350 N N . GLY A 1 328 ? -21.604 40.162 -22.552 1.00 78.25 328 GLY A N 1
ATOM 2351 C CA . GLY A 1 328 ? -22.279 41.193 -23.341 1.00 78.25 328 GLY A CA 1
ATOM 2352 C C . GLY A 1 328 ? -21.305 41.915 -24.279 1.00 78.25 328 GLY A C 1
ATOM 2353 O O . GLY A 1 328 ? -20.099 41.937 -24.037 1.00 78.25 328 GLY A O 1
ATOM 2354 N N . ARG A 1 329 ? -21.810 42.581 -25.331 1.00 72.06 329 ARG A N 1
ATOM 2355 C CA . ARG A 1 329 ? -20.967 43.327 -26.297 1.00 72.06 329 ARG A CA 1
ATOM 2356 C C . ARG A 1 329 ? -19.994 44.310 -25.632 1.00 72.06 329 ARG A C 1
ATOM 2358 O O . ARG A 1 329 ? -18.875 44.460 -26.109 1.00 72.06 329 ARG A O 1
ATOM 2365 N N . ARG A 1 330 ? -20.401 44.953 -24.529 1.00 69.19 330 ARG A N 1
ATOM 2366 C CA . ARG A 1 330 ? -19.543 45.875 -23.764 1.00 69.19 330 ARG A CA 1
ATOM 2367 C C . ARG A 1 330 ? -18.397 45.151 -23.048 1.00 69.19 330 ARG A C 1
ATOM 2369 O O . ARG A 1 330 ? -17.267 45.606 -23.133 1.00 69.19 330 ARG A O 1
ATOM 2376 N N . GLU A 1 331 ? -18.663 44.011 -22.409 1.00 71.06 331 GLU A N 1
ATOM 2377 C CA . GLU A 1 331 ? -17.626 43.192 -21.754 1.00 71.06 331 GLU A CA 1
ATOM 2378 C C . GLU A 1 331 ? -16.635 42.627 -22.785 1.00 71.06 331 GLU A C 1
ATOM 2380 O O . GLU A 1 331 ? -15.425 42.669 -22.570 1.00 71.06 331 GLU A O 1
ATOM 2385 N N . LEU A 1 332 ? -17.140 42.171 -23.937 1.00 79.44 332 LEU A N 1
ATOM 2386 C CA . LEU A 1 332 ? -16.318 41.712 -25.059 1.00 79.44 332 LEU A CA 1
ATOM 2387 C C . LEU A 1 332 ? -15.417 42.822 -25.608 1.00 79.44 332 LEU A C 1
ATOM 2389 O O . LEU A 1 332 ? -14.237 42.578 -25.836 1.00 79.44 332 LEU A O 1
ATOM 2393 N N . ALA A 1 333 ? -15.938 44.040 -25.777 1.00 80.56 333 ALA A N 1
ATOM 2394 C CA . ALA A 1 333 ? -15.142 45.177 -26.235 1.00 80.56 333 ALA A CA 1
ATOM 2395 C C . ALA A 1 333 ? -14.000 45.503 -25.258 1.00 80.56 333 ALA A C 1
ATOM 2397 O O . ALA A 1 333 ? -12.866 45.707 -25.689 1.00 80.56 333 ALA A O 1
ATOM 2398 N N . THR A 1 334 ? -14.264 45.469 -23.949 1.00 77.88 334 THR A N 1
ATOM 2399 C CA . THR A 1 334 ? -13.237 45.693 -22.921 1.00 77.88 334 THR A CA 1
ATOM 2400 C C . THR A 1 334 ? -12.170 44.596 -22.926 1.00 77.88 334 THR A C 1
ATOM 2402 O O . THR A 1 334 ? -10.979 44.891 -22.825 1.00 77.88 334 THR A O 1
ATOM 2405 N N . LEU A 1 335 ? -12.570 43.330 -23.072 1.00 71.62 335 LEU A N 1
ATOM 2406 C CA . LEU A 1 335 ? -11.643 42.194 -23.113 1.00 71.62 335 LEU A CA 1
ATOM 2407 C C . LEU A 1 335 ? -10.782 42.195 -24.382 1.00 71.62 335 LEU A C 1
ATOM 2409 O O . LEU A 1 335 ? -9.570 42.013 -24.295 1.00 71.62 335 LEU A O 1
ATOM 2413 N N . VAL A 1 336 ? -11.382 42.458 -25.545 1.00 85.06 336 VAL A N 1
ATOM 2414 C CA . VAL A 1 336 ? -10.657 42.578 -26.820 1.00 85.06 336 VAL A CA 1
ATOM 2415 C C . VAL A 1 336 ? -9.720 43.785 -26.802 1.00 85.06 336 VAL A C 1
ATOM 2417 O O . VAL A 1 336 ? -8.601 43.681 -27.296 1.00 85.06 336 VAL A O 1
ATOM 2420 N N . GLY A 1 337 ? -10.128 44.901 -26.190 1.00 82.06 337 GLY A N 1
ATOM 2421 C CA . GLY A 1 337 ? -9.261 46.063 -25.992 1.00 82.06 337 GLY A CA 1
ATOM 2422 C C . GLY A 1 337 ? -8.009 45.715 -25.184 1.00 82.06 337 GLY A C 1
ATOM 2423 O O . GLY A 1 337 ? -6.900 46.000 -25.620 1.00 82.06 337 GLY A O 1
ATOM 2424 N N . ARG A 1 338 ? -8.165 45.011 -24.055 1.00 72.88 338 ARG A N 1
ATOM 2425 C CA . ARG A 1 338 ? -7.025 44.556 -23.236 1.00 72.88 338 ARG A CA 1
ATOM 2426 C C . ARG A 1 338 ? -6.122 43.563 -23.973 1.00 72.88 338 ARG A C 1
ATOM 2428 O O . ARG A 1 338 ? -4.905 43.647 -23.847 1.00 72.88 338 ARG A O 1
ATOM 2435 N N . LEU A 1 339 ? -6.704 42.655 -24.758 1.00 66.62 339 LEU A N 1
ATOM 2436 C CA . LEU A 1 339 ? -5.945 41.697 -25.567 1.00 66.62 339 LEU A CA 1
ATOM 2437 C C . LEU A 1 339 ? -5.147 42.382 -26.680 1.00 66.62 339 LEU A C 1
ATOM 2439 O O . LEU A 1 339 ? -3.994 42.023 -26.888 1.00 66.62 339 LEU A O 1
ATOM 2443 N N . ARG A 1 340 ? -5.718 43.387 -27.356 1.00 76.81 340 ARG A N 1
ATOM 2444 C CA . ARG A 1 340 ? -5.009 44.144 -28.399 1.00 76.81 340 ARG A CA 1
ATOM 2445 C C . ARG A 1 340 ? -3.851 44.959 -27.841 1.00 76.81 340 ARG A C 1
ATOM 2447 O O . ARG A 1 340 ? -2.776 44.897 -28.415 1.00 76.81 340 ARG A O 1
ATOM 2454 N N . VAL A 1 341 ? -4.030 45.608 -26.689 1.00 72.44 341 VAL A N 1
ATOM 2455 C CA . VAL A 1 341 ? -2.936 46.318 -26.001 1.00 72.44 341 VAL A CA 1
ATOM 2456 C C . VAL A 1 341 ? -1.804 45.354 -25.629 1.00 72.44 341 VAL A C 1
ATOM 2458 O O . VAL A 1 341 ? -0.636 45.658 -25.851 1.00 72.44 341 VAL A O 1
ATOM 2461 N N . GLY A 1 342 ? -2.133 44.159 -25.124 1.00 56.66 342 GLY A N 1
ATOM 2462 C CA . GLY A 1 342 ? -1.132 43.122 -24.848 1.00 56.66 342 GLY A CA 1
ATOM 2463 C C . GLY A 1 342 ? -0.450 42.580 -26.110 1.00 56.66 342 GLY A C 1
ATOM 2464 O O . GLY A 1 342 ? 0.734 42.258 -26.080 1.00 56.66 342 GLY A O 1
ATOM 2465 N N . GLN A 1 343 ? -1.172 42.504 -27.228 1.00 62.03 343 GLN A N 1
ATOM 2466 C CA . GLN A 1 343 ? -0.654 42.010 -28.503 1.00 62.03 343 GLN A CA 1
ATOM 2467 C C . GLN A 1 343 ? 0.232 43.040 -29.218 1.00 62.03 343 GLN A C 1
ATOM 2469 O O . GLN A 1 343 ? 1.251 42.661 -29.786 1.00 62.03 343 GLN A O 1
ATOM 2474 N N . GLU A 1 344 ? -0.101 44.328 -29.141 1.00 71.38 344 GLU A N 1
ATOM 2475 C CA . GLU A 1 344 ? 0.740 45.430 -29.624 1.00 71.38 344 GLU A CA 1
ATOM 2476 C C . GLU A 1 344 ? 2.024 45.548 -28.792 1.00 71.38 344 GLU A C 1
ATOM 2478 O O . GLU A 1 344 ? 3.105 45.691 -29.358 1.00 71.38 344 GLU A O 1
ATOM 2483 N N . ALA A 1 345 ? 1.939 45.377 -27.466 1.00 59.69 345 ALA A N 1
ATOM 2484 C CA . ALA A 1 345 ? 3.115 45.316 -26.596 1.00 59.69 345 ALA A CA 1
ATOM 2485 C C . ALA A 1 345 ? 4.021 44.110 -26.912 1.00 59.69 345 ALA A C 1
ATOM 2487 O O . ALA A 1 345 ? 5.243 44.237 -26.900 1.00 59.69 345 ALA A O 1
ATOM 2488 N N . LEU A 1 346 ? 3.433 42.954 -27.247 1.00 52.53 346 LEU A N 1
ATOM 2489 C CA . LEU A 1 346 ? 4.174 41.760 -27.666 1.00 52.53 346 LEU A CA 1
ATOM 2490 C C . LEU A 1 346 ? 4.842 41.944 -29.040 1.00 52.53 346 LEU A C 1
ATOM 2492 O O . LEU A 1 346 ? 5.960 41.486 -29.243 1.00 52.53 346 LEU A O 1
ATOM 2496 N N . GLN A 1 347 ? 4.179 42.625 -29.979 1.00 57.03 347 GLN A N 1
ATOM 2497 C CA . GLN A 1 347 ? 4.733 42.911 -31.308 1.00 57.03 347 GLN A CA 1
ATOM 2498 C C . GLN A 1 347 ? 5.833 43.979 -31.270 1.00 57.03 347 GLN A C 1
ATOM 2500 O O . GLN A 1 347 ? 6.822 43.849 -31.987 1.00 57.03 347 GLN A O 1
ATOM 2505 N N . ALA A 1 348 ? 5.703 44.993 -30.409 1.00 61.28 348 ALA A N 1
ATOM 2506 C CA . ALA A 1 348 ? 6.734 46.008 -30.193 1.00 61.28 348 ALA A CA 1
ATOM 2507 C C . ALA A 1 348 ? 8.003 45.443 -29.525 1.00 61.28 348 ALA A C 1
ATOM 2509 O O . ALA A 1 348 ? 9.083 45.999 -29.705 1.00 61.28 348 ALA A O 1
ATOM 2510 N N . ALA A 1 349 ? 7.884 44.338 -28.779 1.00 54.94 349 ALA A N 1
ATOM 2511 C CA . ALA A 1 349 ? 9.001 43.687 -28.095 1.00 54.94 349 ALA A CA 1
ATOM 2512 C C . ALA A 1 349 ? 9.877 42.789 -29.002 1.00 54.94 349 ALA A C 1
ATOM 2514 O O . ALA A 1 349 ? 10.982 42.439 -28.597 1.00 54.94 349 ALA A O 1
ATOM 2515 N N . GLY A 1 350 ? 9.434 42.451 -30.223 1.00 45.88 350 GLY A N 1
ATOM 2516 C CA . GLY A 1 350 ? 10.196 41.632 -31.181 1.00 45.88 350 GLY A CA 1
ATOM 2517 C C . GLY A 1 350 ? 10.403 40.157 -30.775 1.00 45.88 350 GLY A C 1
ATOM 2518 O O . GLY A 1 350 ? 10.151 39.753 -29.642 1.00 45.88 350 GLY A O 1
ATOM 2519 N N . GLU A 1 351 ? 10.866 39.323 -31.720 1.00 44.16 351 GLU A N 1
ATOM 2520 C CA . GLU A 1 351 ? 11.051 37.859 -31.562 1.00 44.16 351 GLU A CA 1
ATOM 2521 C C . GLU A 1 351 ? 12.069 37.437 -30.483 1.00 44.16 351 GLU A C 1
ATOM 2523 O O . GLU A 1 351 ? 12.148 36.260 -30.142 1.00 44.16 351 GLU A O 1
ATOM 2528 N N . THR A 1 352 ? 12.821 38.366 -29.894 1.00 46.03 352 THR A N 1
ATOM 2529 C CA . THR A 1 352 ? 13.727 38.101 -28.764 1.00 46.03 352 THR A CA 1
ATOM 2530 C C . THR A 1 352 ? 13.010 38.035 -27.414 1.00 46.03 352 THR A C 1
ATOM 2532 O O . THR A 1 352 ? 13.571 37.524 -26.448 1.00 46.03 352 THR A O 1
ATOM 2535 N N . ALA A 1 353 ? 11.744 38.451 -27.340 1.00 44.53 353 ALA A N 1
ATOM 2536 C CA . ALA A 1 353 ? 10.892 38.278 -26.167 1.00 44.53 353 ALA A CA 1
ATOM 2537 C C . ALA A 1 353 ? 10.040 36.999 -26.270 1.00 44.53 353 ALA A C 1
ATOM 2539 O O . ALA A 1 353 ? 8.829 37.015 -26.035 1.00 44.53 353 ALA A O 1
ATOM 2540 N N . VAL A 1 354 ? 10.646 35.858 -26.625 1.00 42.88 354 VAL A N 1
ATOM 2541 C CA . VAL A 1 354 ? 10.001 34.568 -26.348 1.00 42.88 354 VAL A CA 1
ATOM 2542 C C . VAL A 1 354 ? 9.960 34.434 -24.835 1.00 42.88 354 VAL A C 1
ATOM 2544 O O . VAL A 1 354 ? 10.973 34.149 -24.198 1.00 42.88 354 VAL A O 1
ATOM 2547 N N . ALA A 1 355 ? 8.775 34.689 -24.278 1.00 46.03 355 ALA A N 1
ATOM 2548 C CA . ALA A 1 355 ? 8.405 34.374 -22.910 1.00 46.03 355 ALA A CA 1
ATOM 2549 C C . ALA A 1 355 ? 9.048 33.042 -22.529 1.00 46.03 355 ALA A C 1
ATOM 2551 O O . ALA A 1 355 ? 8.689 31.991 -23.067 1.00 46.03 355 ALA A O 1
ATOM 2552 N N . THR A 1 356 ? 10.059 33.103 -21.667 1.00 50.09 356 THR A N 1
ATOM 2553 C CA . THR A 1 356 ? 10.757 31.908 -21.225 1.00 50.09 356 THR A CA 1
ATOM 2554 C C . THR A 1 356 ? 9.712 31.076 -20.495 1.00 50.09 356 THR A C 1
ATOM 2556 O O . THR A 1 356 ? 9.162 31.526 -19.489 1.00 50.09 356 THR A O 1
ATOM 2559 N N . ASP A 1 357 ? 9.378 29.898 -21.030 1.00 60.44 357 ASP A N 1
ATOM 2560 C CA . ASP A 1 357 ? 8.603 28.901 -20.294 1.00 60.44 357 ASP A CA 1
ATOM 2561 C C . ASP A 1 357 ? 9.199 28.826 -18.874 1.00 60.44 357 ASP A C 1
ATOM 2563 O O . ASP A 1 357 ? 10.423 28.684 -18.758 1.00 60.44 357 ASP A O 1
ATOM 2567 N N . PRO A 1 358 ? 8.405 28.975 -17.794 1.00 64.19 358 PRO A N 1
ATOM 2568 C CA . PRO A 1 358 ? 8.912 28.907 -16.427 1.00 64.19 358 PRO A CA 1
ATOM 2569 C C . PRO A 1 358 ? 9.790 27.674 -16.183 1.00 64.19 358 PRO A C 1
ATOM 2571 O O . PRO A 1 358 ? 10.746 27.738 -15.409 1.00 64.19 358 PRO A O 1
ATOM 2574 N N . VAL A 1 359 ? 9.503 26.570 -16.881 1.00 68.88 359 VAL A N 1
ATOM 2575 C CA . VAL A 1 359 ? 10.300 25.340 -16.842 1.00 68.88 359 VAL A CA 1
ATOM 2576 C C . VAL A 1 359 ? 11.669 25.536 -17.503 1.00 68.88 359 VAL A C 1
ATOM 2578 O O . VAL A 1 359 ? 12.686 25.129 -16.941 1.00 68.88 359 VAL A O 1
ATOM 2581 N N . HIS A 1 360 ? 11.725 26.212 -18.652 1.00 72.94 360 HIS A N 1
ATOM 2582 C CA . HIS A 1 360 ? 12.969 26.525 -19.358 1.00 72.94 360 HIS A CA 1
ATOM 2583 C C . HIS A 1 360 ? 13.828 27.550 -18.598 1.00 72.94 360 HIS A C 1
ATOM 2585 O O . HIS A 1 360 ? 15.034 27.352 -18.451 1.00 72.94 360 HIS A O 1
ATOM 2591 N N . ALA A 1 361 ? 13.214 28.588 -18.019 1.00 74.38 361 ALA A N 1
ATOM 2592 C CA . ALA A 1 361 ? 13.911 29.564 -17.178 1.00 74.38 361 ALA A CA 1
ATOM 2593 C C . ALA A 1 361 ? 14.537 28.893 -15.946 1.00 74.38 361 ALA A C 1
ATOM 2595 O O . ALA A 1 361 ? 15.703 29.124 -15.627 1.00 74.38 361 ALA A O 1
ATOM 2596 N N . LEU A 1 362 ? 13.789 28.009 -15.275 1.00 80.25 362 LEU A N 1
ATOM 2597 C CA . LEU A 1 362 ? 14.300 27.236 -14.142 1.00 80.25 362 LEU A CA 1
ATOM 2598 C C . LEU A 1 362 ? 15.419 26.271 -14.546 1.00 80.25 362 LEU A C 1
ATOM 2600 O O . LEU A 1 362 ? 16.365 26.103 -13.776 1.00 80.25 362 LEU A O 1
ATOM 2604 N N . ALA A 1 363 ? 15.344 25.660 -15.732 1.00 80.12 363 ALA A N 1
ATOM 2605 C CA . ALA A 1 363 ? 16.404 24.797 -16.246 1.00 80.12 363 ALA A CA 1
ATOM 2606 C C . ALA A 1 363 ? 17.715 25.575 -16.450 1.00 80.12 363 ALA A C 1
ATOM 2608 O O . ALA A 1 363 ? 18.754 25.147 -15.947 1.00 80.12 363 ALA A O 1
ATOM 2609 N N . ILE A 1 364 ? 17.659 26.755 -17.082 1.00 81.88 364 ILE A N 1
ATOM 2610 C CA . ILE A 1 364 ? 18.835 27.619 -17.280 1.00 81.88 364 ILE A CA 1
ATOM 2611 C C . ILE A 1 364 ? 19.395 28.102 -15.934 1.00 81.88 364 ILE A C 1
ATOM 2613 O O . ILE A 1 364 ? 20.606 28.077 -15.722 1.00 81.88 364 ILE A O 1
ATOM 2617 N N . LEU A 1 365 ? 18.534 28.482 -14.984 1.00 83.81 365 LEU A N 1
ATOM 2618 C CA . LEU A 1 365 ? 18.962 28.928 -13.653 1.00 83.81 365 LEU A CA 1
ATOM 2619 C C . LEU A 1 365 ? 19.630 27.806 -12.843 1.00 83.81 365 LEU A C 1
ATOM 2621 O O . LEU A 1 365 ? 20.641 28.053 -12.186 1.00 83.81 365 LEU A O 1
ATOM 2625 N N . ARG A 1 366 ? 19.117 26.570 -12.909 1.00 84.69 366 ARG A N 1
ATOM 2626 C CA . ARG A 1 366 ? 19.745 25.393 -12.275 1.00 84.69 366 ARG A CA 1
ATOM 2627 C C . ARG A 1 366 ? 21.071 25.034 -12.938 1.00 84.69 366 ARG A C 1
ATOM 2629 O O . ARG A 1 366 ? 22.042 24.737 -12.244 1.00 84.69 366 ARG A O 1
ATOM 2636 N N . GLN A 1 367 ? 21.139 25.116 -14.265 1.00 82.81 367 GLN A N 1
ATOM 2637 C CA . GLN A 1 367 ? 22.382 24.911 -15.000 1.00 82.81 367 GLN A CA 1
ATOM 2638 C C . GLN A 1 367 ? 23.436 25.950 -14.588 1.00 82.81 367 GLN A C 1
ATOM 2640 O O . GLN A 1 367 ? 24.544 25.568 -14.217 1.00 82.81 367 GLN A O 1
ATOM 2645 N N . ALA A 1 368 ? 23.075 27.233 -14.537 1.00 83.25 368 ALA A N 1
ATOM 2646 C CA . ALA A 1 368 ? 23.963 28.312 -14.106 1.00 83.25 368 ALA A CA 1
ATOM 2647 C C . ALA A 1 368 ? 24.376 28.222 -12.629 1.00 83.25 368 ALA A C 1
ATOM 2649 O O . ALA A 1 368 ? 25.489 28.609 -12.272 1.00 83.25 368 ALA A O 1
ATOM 2650 N N . GLN A 1 369 ? 23.513 27.682 -11.760 1.00 87.88 369 GLN A N 1
ATOM 2651 C CA . GLN A 1 369 ? 23.865 27.378 -10.371 1.00 87.88 369 GLN A CA 1
ATOM 2652 C C . GLN A 1 369 ? 24.991 26.334 -10.309 1.00 87.88 369 GLN A C 1
ATOM 2654 O O . GLN A 1 369 ? 25.946 26.504 -9.551 1.00 87.88 369 GLN A O 1
ATOM 2659 N N . SER A 1 370 ? 24.900 25.278 -11.127 1.00 83.88 370 SER A N 1
ATOM 2660 C CA . SER A 1 370 ? 25.907 24.209 -11.170 1.00 83.88 370 SER A CA 1
ATOM 2661 C C . SER A 1 370 ? 27.239 24.667 -11.776 1.00 83.88 370 SER A C 1
ATOM 2663 O O . SER A 1 370 ? 28.298 24.347 -11.239 1.00 83.88 370 SER A O 1
ATOM 2665 N N . SER A 1 371 ? 27.200 25.474 -12.840 1.00 82.75 371 SER A N 1
ATOM 2666 C CA . SER A 1 371 ? 28.391 25.985 -13.533 1.00 82.75 371 SER A CA 1
ATOM 2667 C C . SER A 1 371 ? 28.973 27.256 -12.904 1.00 82.75 371 SER A C 1
ATOM 2669 O O . SER A 1 371 ? 30.058 27.690 -13.289 1.00 82.75 371 SER A O 1
ATOM 2671 N N . ARG A 1 372 ? 28.264 27.872 -11.945 1.00 80.50 372 ARG A N 1
ATOM 2672 C CA . ARG A 1 372 ? 28.572 29.187 -11.349 1.00 80.50 372 ARG A CA 1
ATOM 2673 C C . ARG A 1 372 ? 28.753 30.303 -12.393 1.00 80.50 372 ARG A C 1
ATOM 2675 O O . ARG A 1 372 ? 29.489 31.268 -12.150 1.00 80.50 372 ARG A O 1
ATOM 2682 N N . SER A 1 373 ? 28.088 30.184 -13.544 1.00 82.06 373 SER A N 1
ATOM 2683 C CA . SER A 1 373 ? 28.166 31.163 -14.631 1.00 82.06 373 SER A CA 1
ATOM 2684 C C . SER A 1 373 ? 27.412 32.455 -14.297 1.00 82.06 373 SER A C 1
ATOM 2686 O O . SER A 1 373 ? 26.554 32.503 -13.409 1.00 82.06 373 SER A O 1
ATOM 2688 N N . ARG A 1 374 ? 27.784 33.542 -14.980 1.00 87.56 374 ARG A N 1
ATOM 2689 C CA . ARG A 1 374 ? 27.072 34.822 -14.897 1.00 87.56 374 ARG A CA 1
ATOM 2690 C C . ARG A 1 374 ? 25.870 34.778 -15.838 1.00 87.56 374 ARG A C 1
ATOM 2692 O O . ARG A 1 374 ? 25.950 34.194 -16.913 1.00 87.56 374 ARG A O 1
ATOM 2699 N N . LEU A 1 375 ? 24.761 35.362 -15.400 1.00 87.38 375 LEU A N 1
ATOM 2700 C CA . LEU A 1 375 ? 23.532 35.462 -16.180 1.00 87.38 375 LEU A CA 1
ATOM 2701 C C . LEU A 1 375 ? 23.088 36.914 -16.280 1.00 87.38 375 LEU A C 1
ATOM 2703 O O . LEU A 1 375 ? 23.199 37.666 -15.307 1.00 87.38 375 LEU A O 1
ATOM 2707 N N . ARG A 1 376 ? 22.502 37.276 -17.418 1.00 88.00 376 ARG A N 1
ATOM 2708 C CA . ARG A 1 376 ? 21.749 38.516 -17.589 1.00 88.00 376 ARG A CA 1
ATOM 2709 C C . ARG A 1 376 ? 20.262 38.204 -17.435 1.00 88.00 376 ARG A C 1
ATOM 2711 O O . ARG A 1 376 ? 19.715 37.370 -18.151 1.00 88.00 376 ARG A O 1
ATOM 2718 N N . LEU A 1 377 ? 19.622 38.834 -16.454 1.00 86.31 377 LEU A N 1
ATOM 2719 C CA . LEU A 1 377 ? 18.206 38.657 -16.143 1.00 86.31 377 LEU A CA 1
ATOM 2720 C C . LEU A 1 377 ? 17.436 39.951 -16.340 1.00 86.31 377 LEU A C 1
ATOM 2722 O O . LEU A 1 377 ? 17.817 40.978 -15.782 1.00 86.31 377 LEU A O 1
ATOM 2726 N N . SER A 1 378 ? 16.291 39.857 -17.006 1.00 84.06 378 SER A N 1
ATOM 2727 C CA . SER A 1 378 ? 15.287 40.922 -17.034 1.00 84.06 378 SER A CA 1
ATOM 2728 C C . SER A 1 378 ? 14.211 40.626 -15.998 1.00 84.06 378 SER A C 1
ATOM 2730 O O . SER A 1 378 ? 13.529 39.603 -16.071 1.00 84.06 378 SER A O 1
ATOM 2732 N N . LEU A 1 379 ? 14.056 41.502 -15.007 1.00 83.69 379 LEU A N 1
ATOM 2733 C CA . LEU A 1 379 ? 13.117 41.338 -13.899 1.00 83.69 379 LEU A CA 1
ATOM 2734 C C . LEU A 1 379 ? 11.988 42.362 -13.979 1.00 83.69 379 LEU A C 1
ATOM 2736 O O . LEU A 1 379 ? 12.240 43.560 -14.094 1.00 83.69 379 LEU A O 1
ATOM 2740 N N . ALA A 1 380 ? 10.745 41.909 -13.828 1.00 78.88 380 ALA A N 1
ATOM 2741 C CA . ALA A 1 380 ? 9.594 42.791 -13.689 1.00 78.88 380 ALA A CA 1
ATOM 2742 C C . ALA A 1 380 ? 9.547 43.391 -12.271 1.00 78.88 380 ALA A C 1
ATOM 2744 O O . ALA A 1 380 ? 9.417 42.680 -11.263 1.00 78.88 380 ALA A O 1
ATOM 2745 N N . GLY A 1 381 ? 9.667 44.716 -12.183 1.00 74.38 381 GLY A N 1
ATOM 2746 C CA . GLY A 1 381 ? 9.485 45.510 -10.971 1.00 74.38 381 GLY A CA 1
ATOM 2747 C C . GLY A 1 381 ? 8.030 45.513 -10.474 1.00 74.38 381 GLY A C 1
ATOM 2748 O O . GLY A 1 381 ? 7.127 45.130 -11.215 1.00 74.38 381 GLY A O 1
ATOM 2749 N N . PRO A 1 382 ? 7.782 45.927 -9.219 1.00 64.94 382 PRO A N 1
ATOM 2750 C CA . PRO A 1 382 ? 6.422 46.036 -8.680 1.00 64.94 382 PRO A CA 1
ATOM 2751 C C . PRO A 1 382 ? 5.564 47.061 -9.444 1.00 64.94 382 PRO A C 1
ATOM 2753 O O . PRO A 1 382 ? 4.357 46.877 -9.548 1.00 64.94 382 PRO A O 1
ATOM 2756 N N . ASP A 1 383 ? 6.198 48.061 -10.060 1.00 66.81 383 ASP A N 1
ATOM 2757 C CA . ASP A 1 383 ? 5.545 49.101 -10.868 1.00 66.81 383 ASP A CA 1
ATOM 2758 C C . ASP A 1 383 ? 5.397 48.705 -12.353 1.00 66.81 383 ASP A C 1
ATOM 2760 O O . ASP A 1 383 ? 5.099 49.540 -13.203 1.00 66.81 383 ASP A O 1
ATOM 2764 N N . GLY A 1 384 ? 5.667 47.439 -12.699 1.00 60.53 384 GLY A N 1
ATOM 2765 C CA . GLY A 1 384 ? 5.620 46.925 -14.075 1.00 60.53 384 GLY A CA 1
ATOM 2766 C C . GLY A 1 384 ? 6.828 47.289 -14.949 1.00 60.53 384 GLY A C 1
ATOM 2767 O O . GLY A 1 384 ? 6.965 46.752 -16.045 1.00 60.53 384 GLY A O 1
ATOM 2768 N N . ALA A 1 385 ? 7.736 48.143 -14.469 1.00 71.56 385 ALA A N 1
ATOM 2769 C CA . ALA A 1 385 ? 8.983 48.463 -15.162 1.00 71.56 385 ALA A CA 1
ATOM 2770 C C . ALA A 1 385 ? 9.938 47.255 -15.188 1.00 71.56 385 ALA A C 1
ATOM 2772 O O . ALA A 1 385 ? 10.183 46.627 -14.155 1.00 71.56 385 ALA A O 1
ATOM 2773 N N . VAL A 1 386 ? 10.503 46.947 -16.356 1.00 77.50 386 VAL A N 1
ATOM 2774 C CA . VAL A 1 386 ? 11.483 45.864 -16.531 1.00 77.50 386 VAL A CA 1
ATOM 2775 C C . VAL A 1 386 ? 12.886 46.392 -16.221 1.00 77.50 386 VAL A C 1
ATOM 2777 O O . VAL A 1 386 ? 13.284 47.436 -16.731 1.00 77.50 386 VAL A O 1
ATOM 2780 N N . GLN A 1 387 ? 13.631 45.690 -15.366 1.00 80.56 387 GLN A N 1
ATOM 2781 C CA . GLN A 1 387 ? 15.014 46.016 -15.011 1.00 80.56 387 GLN A CA 1
ATOM 2782 C C . GLN A 1 387 ? 15.951 44.877 -15.401 1.00 80.56 387 GLN A C 1
ATOM 2784 O O . GLN A 1 387 ? 15.760 43.747 -14.952 1.00 80.56 387 GLN A O 1
ATOM 2789 N N . GLU A 1 388 ? 17.003 45.188 -16.150 1.00 84.75 388 GLU A N 1
ATOM 2790 C CA . GLU A 1 388 ? 18.076 44.240 -16.450 1.00 84.75 388 GLU A CA 1
ATOM 2791 C C . GLU A 1 388 ? 19.122 44.195 -15.332 1.00 84.75 388 GLU A C 1
ATOM 2793 O O . GLU A 1 388 ? 19.501 45.225 -14.764 1.00 84.75 388 GLU A O 1
ATOM 2798 N N . ARG A 1 389 ? 19.590 42.989 -14.996 1.00 85.50 389 ARG A N 1
ATOM 2799 C CA . ARG A 1 389 ? 20.610 42.750 -13.968 1.00 85.50 389 ARG A CA 1
ATOM 2800 C C . ARG A 1 389 ? 21.555 41.627 -14.359 1.00 85.50 389 ARG A C 1
ATOM 2802 O O . ARG A 1 389 ? 21.121 40.588 -14.847 1.00 85.50 389 ARG A O 1
ATOM 2809 N N . GLN A 1 390 ? 22.836 41.805 -14.053 1.00 89.25 390 GLN A N 1
ATOM 2810 C CA . GLN A 1 390 ? 23.823 40.731 -14.118 1.00 89.25 390 GLN A CA 1
ATOM 2811 C C . GLN A 1 390 ? 23.916 40.041 -12.761 1.00 89.25 390 GLN A C 1
ATOM 2813 O O . GLN A 1 390 ? 24.234 40.672 -11.750 1.00 89.25 390 GLN A O 1
ATOM 2818 N N . VAL A 1 391 ? 23.631 38.743 -12.722 1.00 89.38 391 VAL A N 1
ATOM 2819 C CA . VAL A 1 391 ? 23.520 37.991 -11.472 1.00 89.38 391 VAL A CA 1
ATOM 2820 C C . VAL A 1 391 ? 24.256 36.659 -11.525 1.00 89.38 391 VAL A C 1
ATOM 2822 O O . VAL A 1 391 ? 24.507 36.092 -12.587 1.00 89.38 391 VAL A O 1
ATOM 2825 N N . ARG A 1 392 ? 24.562 36.126 -10.342 1.00 90.12 392 ARG A N 1
ATOM 2826 C CA . ARG A 1 392 ? 24.947 34.725 -10.138 1.00 90.12 392 ARG A CA 1
ATOM 2827 C C . ARG A 1 392 ? 23.885 34.006 -9.323 1.00 90.12 392 ARG A C 1
ATOM 2829 O O . ARG A 1 392 ? 23.401 34.543 -8.325 1.00 90.12 392 ARG A O 1
ATOM 2836 N N . VAL A 1 393 ? 23.539 32.790 -9.734 1.00 88.44 393 VAL A N 1
ATOM 2837 C CA . VAL A 1 393 ? 22.540 31.972 -9.037 1.00 88.44 393 VAL A CA 1
ATOM 2838 C C . VAL A 1 393 ? 23.177 31.313 -7.819 1.00 88.44 393 VAL A C 1
ATOM 2840 O O . VAL A 1 393 ? 24.161 30.590 -7.949 1.00 88.44 393 VAL A O 1
ATOM 2843 N N . MET A 1 394 ? 22.618 31.569 -6.637 1.00 88.75 394 MET A N 1
ATOM 2844 C CA . MET A 1 394 ? 23.089 30.981 -5.379 1.00 88.75 394 MET A CA 1
ATOM 2845 C C . MET A 1 394 ? 22.262 29.747 -5.013 1.00 88.75 394 MET A C 1
ATOM 2847 O O . MET A 1 394 ? 22.817 28.688 -4.720 1.00 88.75 394 MET A O 1
ATOM 2851 N N . ALA A 1 395 ? 20.935 29.875 -5.065 1.00 87.19 395 ALA A N 1
ATOM 2852 C CA . ALA A 1 395 ? 20.001 28.795 -4.763 1.00 87.19 395 ALA A CA 1
ATOM 2853 C C . ALA A 1 395 ? 18.730 28.906 -5.612 1.00 87.19 395 ALA A C 1
ATOM 2855 O O . ALA A 1 395 ? 18.226 30.007 -5.846 1.00 87.19 395 ALA A O 1
ATOM 2856 N N . VAL A 1 396 ? 18.204 27.761 -6.049 1.00 86.06 396 VAL A N 1
ATOM 2857 C CA . VAL A 1 396 ? 16.928 27.653 -6.767 1.00 86.06 396 VAL A CA 1
ATOM 2858 C C . VAL A 1 396 ? 15.962 26.835 -5.913 1.00 86.06 396 VAL A C 1
ATOM 2860 O O . VAL A 1 396 ? 16.165 25.638 -5.722 1.00 86.06 396 VAL A O 1
ATOM 2863 N N . GLU A 1 397 ? 14.904 27.472 -5.418 1.00 83.88 397 GLU A N 1
ATOM 2864 C CA . GLU A 1 397 ? 13.850 26.858 -4.605 1.00 83.88 397 GLU A CA 1
ATOM 2865 C C . GLU A 1 397 ? 12.537 26.752 -5.409 1.00 83.88 397 GLU A C 1
ATOM 2867 O O . GLU A 1 397 ? 12.383 27.403 -6.451 1.00 83.88 397 GLU A O 1
ATOM 2872 N N . PRO A 1 398 ? 11.550 25.952 -4.966 1.00 70.19 398 PRO A N 1
ATOM 2873 C CA . PRO A 1 398 ? 10.239 25.898 -5.607 1.00 70.19 398 PRO A CA 1
ATOM 2874 C C . PRO A 1 398 ? 9.543 27.273 -5.588 1.00 70.19 398 PRO A C 1
ATOM 2876 O O . PRO A 1 398 ? 9.022 27.723 -4.571 1.00 70.19 398 PRO A O 1
ATOM 2879 N N . GLY A 1 399 ? 9.543 27.965 -6.730 1.00 75.06 399 GLY A N 1
ATOM 2880 C CA . GLY A 1 399 ? 8.853 29.246 -6.923 1.00 75.06 399 GLY A CA 1
ATOM 2881 C C . GLY A 1 399 ? 9.649 30.508 -6.558 1.00 75.06 399 GLY A C 1
ATOM 2882 O O . GLY A 1 399 ? 9.184 31.611 -6.868 1.00 75.06 399 GLY A O 1
ATOM 2883 N N . ARG A 1 400 ? 10.854 30.389 -5.981 1.00 86.31 400 ARG A N 1
ATOM 2884 C CA . ARG A 1 400 ? 11.754 31.518 -5.672 1.00 86.31 400 ARG A CA 1
ATOM 2885 C C . ARG A 1 400 ? 13.208 31.188 -6.006 1.00 86.31 400 ARG A C 1
ATOM 2887 O O . ARG A 1 400 ? 13.625 30.039 -5.958 1.00 86.31 400 ARG A O 1
ATOM 2894 N N . VAL A 1 401 ? 13.988 32.210 -6.338 1.00 86.94 401 VAL A N 1
ATOM 2895 C CA . VAL A 1 401 ? 15.403 32.074 -6.697 1.00 86.94 401 VAL A CA 1
ATOM 2896 C C . VAL A 1 401 ? 16.211 33.109 -5.935 1.00 86.94 401 VAL A C 1
ATOM 2898 O O . VAL A 1 401 ? 15.877 34.297 -5.950 1.00 86.94 401 VAL A O 1
ATOM 2901 N N . ARG A 1 402 ? 17.277 32.655 -5.274 1.00 90.62 402 ARG A N 1
ATOM 2902 C CA . ARG A 1 402 ? 18.237 33.514 -4.586 1.00 90.62 402 ARG A CA 1
ATOM 2903 C C . ARG A 1 402 ? 19.410 33.790 -5.515 1.00 90.62 402 ARG A C 1
ATOM 2905 O O . ARG A 1 402 ? 20.110 32.878 -5.962 1.00 90.62 402 ARG A O 1
ATOM 2912 N N . LEU A 1 403 ? 19.607 35.065 -5.803 1.00 90.12 403 LEU A N 1
ATOM 2913 C CA . LEU A 1 403 ? 20.559 35.581 -6.772 1.00 90.12 403 LEU A CA 1
ATOM 2914 C C . LEU A 1 403 ? 21.494 36.570 -6.074 1.00 90.12 403 LEU A C 1
ATOM 2916 O O . LEU A 1 403 ? 21.087 37.269 -5.147 1.00 90.12 403 LEU A O 1
ATOM 2920 N N . ARG A 1 404 ? 22.738 36.657 -6.537 1.00 89.31 404 ARG A N 1
ATOM 2921 C CA . ARG A 1 404 ? 23.670 37.715 -6.140 1.00 89.31 404 ARG A CA 1
ATOM 2922 C C . ARG A 1 404 ? 23.902 38.649 -7.317 1.00 89.31 404 ARG A C 1
ATOM 2924 O O . ARG A 1 404 ? 24.382 38.196 -8.354 1.00 89.31 404 ARG A O 1
ATOM 2931 N N . ASP A 1 405 ? 23.539 39.919 -7.159 1.00 87.38 405 ASP A N 1
ATOM 2932 C CA . ASP A 1 405 ? 23.796 40.977 -8.140 1.00 87.38 405 ASP A CA 1
ATOM 2933 C C . ASP A 1 405 ? 25.306 41.223 -8.209 1.00 87.38 405 ASP A C 1
ATOM 2935 O O . ASP A 1 405 ? 25.937 41.514 -7.192 1.00 87.38 405 ASP A O 1
ATOM 2939 N N . VAL A 1 406 ? 25.900 41.048 -9.389 1.00 84.19 406 VAL A N 1
ATOM 2940 C CA . VAL A 1 406 ? 27.352 41.182 -9.582 1.00 84.19 406 VAL A CA 1
ATOM 2941 C C . VAL A 1 406 ? 27.767 42.652 -9.579 1.00 84.19 406 VAL A C 1
ATOM 2943 O O . VAL A 1 406 ? 28.888 42.962 -9.195 1.00 84.19 406 VAL A O 1
ATOM 2946 N N . VAL A 1 407 ? 26.865 43.557 -9.968 1.00 81.12 407 VAL A N 1
ATOM 2947 C CA . VAL A 1 407 ? 27.154 44.993 -10.074 1.00 81.12 407 VAL A CA 1
ATOM 2948 C C . VAL A 1 407 ? 26.953 45.688 -8.732 1.00 81.12 407 VAL A C 1
ATOM 2950 O O . VAL A 1 407 ? 27.718 46.575 -8.370 1.00 81.12 407 VAL A O 1
ATOM 2953 N N . ARG A 1 408 ? 25.918 45.294 -7.983 1.00 78.38 408 ARG A N 1
ATOM 2954 C CA . ARG A 1 408 ? 25.565 45.920 -6.696 1.00 78.38 408 ARG A CA 1
ATOM 2955 C C . ARG A 1 408 ? 26.048 45.154 -5.468 1.00 78.38 408 ARG A C 1
ATOM 2957 O O . ARG A 1 408 ? 25.738 45.575 -4.361 1.00 78.38 408 ARG A O 1
ATOM 2964 N N . GLU A 1 409 ? 26.700 44.008 -5.660 1.00 80.31 409 GLU A N 1
ATOM 2965 C CA . GLU A 1 409 ? 27.167 43.090 -4.608 1.00 80.31 409 GLU A CA 1
ATOM 2966 C C . GLU A 1 409 ? 26.113 42.745 -3.537 1.00 80.31 409 GLU A C 1
ATOM 2968 O O . GLU A 1 409 ? 26.431 42.420 -2.397 1.00 80.31 409 GLU A O 1
ATOM 2973 N N . THR A 1 410 ? 24.832 42.778 -3.907 1.00 85.69 410 THR A N 1
ATOM 2974 C CA . THR A 1 410 ? 23.704 42.539 -3.000 1.00 85.69 410 THR A CA 1
ATOM 2975 C C . THR A 1 410 ? 23.016 41.225 -3.326 1.00 85.69 410 THR A C 1
ATOM 2977 O O . THR A 1 410 ? 22.939 40.799 -4.481 1.00 85.69 410 THR A O 1
ATOM 2980 N N . GLU A 1 411 ? 22.504 40.560 -2.296 1.00 88.94 411 GLU A N 1
ATOM 2981 C CA . GLU A 1 411 ? 21.679 39.370 -2.466 1.00 88.94 411 GLU A CA 1
ATOM 2982 C C . GLU A 1 411 ? 20.212 39.756 -2.651 1.00 88.94 411 GLU A C 1
ATOM 2984 O O . GLU A 1 411 ? 19.667 40.585 -1.923 1.00 88.94 411 GLU A O 1
ATOM 2989 N N . LEU A 1 412 ? 19.560 39.131 -3.626 1.00 87.12 412 LEU A N 1
ATOM 2990 C CA . LEU A 1 412 ? 18.150 39.331 -3.938 1.00 87.12 412 LEU A CA 1
ATOM 2991 C C . LEU A 1 412 ? 17.431 37.990 -4.054 1.00 87.12 412 LEU A C 1
ATOM 2993 O O . LEU A 1 412 ? 17.937 37.034 -4.639 1.00 87.12 412 LEU A O 1
ATOM 2997 N N . THR A 1 413 ? 16.215 37.938 -3.516 1.00 88.94 413 THR A N 1
ATOM 2998 C CA . THR A 1 413 ? 15.314 36.793 -3.678 1.00 88.94 413 THR A CA 1
ATOM 2999 C C . THR A 1 413 ? 14.170 37.198 -4.590 1.00 88.94 413 THR A C 1
ATOM 3001 O O . THR A 1 413 ? 13.433 38.138 -4.289 1.00 88.94 413 THR A O 1
ATOM 3004 N N . VAL A 1 414 ? 14.019 36.498 -5.709 1.00 85.12 414 VAL A N 1
ATOM 3005 C CA . VAL A 1 414 ? 13.052 36.836 -6.757 1.00 85.12 414 VAL A CA 1
ATOM 3006 C C . VAL A 1 414 ? 12.107 35.667 -6.976 1.00 85.12 414 VAL A C 1
ATOM 3008 O O . VAL A 1 414 ? 12.529 34.516 -7.050 1.00 85.12 414 VAL A O 1
ATOM 3011 N N . ALA A 1 415 ? 10.810 35.956 -7.064 1.00 83.94 415 ALA A N 1
ATOM 3012 C CA . ALA A 1 415 ? 9.824 34.951 -7.433 1.00 83.94 415 ALA A CA 1
ATOM 3013 C C . ALA A 1 415 ? 9.956 34.611 -8.923 1.00 83.94 415 ALA A C 1
ATOM 3015 O O . ALA A 1 415 ? 10.102 35.512 -9.746 1.00 83.94 415 ALA A O 1
ATOM 3016 N N . VAL A 1 416 ? 9.863 33.328 -9.274 1.00 78.62 416 VAL A N 1
ATOM 3017 C CA . VAL A 1 416 ? 10.120 32.838 -10.645 1.00 78.62 416 VAL A CA 1
ATOM 3018 C C . VAL A 1 416 ? 9.232 33.534 -11.684 1.00 78.62 416 VAL A C 1
ATOM 3020 O O . VAL A 1 416 ? 9.701 33.886 -12.757 1.00 78.62 416 VAL A O 1
ATOM 3023 N N . HIS A 1 417 ? 7.978 33.839 -11.334 1.00 75.94 417 HIS A N 1
ATOM 3024 C CA . HIS A 1 417 ? 7.030 34.532 -12.217 1.00 75.94 417 HIS A CA 1
ATOM 3025 C C . HIS A 1 417 ? 7.366 36.013 -12.487 1.00 75.94 417 HIS A C 1
ATOM 3027 O O . HIS A 1 417 ? 6.671 36.659 -13.264 1.00 75.94 417 HIS A O 1
ATOM 3033 N N . ARG A 1 418 ? 8.388 36.577 -11.828 1.00 79.06 418 ARG A N 1
ATOM 3034 C CA . ARG A 1 418 ? 8.870 37.949 -12.069 1.00 79.06 418 ARG A CA 1
ATOM 3035 C C . ARG A 1 418 ? 10.056 38.004 -13.030 1.00 79.06 418 ARG A C 1
ATOM 3037 O O . ARG A 1 418 ? 10.537 39.096 -13.323 1.00 79.06 418 ARG A O 1
ATOM 3044 N N . ILE A 1 419 ? 10.543 36.853 -13.484 1.00 79.81 419 ILE A N 1
ATOM 3045 C CA . ILE A 1 419 ? 11.647 36.751 -14.434 1.00 79.81 419 ILE A CA 1
ATOM 3046 C C . ILE A 1 419 ? 11.048 36.807 -15.840 1.00 79.81 419 ILE A C 1
ATOM 3048 O O . ILE A 1 419 ? 10.256 35.947 -16.211 1.00 79.81 419 ILE A O 1
ATOM 3052 N N . VAL A 1 420 ? 11.390 37.857 -16.585 1.00 73.75 420 VAL A N 1
ATOM 3053 C CA . VAL A 1 420 ? 10.861 38.138 -17.928 1.00 73.75 420 VAL A CA 1
ATOM 3054 C C . VAL A 1 420 ? 11.706 37.446 -18.996 1.00 73.75 420 VAL A C 1
ATOM 3056 O O . VAL A 1 420 ? 11.156 36.871 -19.931 1.00 73.75 420 VAL A O 1
ATOM 3059 N N . SER A 1 421 ? 13.032 37.462 -18.835 1.00 77.00 421 SER A N 1
ATOM 3060 C CA . SER A 1 421 ? 13.969 36.723 -19.684 1.00 77.00 421 SER A CA 1
ATOM 3061 C C . SER A 1 421 ? 15.234 36.327 -18.917 1.00 77.00 421 SER A C 1
ATOM 3063 O O . SER A 1 421 ? 15.608 36.968 -17.926 1.00 77.00 421 SER A O 1
ATOM 3065 N N . VAL A 1 422 ? 15.868 35.242 -19.372 1.00 78.44 422 VAL A N 1
ATOM 3066 C CA . VAL A 1 422 ? 17.136 34.712 -18.854 1.00 78.44 422 VAL A CA 1
ATOM 3067 C C . VAL A 1 422 ? 18.084 34.490 -20.026 1.00 78.44 422 VAL A C 1
ATOM 3069 O O . VAL A 1 422 ? 17.794 33.670 -20.892 1.00 78.44 422 VAL A O 1
ATOM 3072 N N . GLU A 1 423 ? 19.229 35.166 -20.023 1.00 78.69 423 GLU A N 1
ATOM 3073 C CA . GLU A 1 423 ? 20.300 34.959 -21.000 1.00 78.69 423 GLU A CA 1
ATOM 3074 C C . GLU A 1 423 ? 21.588 34.547 -20.283 1.00 78.69 423 GLU A C 1
ATOM 3076 O O . GLU A 1 423 ? 21.977 35.141 -19.269 1.00 78.69 423 GLU A O 1
ATOM 3081 N N . ALA A 1 424 ? 22.238 33.499 -20.790 1.00 70.88 424 ALA A N 1
ATOM 3082 C CA . ALA A 1 424 ? 23.563 33.098 -20.335 1.00 70.88 424 ALA A CA 1
ATOM 3083 C C . ALA A 1 424 ? 24.627 33.952 -21.030 1.00 70.88 424 ALA A C 1
ATOM 3085 O O . ALA A 1 424 ? 24.536 34.169 -22.237 1.00 70.88 424 ALA A O 1
ATOM 3086 N N . GLU A 1 425 ? 25.593 34.444 -20.253 1.00 61.62 425 GLU A N 1
ATOM 3087 C CA . GLU A 1 425 ? 26.745 35.200 -20.762 1.00 61.62 425 GLU A CA 1
ATOM 3088 C C . GLU A 1 425 ? 27.889 34.280 -21.195 1.00 61.62 425 GLU A C 1
ATOM 3090 O O . GLU A 1 425 ? 28.156 33.287 -20.470 1.00 61.62 425 GLU A O 1
#

InterPro domains:
  IPR032830 Helicase XPB/Ssl2, N-terminal domain [PF13625] (142-263)

Organism: NCBI:txid1321818

Foldseek 3Di:
DDDDDPPDPVPPPPVLLLVLLLLLLVLLPDPAPDADDLVRSVVVVCVVPVPDDDDPCSSVVSQVVCCVVQCDDPRHGAQLSNLSNLLSVVVVVPPPPDDDDDDDDDDDDDDDPPVPRDDPVRSVVSSVVRVVVVADDAALAWEADLQQKIKAQAHHDPLVVVLCQQAWAFPDPPNITMTGGDLVSLLSNVVVPDALVNNLVSNCSRYPDRHHPNNSVSNVVSRVPHPPDDDDDFQDKFAAPAQVVLVVLVPDPQNVVQCWDDPDRRIITGNDHPLVVCVSCVVVVHHDFDADPVRHTDDDPPPPPPPPPPPDPDDPPDPDPPPPPDDDPVRVVVVVVVVVVVVVVVVVVDPVQPQQDLVNQLVVLVVQCVVQFWKWWWFQDPVRDTDIFIWTWPDDDVQKTWIQGPVVRDIDIDGSVRTRDIDTD

pLDDT: mean 80.51, std 17.42, range [31.64, 97.81]

Sequence (425 aa):
GALRAVLGPDLEAGWAARLRARVLALLGDLPQGASATPAFVRAALTWESPRRTIPGGAISAVLAEAETLGITGGRALTEAGRILARRAAASLDQPDAGRGGSAGSAEGTDGGVVAEAPSDDETLAALEAALAADLTAAVDMILVQSDLTAIVPGRPAPELTALLERTSVVESRGGALTVRFTPESVRGALDIGYSAEEIIEAIGRYSPAPLPDSLTVLIQDAARHHGTVRVRAVAALLRVGDEATAAGLLAEPRLKDLGLDEVAPGILVATASAGQVLRELRTNGLAPVTEDASGHLVVGPATAQQARRAPEPSRPGSEHSVRRRRPGRRELATLVGRLRVGQEALQAAGETAVATDPVHALAILRQAQSSRSRLRLSLAGPDGAVQERQVRVMAVEPGRVRLRDVVRETELTVAVHRIVSVEAE

Secondary structure (DSSP, 8-state):
-PPPPTT-GGG--HHHHHHHHHHHHHHHTSPTT----HHHHHHHHHHH-TTSPPPTTHHHHHHHHHHHTTSEETTEE-HHHHHHHHHHHHHHHS--TTS----------------PPPPHHHHHHHHHHHHHHHSPPPB---EE-TTSEEEESSSBPHHHHHHHHHH-EEEEESSSEEEE--HHHHHHHHHTT--HHHHHHHHHHH-SSPPPHHHHHHHHHHHHHTTSS-----SEEEE-S-HHHHHHHHH-GGGGGG-EEEEETTEEEESS-HHHHHHHHHHTT----EE-TTS-EE-S-TTTT----PPP---TT-S------PPPHHHHHHHHHHHHHHHHHHHHT-TT-----HHHHHHHHHHHHHHT-EEEEEEE-TTS-EEEEEEEEEEEETTEEEEEETTT--EEEEEGGGEEEEEE-

Radius of gyration: 35.04 Å; chains: 1; bounding box: 78×69×88 Å